Protein AF-A0A318U8Q3-F1 (afdb_monomer)

Radius of gyration: 49.54 Å; Cα contacts (8 Å, |Δi|>4): 330; chains: 1; bounding box: 105×72×136 Å

Nearest PDB structures (foldseek):
  7nyx-assembly1_A  TM=4.181E-01  e=7.421E-05  Photorhabdus thracensis

Foldseek 3Di:
DPDPVVVVVVVVPPDPPPVVLCPDPCNPPDPVNVVVVVVVVPPPVVVVVVVVVVVVVVVVVVVVVVVVVVVVVVVVVVVVQDDDDDDVVVVVVCVVVVNDDDDPDDPVVLVVQQVPDPDNVVSNVVVSVVVVVVVVCPVVVVVVVVVVVVVVVVVVVCCVVPVVVVVCVVVPPPPDDPVVVVVVVVVVVVVLVVLLVVQLVVLVVQDPPPSVVRRSPSPPLVVCCVRDDCVLNVPDPDDPVVSVVSVVVVVVVVVVVLLVVLLVLLLVVLVLLVVLLVVLVVVVVLLVQLQVLQPDCLLQAPQRKGKHKDKDQPPFWASQLSVQLNVQSCVVVVVPPDPDDPPPPDGLSNVLSPDPDSQVSNQVSCVVSPHDPVSPDGPCLSSHSPRHIDIDIFMAHPVRDTDPDDPLRVVLSVLSSVLSNVVVVQVVCPPDSPPDAAEDEEEALVVNPVSSVSSVVVCVVSVHDYDYDHPDDDDDDLVPDWDWDWDADPVDNVDTDDTHTPHDPPD

Organism: NCBI:txid1241337

Solvent-accessible surface area (backbone atoms only — not comparable to full-atom values): 30113 Å² total; per-residue (Å²): 141,90,58,73,66,60,53,53,52,60,60,74,61,67,74,55,70,66,62,56,45,73,70,35,88,66,62,83,52,49,73,65,58,51,49,51,55,49,51,62,73,65,42,68,61,61,60,52,49,47,53,50,50,51,52,52,47,52,54,50,50,52,51,51,52,51,50,52,51,50,48,54,51,50,53,54,47,63,75,65,56,84,75,88,71,86,57,65,70,58,54,52,48,31,64,74,68,73,58,87,79,77,84,87,75,57,65,68,63,57,53,56,67,47,75,78,50,98,51,52,67,65,51,48,55,53,54,52,51,53,57,55,52,66,66,63,45,56,62,56,53,54,51,51,49,52,50,51,51,51,49,51,50,51,48,53,48,53,52,66,77,41,50,68,63,64,65,51,59,79,64,74,78,65,76,90,46,73,69,58,52,55,49,52,50,53,51,48,54,54,52,50,53,53,49,38,55,56,50,40,52,52,44,66,73,73,41,93,64,72,46,81,78,56,54,78,60,74,52,65,66,66,52,46,59,75,72,42,62,63,89,77,50,77,83,66,91,64,61,81,71,55,53,56,56,49,49,52,50,50,53,51,51,51,51,50,50,49,53,53,52,49,51,55,51,51,53,53,50,35,54,55,39,48,52,36,50,49,50,35,50,50,52,52,50,50,51,51,51,38,32,58,59,41,66,37,84,84,52,54,36,74,89,58,21,38,50,44,62,44,82,44,67,83,97,42,48,77,65,63,26,45,57,50,39,37,53,48,51,51,52,59,50,66,70,55,78,56,105,55,73,100,74,77,90,75,51,72,67,67,69,41,60,80,42,90,47,71,67,57,33,53,56,49,46,39,44,76,28,73,38,66,79,86,67,72,74,54,68,70,49,74,67,34,47,71,48,50,52,43,82,47,79,47,39,21,41,76,84,68,45,81,45,86,64,53,75,45,51,44,52,49,49,53,50,53,51,51,53,40,54,54,60,54,59,68,66,72,45,85,88,48,84,77,86,67,89,39,76,46,80,37,79,52,49,60,74,32,55,72,38,42,60,43,52,51,53,51,25,63,76,68,66,36,48,77,48,69,47,55,99,56,86,68,82,87,46,77,92,82,42,75,42,66,49,79,48,69,30,94,88,42,84,91,41,65,46,84,67,44,73,78,32,60,89,76,128

Secondary structure (DSSP, 8-state):
---HHHHHHHHTT---HHHHHHTSTTTT--HHHHHHHHHHHH-THHHHHHHHHHHHHHHHHHHHHHHHHHHHHHHHHHHT-------HHHHHHHHHTT--------HHHHHHHHHT-S-HHHHHHHHHHHHHHHHTTHHHHHHHHHHHHHHHHHHHHHHHHTHHHHHGGGG------HHHHHHHHHHHHHHHHHHHHHHHHHHHHH-SS-HHHHTTT--HHHHHHHHS-HHHHTT--S-HHHHHHHHHHHHHHHHHHHHHHHHHHHHHHHHHHHHHHHHHHHHHHHHHHHHHHHTSGGG-BTTTBEEEEEEE-TTS--SHHHHHHHHHHHHHHHTTSSS--S----SHHHHHHT--SHHHHHHHHHHHTT--TTS---HHHHT-GGGG-EEEEEEE-TTS-EE---HHHHHHHHHHHHHHHHHHHHHH-TT-------EEEEE-GGGGTHHHHHHHHHHHHTT-EEEEE-SS-SS--TTT--EEE--B-SS-TTSBPPPEEEE----

Structure (mmCIF, N/CA/C/O backbone):
data_AF-A0A318U8Q3-F1
#
_entry.id   AF-A0A318U8Q3-F1
#
loop_
_atom_site.group_PDB
_atom_site.id
_atom_site.type_symbol
_atom_site.label_atom_id
_atom_site.label_alt_id
_atom_site.label_comp_id
_atom_site.label_asym_id
_atom_site.label_entity_id
_atom_site.label_seq_id
_atom_site.pdbx_PDB_ins_code
_atom_site.Cartn_x
_atom_site.Cartn_y
_atom_site.Cartn_z
_atom_site.occupancy
_atom_site.B_iso_or_equiv
_atom_site.auth_seq_id
_atom_site.auth_comp_id
_atom_site.auth_asym_id
_atom_site.auth_atom_id
_atom_site.pdbx_PDB_model_num
ATOM 1 N N . MET A 1 1 ? -24.285 -22.218 -40.545 1.00 46.16 1 MET A N 1
ATOM 2 C CA . MET A 1 1 ? -24.718 -22.207 -41.959 1.00 46.16 1 MET A CA 1
ATOM 3 C C . MET A 1 1 ? -23.454 -22.100 -42.794 1.00 46.16 1 MET A C 1
ATOM 5 O O . MET A 1 1 ? -22.958 -20.996 -42.950 1.00 46.16 1 MET A O 1
ATOM 9 N N . GLU A 1 2 ? -22.860 -23.227 -43.188 1.00 44.50 2 GLU A N 1
ATOM 10 C CA . GLU A 1 2 ? -21.435 -23.265 -43.576 1.00 44.50 2 GLU A CA 1
ATOM 11 C C . GLU A 1 2 ? -21.144 -23.560 -45.054 1.00 44.50 2 GLU A C 1
ATOM 13 O O . GLU A 1 2 ? -19.978 -23.525 -45.425 1.00 44.50 2 GLU A O 1
ATOM 18 N N . ASN A 1 3 ? -22.138 -23.757 -45.929 1.00 45.06 3 ASN A N 1
ATOM 19 C CA . ASN A 1 3 ? -21.866 -23.798 -47.373 1.00 45.06 3 ASN A CA 1
ATOM 20 C C . ASN A 1 3 ? -23.115 -23.482 -48.230 1.00 45.06 3 ASN A C 1
ATOM 22 O O . ASN A 1 3 ? -23.930 -24.369 -48.488 1.00 45.06 3 ASN A O 1
ATOM 26 N N . PRO A 1 4 ? -23.323 -22.217 -48.642 1.00 52.00 4 PRO A N 1
ATOM 27 C CA . PRO A 1 4 ? -24.485 -21.804 -49.440 1.00 52.00 4 PRO A CA 1
ATOM 28 C C . PRO A 1 4 ? -24.545 -22.456 -50.831 1.00 52.00 4 PRO A C 1
ATOM 30 O O . PRO A 1 4 ? -25.633 -22.700 -51.353 1.00 52.00 4 PRO A O 1
ATOM 33 N N . ASP A 1 5 ? -23.389 -22.786 -51.408 1.00 60.44 5 ASP A N 1
ATOM 34 C CA . ASP A 1 5 ? -23.294 -23.330 -52.765 1.00 60.44 5 ASP A CA 1
ATOM 35 C C . ASP A 1 5 ? -23.708 -24.809 -52.841 1.00 60.44 5 ASP A C 1
ATOM 37 O O . ASP A 1 5 ? -24.262 -25.243 -53.850 1.00 60.44 5 ASP A O 1
ATOM 41 N N . GLU A 1 6 ? -23.554 -25.576 -51.754 1.00 56.91 6 GLU A N 1
ATOM 42 C CA . GLU A 1 6 ? -24.085 -26.947 -51.658 1.00 56.91 6 GLU A CA 1
ATOM 43 C C . GLU A 1 6 ? -25.616 -26.972 -51.600 1.00 56.91 6 GLU A C 1
ATOM 45 O O . GLU A 1 6 ? -26.243 -27.852 -52.188 1.00 56.91 6 GLU A O 1
ATOM 50 N N . TYR A 1 7 ? -26.236 -25.977 -50.958 1.00 55.22 7 TYR A N 1
ATOM 51 C CA . TYR A 1 7 ? -27.694 -25.846 -50.938 1.00 55.22 7 TYR A CA 1
ATOM 52 C C . TYR A 1 7 ? -28.250 -25.443 -52.305 1.00 55.22 7 TYR A C 1
ATOM 54 O O . TYR A 1 7 ? -29.268 -25.982 -52.735 1.00 55.22 7 TYR A O 1
ATOM 62 N N . LEU A 1 8 ? -27.570 -24.543 -53.019 1.00 57.12 8 LEU A N 1
ATOM 63 C CA . LEU A 1 8 ? -27.944 -24.170 -54.385 1.00 57.12 8 LEU A CA 1
ATOM 64 C C . LEU A 1 8 ? -27.743 -25.328 -55.373 1.00 57.12 8 LEU A C 1
ATOM 66 O O . LEU A 1 8 ? -28.562 -25.506 -56.274 1.00 57.12 8 LEU A O 1
ATOM 70 N N . ALA A 1 9 ? -26.714 -26.158 -55.188 1.00 58.31 9 ALA A N 1
ATOM 71 C CA . ALA A 1 9 ? -26.514 -27.370 -55.982 1.00 58.31 9 ALA A CA 1
ATOM 72 C C . ALA A 1 9 ? -27.572 -28.455 -55.686 1.00 58.31 9 ALA A C 1
ATOM 74 O O . ALA A 1 9 ? -28.056 -29.107 -56.613 1.00 58.31 9 ALA A O 1
ATOM 75 N N . ALA A 1 10 ? -27.988 -28.615 -54.425 1.00 56.72 10 ALA A N 1
ATOM 76 C CA . ALA A 1 10 ? -29.071 -29.523 -54.036 1.00 56.72 10 ALA A CA 1
ATOM 77 C C . ALA A 1 10 ? -30.450 -29.049 -54.533 1.00 56.72 10 ALA A C 1
ATOM 79 O O . ALA A 1 10 ? -31.284 -29.857 -54.929 1.00 56.72 10 ALA A O 1
ATOM 80 N N . TRP A 1 11 ? -30.689 -27.735 -54.568 1.00 54.50 11 TRP A N 1
ATOM 81 C CA . TRP A 1 11 ? -31.938 -27.179 -55.091 1.00 54.50 11 TRP A CA 1
ATOM 82 C C . TRP A 1 11 ? -32.013 -27.311 -56.618 1.00 54.50 11 TRP A C 1
ATOM 84 O O . TRP A 1 11 ? -33.024 -27.741 -57.164 1.00 54.50 11 TRP A O 1
ATOM 94 N N . ASN A 1 12 ? -30.913 -27.039 -57.322 1.00 58.72 12 ASN A N 1
ATOM 95 C CA . ASN A 1 12 ? -30.866 -27.132 -58.784 1.00 58.72 12 ASN A CA 1
ATOM 96 C C . ASN A 1 12 ? -30.792 -28.577 -59.320 1.00 58.72 12 ASN A C 1
ATOM 98 O O . ASN A 1 12 ? -30.828 -28.771 -60.533 1.00 58.72 12 ASN A O 1
ATOM 102 N N . THR A 1 13 ? -30.698 -29.589 -58.447 1.00 57.28 13 THR A N 1
ATOM 103 C CA . THR A 1 13 ? -30.770 -31.017 -58.812 1.00 57.28 13 THR A CA 1
ATOM 104 C C . THR A 1 13 ? -32.179 -31.610 -58.691 1.00 57.28 13 THR A C 1
ATOM 106 O O . THR A 1 13 ? -32.349 -32.784 -59.021 1.00 57.28 13 THR A O 1
ATOM 109 N N . GLN A 1 14 ? -33.202 -30.816 -58.323 1.00 54.81 14 GLN A N 1
ATOM 110 C CA . GLN A 1 14 ? -34.618 -31.183 -58.495 1.00 54.81 14 GLN A CA 1
ATOM 111 C C . GLN A 1 14 ? -34.967 -31.259 -59.987 1.00 54.81 14 GLN A C 1
ATOM 113 O O . GLN A 1 14 ? -35.525 -30.344 -60.588 1.00 54.81 14 GLN A O 1
ATOM 118 N N . THR A 1 15 ? -34.594 -32.381 -60.586 1.00 54.28 15 THR A N 1
ATOM 119 C CA . THR A 1 15 ? -35.198 -32.883 -61.813 1.00 54.28 15 THR A CA 1
ATOM 120 C C . THR A 1 15 ? -36.537 -33.516 -61.424 1.00 54.28 15 THR A C 1
ATOM 122 O O . THR A 1 15 ? -36.604 -34.294 -60.476 1.00 54.28 15 THR A O 1
ATOM 125 N N . ASP A 1 16 ? -37.585 -33.073 -62.119 1.00 58.28 16 ASP A N 1
ATOM 126 C CA . ASP A 1 16 ? -38.977 -33.538 -62.110 1.00 58.28 16 ASP A CA 1
ATOM 127 C C . ASP A 1 16 ? -39.795 -33.346 -60.818 1.00 58.28 16 ASP A C 1
ATOM 129 O O . ASP A 1 16 ? -40.128 -34.267 -60.075 1.00 58.28 16 ASP A O 1
ATOM 133 N N . LEU A 1 17 ? -40.227 -32.093 -60.609 1.00 56.78 17 LEU A N 1
ATOM 134 C CA . LEU A 1 17 ? -41.317 -31.740 -59.686 1.00 56.78 17 LEU A CA 1
ATOM 135 C C . LEU A 1 17 ? -42.641 -32.451 -60.052 1.00 56.78 17 LEU A C 1
ATOM 137 O O . LEU A 1 17 ? -43.481 -32.665 -59.181 1.00 56.78 17 LEU A O 1
ATOM 141 N N . GLU A 1 18 ? -42.819 -32.814 -61.328 1.00 57.75 18 GLU A N 1
ATOM 142 C CA . GLU A 1 18 ? -43.956 -33.602 -61.826 1.00 57.75 18 GLU A CA 1
ATOM 143 C C . GLU A 1 18 ? -43.954 -35.023 -61.233 1.00 57.75 18 GLU A C 1
ATOM 145 O O . GLU A 1 18 ? -44.952 -35.422 -60.634 1.00 57.75 18 GLU A O 1
ATOM 150 N N . ASP A 1 19 ? -42.811 -35.717 -61.233 1.00 58.03 19 ASP A N 1
ATOM 151 C CA . ASP A 1 19 ? -42.675 -37.070 -60.665 1.00 58.03 19 ASP A CA 1
ATOM 152 C C . ASP A 1 19 ? -42.855 -37.098 -59.131 1.00 58.03 19 ASP A C 1
ATOM 154 O O . ASP A 1 19 ? -43.378 -38.061 -58.557 1.00 58.03 19 ASP A O 1
ATOM 158 N N . GLN A 1 20 ? -42.445 -36.030 -58.434 1.00 55.84 20 GLN A N 1
ATOM 159 C CA . GLN A 1 20 ? -42.629 -35.905 -56.980 1.00 55.84 20 GLN A CA 1
ATOM 160 C C . GLN A 1 20 ? -44.074 -35.590 -56.582 1.00 55.84 20 GLN A C 1
ATOM 162 O O . GLN A 1 20 ? -44.519 -36.011 -55.513 1.00 55.84 20 GLN A O 1
ATOM 167 N N . LEU A 1 21 ? -44.812 -34.856 -57.419 1.00 58.44 21 LEU A N 1
ATOM 168 C CA . LEU A 1 21 ? -46.228 -34.594 -57.184 1.00 58.44 21 LEU A CA 1
ATOM 169 C C . LEU A 1 21 ? -47.061 -35.845 -57.462 1.00 58.44 21 LEU A C 1
ATOM 171 O O . LEU A 1 21 ? -47.889 -36.175 -56.622 1.00 58.44 21 LEU A O 1
ATOM 175 N N . GLU A 1 22 ? -46.787 -36.584 -58.542 1.00 58.50 22 GLU A N 1
ATOM 176 C CA . GLU A 1 22 ? -47.509 -37.824 -58.879 1.00 58.50 22 GLU A CA 1
ATOM 177 C C . GLU A 1 22 ? -47.337 -38.944 -57.837 1.00 58.50 22 GLU A C 1
ATOM 179 O O . GLU A 1 22 ? -48.216 -39.789 -57.681 1.00 58.50 22 GLU A O 1
ATOM 184 N N . THR A 1 23 ? -46.239 -38.938 -57.073 1.00 57.50 23 THR A N 1
ATOM 185 C CA . THR A 1 23 ? -45.973 -39.924 -56.008 1.00 57.50 23 THR A CA 1
ATOM 186 C C . THR A 1 23 ? -46.371 -39.456 -54.604 1.00 57.50 23 THR A C 1
ATOM 188 O O . THR A 1 23 ? -46.299 -40.240 -53.651 1.00 57.50 23 THR A O 1
ATOM 191 N N . HIS A 1 24 ? -46.817 -38.205 -54.433 1.00 59.31 24 HIS A N 1
ATOM 192 C CA . HIS A 1 24 ? -47.238 -37.704 -53.127 1.00 59.31 24 HIS A CA 1
ATOM 193 C C . HIS A 1 24 ? -48.610 -38.274 -52.757 1.00 59.31 24 HIS A C 1
ATOM 195 O O . HIS A 1 24 ? -49.560 -38.215 -53.532 1.00 59.31 24 HIS A O 1
ATOM 201 N N . THR A 1 25 ? -48.771 -38.714 -51.508 1.00 58.25 25 THR A N 1
ATOM 202 C CA . THR A 1 25 ? -50.020 -39.288 -50.960 1.00 58.25 25 THR A CA 1
ATOM 203 C C . THR A 1 25 ? -51.263 -38.394 -51.074 1.00 58.25 25 THR A C 1
ATOM 205 O O . THR A 1 25 ? -52.365 -38.849 -50.797 1.00 58.25 25 THR A O 1
ATOM 208 N N . MET A 1 26 ? -51.097 -37.126 -51.466 1.00 57.16 26 MET A N 1
ATOM 209 C CA . MET A 1 26 ? -52.175 -36.152 -51.648 1.00 57.16 26 MET A CA 1
ATOM 210 C C . MET A 1 26 ? -52.623 -36.012 -53.109 1.00 57.16 26 MET A C 1
ATOM 212 O O . MET A 1 26 ? -53.636 -35.368 -53.359 1.00 57.16 26 MET A O 1
ATOM 216 N N . TYR A 1 27 ? -51.896 -36.596 -54.066 1.00 63.62 27 TYR A N 1
ATOM 217 C CA . TYR A 1 27 ? -52.197 -36.494 -55.496 1.00 63.62 27 TYR A CA 1
ATOM 218 C C . TYR A 1 27 ? -53.422 -37.328 -55.896 1.00 63.62 27 TYR A C 1
ATOM 220 O O . TYR A 1 27 ? -54.206 -36.919 -56.746 1.00 63.62 27 TYR A O 1
ATOM 228 N N . GLU A 1 28 ? -53.644 -38.460 -55.222 1.00 59.78 28 GLU A N 1
ATOM 229 C CA . GLU A 1 28 ? -54.826 -39.316 -55.409 1.00 59.78 28 GLU A CA 1
ATOM 230 C C . GLU A 1 28 ? -56.038 -38.885 -54.558 1.00 59.78 28 GLU A C 1
ATOM 232 O O . GLU A 1 28 ? -57.115 -39.482 -54.649 1.00 59.78 28 GLU A O 1
ATOM 237 N N . THR A 1 29 ? -55.900 -37.854 -53.716 1.00 66.38 29 THR A N 1
ATOM 238 C CA . THR A 1 29 ? -56.985 -37.402 -52.837 1.00 66.38 29 THR A CA 1
ATOM 239 C C . THR A 1 29 ? -58.069 -36.714 -53.662 1.00 66.38 29 THR A C 1
ATOM 241 O O . THR A 1 29 ? -57.822 -35.718 -54.341 1.00 66.38 29 THR A O 1
ATOM 244 N N . SER A 1 30 ? -59.303 -37.225 -53.590 1.00 71.62 30 SER A N 1
ATOM 245 C CA . SER A 1 30 ? -60.440 -36.591 -54.257 1.00 71.62 30 SER A CA 1
ATOM 246 C C . SER A 1 30 ? -60.627 -35.156 -53.751 1.00 71.62 30 SER A C 1
ATOM 248 O O . SER A 1 30 ? -60.393 -34.849 -52.579 1.00 71.62 30 SER A O 1
ATOM 250 N N . LEU A 1 31 ? -61.098 -34.266 -54.628 1.00 69.31 31 LEU A N 1
ATOM 251 C CA . LEU A 1 31 ? -61.379 -32.871 -54.271 1.00 69.31 31 LEU A CA 1
ATOM 252 C C . LEU A 1 31 ? -62.336 -32.764 -53.065 1.00 69.31 31 LEU A C 1
ATOM 254 O O . LEU A 1 31 ? -62.260 -31.821 -52.285 1.00 69.31 31 LEU A O 1
ATOM 258 N N . GLU A 1 32 ? -63.213 -33.753 -52.895 1.00 72.69 32 GLU A N 1
ATOM 259 C CA . GLU A 1 32 ? -64.149 -33.855 -51.776 1.00 72.69 32 GLU A CA 1
ATOM 260 C C . GLU A 1 32 ? -63.426 -34.125 -50.446 1.00 72.69 32 GLU A C 1
ATOM 262 O O . GLU A 1 32 ? -63.627 -33.380 -49.489 1.00 72.69 32 GLU A O 1
ATOM 267 N N . ASN A 1 33 ? -62.489 -35.079 -50.417 1.00 72.00 33 ASN A N 1
ATOM 268 C CA . ASN A 1 33 ? -61.680 -35.374 -49.230 1.00 72.00 33 ASN A CA 1
ATOM 269 C C . ASN A 1 33 ? -60.743 -34.210 -48.875 1.00 72.00 33 ASN A C 1
ATOM 271 O O . ASN A 1 33 ? -60.550 -33.897 -47.702 1.00 72.00 33 ASN A O 1
ATOM 275 N N . PHE A 1 34 ? -60.176 -33.528 -49.876 1.00 72.44 34 PHE A N 1
ATOM 276 C CA . PHE A 1 34 ? -59.354 -32.341 -49.632 1.00 72.44 34 PHE A CA 1
ATOM 277 C C . PHE A 1 34 ? -60.171 -31.210 -48.990 1.00 72.44 34 PHE A C 1
ATOM 279 O O . PHE A 1 34 ? -59.719 -30.581 -48.031 1.00 72.44 34 PHE A O 1
ATOM 286 N N . ASN A 1 35 ? -61.394 -30.982 -49.476 1.00 70.75 35 ASN A N 1
ATOM 287 C CA . ASN A 1 35 ? -62.301 -29.999 -48.891 1.00 70.75 35 ASN A CA 1
ATOM 288 C C . ASN A 1 35 ? -62.739 -30.396 -47.475 1.00 70.75 35 ASN A C 1
ATOM 290 O O . ASN A 1 35 ? -62.845 -29.523 -46.618 1.00 70.75 35 ASN A O 1
ATOM 294 N N . GLU A 1 36 ? -62.929 -31.687 -47.195 1.00 72.75 36 GLU A N 1
ATOM 295 C CA . GLU A 1 36 ? -63.231 -32.179 -45.848 1.00 72.75 36 GLU A CA 1
ATOM 296 C C . GLU A 1 36 ? -62.063 -31.916 -44.881 1.00 72.75 36 GLU A C 1
ATOM 298 O O . GLU A 1 36 ? -62.263 -31.302 -43.829 1.00 72.75 36 GLU A O 1
ATOM 303 N N . TYR A 1 37 ? -60.824 -32.242 -45.266 1.00 69.19 37 TYR A N 1
ATOM 304 C CA . TYR A 1 37 ? -59.637 -31.934 -44.457 1.00 69.19 37 TYR A CA 1
ATOM 305 C C . TYR A 1 37 ? -59.418 -30.431 -44.266 1.00 69.19 37 TYR A C 1
ATOM 307 O O . TYR A 1 37 ? -59.096 -29.985 -43.164 1.00 69.19 37 TYR A O 1
ATOM 315 N N . SER A 1 38 ? -59.638 -29.631 -45.312 1.00 66.25 38 SER A N 1
ATOM 316 C CA . SER A 1 38 ? -59.577 -28.172 -45.220 1.00 66.25 38 SER A CA 1
ATOM 317 C C . SER A 1 38 ? -60.662 -27.619 -44.289 1.00 66.25 38 SER A C 1
ATOM 319 O O . SER A 1 38 ? -60.385 -26.712 -43.503 1.00 66.25 38 SER A O 1
ATOM 321 N N . SER A 1 39 ? -61.868 -28.202 -44.306 1.00 65.81 39 SER A N 1
ATOM 322 C CA . SER A 1 39 ? -62.974 -27.815 -43.422 1.00 65.81 39 SER A CA 1
ATOM 323 C C . SER A 1 39 ? -62.696 -28.136 -41.949 1.00 65.81 39 SER A C 1
ATOM 325 O O . SER A 1 39 ? -63.004 -27.323 -41.081 1.00 65.81 39 SER A O 1
ATOM 327 N N . LEU A 1 40 ? -62.027 -29.260 -41.666 1.00 64.56 40 LEU A N 1
ATOM 328 C CA . LEU A 1 40 ? -61.572 -29.617 -40.318 1.00 64.56 40 LEU A CA 1
ATOM 329 C C . LEU A 1 40 ? -60.495 -28.648 -39.810 1.00 64.56 40 LEU A C 1
ATOM 331 O O . LEU A 1 40 ? -60.510 -28.270 -38.644 1.00 64.56 40 LEU A O 1
ATOM 335 N N . TYR A 1 41 ? -59.596 -28.195 -40.688 1.00 58.34 41 TYR A N 1
ATOM 336 C CA . TYR A 1 41 ? -58.547 -27.229 -40.339 1.00 58.34 41 TYR A CA 1
ATOM 337 C C . TYR A 1 41 ? -59.050 -25.781 -40.210 1.00 58.34 41 TYR A C 1
ATOM 339 O O . TYR A 1 41 ? -58.412 -24.965 -39.551 1.00 58.34 41 TYR A O 1
ATOM 347 N N . THR A 1 42 ? -60.180 -25.444 -40.841 1.00 58.28 42 THR A N 1
ATOM 348 C CA . THR A 1 42 ? -60.812 -24.112 -40.755 1.00 58.28 42 THR A CA 1
ATOM 349 C C . THR A 1 42 ? -61.856 -24.005 -39.642 1.00 58.28 42 THR A C 1
ATOM 351 O O . THR A 1 42 ? -62.369 -22.913 -39.385 1.00 58.28 42 THR A O 1
ATOM 354 N N . GLN A 1 43 ? -62.151 -25.095 -38.927 1.00 60.88 43 GLN A N 1
ATOM 355 C CA . GLN A 1 43 ? -62.930 -25.030 -37.696 1.00 60.88 43 GLN A CA 1
ATOM 356 C C . GLN A 1 43 ? -62.073 -24.443 -36.565 1.00 60.88 43 GLN A C 1
ATOM 358 O O . GLN A 1 43 ? -61.296 -25.142 -35.921 1.00 60.88 43 GLN A O 1
ATOM 363 N N . ASN A 1 44 ? -62.286 -23.156 -36.268 1.00 57.81 44 ASN A N 1
ATOM 364 C CA . ASN A 1 44 ? -61.702 -22.453 -35.113 1.00 57.81 44 ASN A CA 1
ATOM 365 C C . ASN A 1 44 ? -61.913 -23.179 -33.760 1.00 57.81 44 ASN A C 1
ATOM 367 O O . ASN A 1 44 ? -61.222 -22.870 -32.794 1.00 57.81 44 ASN A O 1
ATOM 371 N N . SER A 1 45 ? -62.835 -24.152 -33.675 1.00 61.38 45 SER A N 1
ATOM 372 C CA . SER A 1 45 ? -63.153 -24.863 -32.427 1.00 61.38 45 SER A CA 1
ATOM 373 C C . SER A 1 45 ? -62.002 -25.724 -31.907 1.00 61.38 45 SER A C 1
ATOM 375 O O . SER A 1 45 ? -61.836 -25.792 -30.697 1.00 61.38 45 SER A O 1
ATOM 377 N N . ILE A 1 46 ? -61.164 -26.319 -32.765 1.00 66.06 46 ILE A N 1
ATOM 378 C CA . ILE A 1 46 ? -60.085 -27.205 -32.290 1.00 66.06 46 ILE A CA 1
ATOM 379 C C . ILE A 1 46 ? -58.994 -26.402 -31.570 1.00 66.06 46 ILE A C 1
ATOM 381 O O . ILE A 1 46 ? -58.525 -26.810 -30.507 1.00 66.06 46 ILE A O 1
ATOM 385 N N . GLU A 1 47 ? -58.613 -25.242 -32.112 1.00 67.62 47 GLU A N 1
ATOM 386 C CA . GLU A 1 47 ? -57.630 -24.362 -31.470 1.00 67.62 47 GLU A CA 1
ATOM 387 C C . GLU A 1 47 ? -58.203 -23.763 -30.177 1.00 67.62 47 GLU A C 1
ATOM 389 O O . GLU A 1 47 ? -57.540 -23.789 -29.140 1.00 67.62 47 GLU A O 1
ATOM 394 N N . ASP A 1 48 ? -59.461 -23.312 -30.190 1.00 74.12 48 ASP A N 1
ATOM 395 C CA . ASP A 1 48 ? -60.123 -22.764 -29.000 1.00 74.12 48 ASP A CA 1
ATOM 396 C C . ASP A 1 48 ? -60.301 -23.822 -27.888 1.00 74.12 48 ASP A C 1
ATOM 398 O O . ASP A 1 48 ? -60.094 -23.538 -26.700 1.00 74.12 48 ASP A O 1
ATOM 402 N N . GLU A 1 49 ? -60.630 -25.066 -28.247 1.00 76.06 49 GLU A N 1
ATOM 403 C CA . GLU A 1 49 ? -60.729 -26.206 -27.327 1.00 76.06 49 GLU A CA 1
ATOM 404 C C . GLU A 1 49 ? -59.361 -26.620 -26.777 1.00 76.06 49 GLU A C 1
ATOM 406 O O . GLU A 1 49 ? -59.241 -26.927 -25.583 1.00 76.06 49 GLU A O 1
ATOM 411 N N . PHE A 1 50 ? -58.313 -26.578 -27.605 1.00 77.38 50 PHE A N 1
ATOM 412 C CA . PHE A 1 50 ? -56.942 -26.829 -27.171 1.00 77.38 50 PHE A CA 1
ATOM 413 C C . PHE A 1 50 ? -56.465 -25.758 -26.188 1.00 77.38 50 PHE A C 1
ATOM 415 O O . PHE A 1 50 ? -55.965 -26.098 -25.112 1.00 77.38 50 PHE A O 1
ATOM 422 N N . GLN A 1 51 ? -56.671 -24.471 -26.487 1.00 78.06 51 GLN A N 1
ATOM 423 C CA . GLN A 1 51 ? -56.303 -23.378 -25.582 1.00 78.06 51 GLN A CA 1
ATOM 424 C C . GLN A 1 51 ? -57.097 -23.434 -24.271 1.00 78.06 51 GLN A C 1
ATOM 426 O O . GLN A 1 51 ? -56.531 -23.244 -23.186 1.00 78.06 51 GLN A O 1
ATOM 431 N N . SER A 1 52 ? -58.386 -23.775 -24.335 1.00 80.06 52 SER A N 1
ATOM 432 C CA . SER A 1 52 ? -59.226 -23.971 -23.148 1.00 80.06 52 SER A CA 1
ATOM 433 C C . SER A 1 52 ? -58.721 -25.134 -22.289 1.00 80.06 52 SER A C 1
ATOM 435 O O . SER A 1 52 ? -58.508 -24.973 -21.085 1.00 80.06 52 SER A O 1
ATOM 437 N N . SER A 1 53 ? -58.432 -26.281 -22.906 1.00 77.81 53 SER A N 1
ATOM 438 C CA . SER A 1 53 ? -57.905 -27.468 -22.221 1.00 77.81 53 SER A CA 1
ATOM 439 C C . SER A 1 53 ? -56.518 -27.223 -21.629 1.00 77.81 53 SER A C 1
ATOM 441 O O . SER A 1 53 ? -56.258 -27.601 -20.488 1.00 77.81 53 SER A O 1
ATOM 443 N N . LYS A 1 54 ? -55.646 -26.511 -22.350 1.00 81.56 54 LYS A N 1
ATOM 444 C CA . LYS A 1 54 ? -54.326 -26.086 -21.870 1.00 81.56 54 LYS A CA 1
ATOM 445 C C . LYS A 1 54 ? -54.439 -25.162 -20.660 1.00 81.56 54 LYS A C 1
ATOM 447 O O . LYS A 1 54 ? -53.687 -25.308 -19.700 1.00 81.56 54 LYS A O 1
ATOM 452 N N . THR A 1 55 ? -55.409 -24.249 -20.661 1.00 81.88 55 THR A N 1
ATOM 453 C CA . THR A 1 55 ? -55.663 -23.351 -19.526 1.00 81.88 55 THR A CA 1
ATOM 454 C C . THR A 1 55 ? -56.145 -24.122 -18.295 1.00 81.88 55 THR A C 1
ATOM 456 O O . THR A 1 55 ? -55.692 -23.852 -17.181 1.00 81.88 55 THR A O 1
ATOM 459 N N . VAL A 1 56 ? -57.031 -25.106 -18.479 1.00 83.50 56 VAL A N 1
ATOM 460 C CA . VAL A 1 56 ? -57.501 -25.988 -17.396 1.00 83.50 56 VAL A CA 1
ATOM 461 C C . VAL A 1 56 ? -56.365 -26.865 -16.866 1.00 83.50 56 VAL A C 1
ATOM 463 O O . VAL A 1 56 ? -56.183 -26.941 -15.651 1.00 83.50 56 VAL A O 1
ATOM 466 N N . TYR A 1 57 ? -55.560 -27.459 -17.751 1.00 85.19 57 TYR A N 1
ATOM 467 C CA . TYR A 1 57 ? -54.384 -28.244 -17.377 1.00 85.19 57 TYR A CA 1
ATOM 468 C C . TYR A 1 57 ? -53.396 -27.410 -16.561 1.00 85.19 57 TYR A C 1
ATOM 470 O O . TYR A 1 57 ? -53.015 -27.824 -15.474 1.00 85.19 57 TYR A O 1
ATOM 478 N N . ASN A 1 58 ? -53.055 -26.202 -17.017 1.00 81.00 58 ASN A N 1
ATOM 479 C CA . ASN A 1 58 ? -52.136 -25.321 -16.295 1.00 81.00 58 ASN A CA 1
ATOM 480 C C . ASN A 1 58 ? -52.653 -24.981 -14.888 1.00 81.00 58 ASN A C 1
ATOM 482 O O . ASN A 1 58 ? -51.876 -24.959 -13.938 1.00 81.00 58 ASN A O 1
ATOM 486 N N . LYS A 1 59 ? -53.964 -24.749 -14.723 1.00 84.38 59 LYS A N 1
ATOM 487 C CA . LYS A 1 59 ? -54.563 -24.520 -13.396 1.00 84.38 59 LYS A CA 1
ATOM 488 C C . LYS A 1 59 ? -54.461 -25.754 -12.498 1.00 84.38 59 LYS A C 1
ATOM 490 O O . LYS A 1 59 ? -54.120 -25.619 -11.325 1.00 84.38 59 LYS A O 1
ATOM 495 N N . LEU A 1 60 ? -54.743 -26.939 -13.038 1.00 82.88 60 LEU A N 1
ATOM 496 C CA . LEU A 1 60 ? -54.612 -28.202 -12.309 1.00 82.88 60 LEU A CA 1
ATOM 497 C C . LEU A 1 60 ? -53.159 -28.500 -11.941 1.00 82.88 60 LEU A C 1
ATOM 499 O O . LEU A 1 60 ? -52.906 -28.972 -10.839 1.00 82.88 60 LEU A O 1
ATOM 503 N N . ASP A 1 61 ? -52.214 -28.192 -12.824 1.00 81.50 61 ASP A N 1
ATOM 504 C CA . ASP A 1 61 ? -50.788 -28.409 -12.594 1.00 81.50 61 ASP A CA 1
ATOM 505 C C . ASP A 1 61 ? -50.244 -27.464 -11.514 1.00 81.50 61 ASP A C 1
ATOM 507 O O . ASP A 1 61 ? -49.542 -27.897 -10.603 1.00 81.50 61 ASP A O 1
ATOM 511 N N . ILE A 1 62 ? -50.674 -26.194 -11.510 1.00 81.88 62 ILE A N 1
ATOM 512 C CA . ILE A 1 62 ? -50.403 -25.257 -10.406 1.00 81.88 62 ILE A CA 1
ATOM 513 C C . ILE A 1 62 ? -50.957 -25.807 -9.084 1.00 81.88 62 ILE A C 1
ATOM 515 O O . ILE A 1 62 ? -50.248 -25.813 -8.076 1.00 81.88 62 ILE A O 1
ATOM 519 N N . TYR A 1 63 ? -52.199 -26.302 -9.078 1.00 79.88 63 TYR A N 1
ATOM 520 C CA . TYR A 1 63 ? -52.813 -26.857 -7.870 1.00 79.88 63 TYR A CA 1
ATOM 521 C C . TYR A 1 63 ? -52.084 -28.120 -7.391 1.00 79.88 63 TYR A C 1
ATOM 523 O O . TYR A 1 63 ? -51.764 -28.243 -6.210 1.00 79.88 63 TYR A O 1
ATOM 531 N N . ARG A 1 64 ? -51.724 -29.022 -8.308 1.00 81.56 64 ARG A N 1
ATOM 532 C CA . ARG A 1 64 ? -50.934 -30.221 -8.016 1.00 81.56 64 ARG A CA 1
ATOM 533 C C . ARG A 1 64 ? -49.574 -29.867 -7.419 1.00 81.56 64 ARG A C 1
ATOM 535 O O . ARG A 1 64 ? -49.199 -30.443 -6.404 1.00 81.56 64 ARG A O 1
ATOM 542 N N . ASN A 1 65 ? -48.869 -28.898 -7.997 1.00 76.81 65 ASN A N 1
ATOM 543 C CA . ASN A 1 65 ? -47.587 -28.431 -7.473 1.00 76.81 65 ASN A CA 1
ATOM 544 C C . ASN A 1 65 ? -47.741 -27.809 -6.081 1.00 76.81 65 ASN A C 1
ATOM 546 O O . ASN A 1 65 ? -46.911 -28.061 -5.210 1.00 76.81 65 ASN A O 1
ATOM 550 N N . SER A 1 66 ? -48.825 -27.065 -5.834 1.00 76.38 66 SER A N 1
ATOM 551 C CA . SER A 1 66 ? -49.113 -26.524 -4.501 1.00 76.38 66 SER A CA 1
ATOM 552 C C . SER A 1 66 ? -49.372 -27.626 -3.466 1.00 76.38 66 SER A C 1
ATOM 554 O O . SER A 1 66 ? -48.846 -27.549 -2.358 1.00 76.38 66 SER A O 1
ATOM 556 N N . LEU A 1 67 ? -50.091 -28.692 -3.841 1.00 78.75 67 LEU A N 1
ATOM 557 C CA . LEU A 1 67 ? -50.345 -29.840 -2.968 1.00 78.75 67 LEU A CA 1
ATOM 558 C C . LEU A 1 67 ? -49.080 -30.659 -2.702 1.00 78.75 67 LEU A C 1
ATOM 560 O O . LEU A 1 67 ? -48.833 -31.013 -1.554 1.00 78.75 67 LEU A O 1
ATOM 564 N N . ASN A 1 68 ? -48.259 -30.913 -3.724 1.00 80.12 68 ASN A N 1
ATOM 565 C CA . ASN A 1 68 ? -46.967 -31.583 -3.554 1.00 80.12 68 ASN A CA 1
ATOM 566 C C . ASN A 1 68 ? -46.055 -30.775 -2.622 1.00 80.12 68 ASN A C 1
ATOM 568 O O . ASN A 1 68 ? -45.465 -31.327 -1.702 1.00 80.12 68 ASN A O 1
ATOM 572 N N . THR A 1 69 ? -46.002 -29.451 -2.805 1.00 76.75 69 THR A N 1
ATOM 573 C CA . THR A 1 69 ? -45.220 -28.557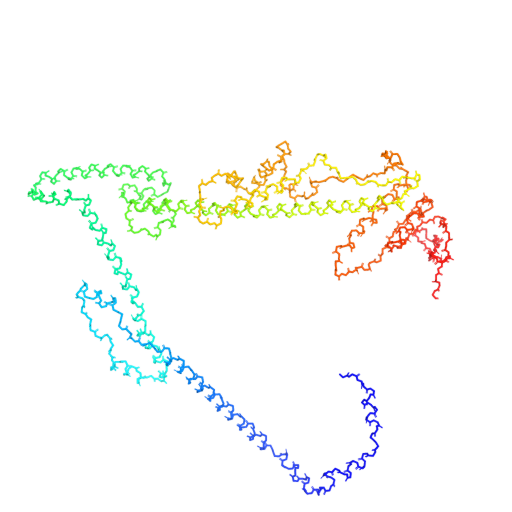 -1.939 1.00 76.75 69 THR A CA 1
ATOM 574 C C . THR A 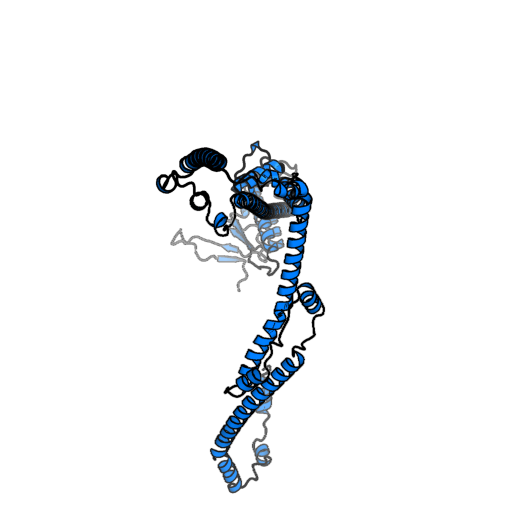1 69 ? -45.732 -28.588 -0.497 1.00 76.75 69 THR A C 1
ATOM 576 O O . THR A 1 69 ? -44.943 -28.608 0.446 1.00 76.75 69 THR A O 1
ATOM 579 N N . LEU A 1 70 ? -47.056 -28.604 -0.302 1.00 76.50 70 LEU A N 1
ATOM 580 C CA . LEU A 1 70 ? -47.665 -28.737 1.021 1.00 76.50 70 LEU A CA 1
ATOM 581 C C . LEU A 1 70 ? -47.307 -30.084 1.663 1.00 76.50 70 LEU A C 1
ATOM 583 O O . LEU A 1 70 ? -46.929 -30.108 2.831 1.00 76.50 70 LEU A O 1
ATOM 587 N N . GLN A 1 71 ? -47.376 -31.179 0.903 1.00 79.38 71 GLN A N 1
ATOM 588 C CA . GLN A 1 71 ? -47.004 -32.512 1.373 1.00 79.38 71 GLN A CA 1
ATOM 589 C C . GLN A 1 71 ? -45.530 -32.567 1.794 1.00 79.38 71 GLN A C 1
ATOM 591 O O . GLN A 1 71 ? -45.241 -32.977 2.913 1.00 79.38 71 GLN A O 1
ATOM 596 N N . GLU A 1 72 ? -44.607 -32.101 0.951 1.00 77.88 72 GLU A N 1
ATOM 597 C CA . GLU A 1 72 ? -43.172 -32.073 1.268 1.00 77.88 72 GLU A CA 1
ATOM 598 C C . GLU A 1 72 ? -42.873 -31.217 2.510 1.00 77.88 72 GLU A C 1
ATOM 600 O O . GLU A 1 72 ? -42.053 -31.588 3.352 1.00 77.88 72 GLU A O 1
ATOM 605 N N . ASN A 1 73 ? -43.556 -30.076 2.663 1.00 73.69 73 ASN A N 1
ATOM 606 C CA . ASN A 1 73 ? -43.425 -29.234 3.852 1.00 73.69 73 ASN A CA 1
ATOM 607 C C . ASN A 1 73 ? -43.932 -29.946 5.116 1.00 73.69 73 ASN A C 1
ATOM 609 O O . ASN A 1 73 ? -43.249 -29.899 6.140 1.00 73.69 73 ASN A O 1
ATOM 613 N N . LEU A 1 74 ? -45.079 -30.629 5.039 1.00 74.25 74 LEU A N 1
ATOM 614 C CA . LEU A 1 74 ? -45.641 -31.410 6.145 1.00 74.25 74 LEU A CA 1
ATOM 615 C C . LEU A 1 74 ? -44.749 -32.600 6.517 1.00 74.25 74 LEU A C 1
ATOM 617 O O . LEU A 1 74 ? -44.539 -32.849 7.700 1.00 74.25 74 LEU A O 1
ATOM 621 N N . GLU A 1 75 ? -44.181 -33.306 5.538 1.00 77.50 75 GLU A N 1
ATOM 622 C CA . GLU A 1 75 ? -43.244 -34.412 5.772 1.00 77.50 75 GLU A CA 1
ATOM 623 C C . GLU A 1 75 ? -41.954 -33.918 6.442 1.00 77.50 75 GLU A C 1
ATOM 625 O O . GLU A 1 75 ? -41.508 -34.496 7.437 1.00 77.50 75 GLU A O 1
ATOM 630 N N . ARG A 1 76 ? -41.390 -32.796 5.972 1.00 72.75 76 ARG A N 1
ATOM 631 C CA . ARG A 1 76 ? -40.217 -32.169 6.598 1.00 72.75 76 ARG A CA 1
ATOM 632 C C . ARG A 1 76 ? -40.504 -31.756 8.042 1.00 72.75 76 ARG A C 1
ATOM 634 O O . ARG A 1 76 ? -39.676 -31.990 8.920 1.00 72.75 76 ARG A O 1
ATOM 641 N N . GLU A 1 77 ? -41.663 -31.165 8.312 1.00 66.81 77 GLU A N 1
ATOM 642 C CA . GLU A 1 77 ? -42.042 -30.777 9.674 1.00 66.81 77 GLU A CA 1
ATOM 643 C C . GLU A 1 77 ? -42.348 -31.972 10.577 1.00 66.81 77 GLU A C 1
ATOM 645 O O . GLU A 1 77 ? -41.955 -31.948 11.741 1.00 66.81 77 GLU A O 1
ATOM 650 N N . ALA A 1 78 ? -42.951 -33.039 10.049 1.00 69.88 78 ALA A N 1
ATOM 651 C CA . ALA A 1 78 ? -43.157 -34.282 10.787 1.00 69.88 78 ALA A CA 1
ATOM 652 C C . ALA A 1 78 ? -41.822 -34.916 11.212 1.00 69.88 78 ALA A C 1
ATOM 654 O O . ALA A 1 78 ? -41.699 -35.395 12.335 1.00 69.88 78 ALA A O 1
ATOM 655 N N . THR A 1 79 ? -40.789 -34.860 10.362 1.00 68.19 79 THR A N 1
ATOM 656 C CA . THR A 1 79 ? -39.439 -35.323 10.743 1.00 68.19 79 THR A CA 1
ATOM 657 C C . THR A 1 79 ? -38.726 -34.408 11.743 1.00 68.19 79 THR A C 1
ATOM 659 O O . THR A 1 79 ? -37.824 -34.857 12.444 1.00 68.19 79 THR A O 1
ATOM 662 N N . ALA A 1 80 ? -39.126 -33.137 11.832 1.00 62.94 80 ALA A N 1
ATOM 663 C CA . ALA A 1 80 ? -38.567 -32.139 12.746 1.00 62.94 80 ALA A CA 1
ATOM 664 C C . ALA A 1 80 ? -39.461 -31.889 13.976 1.00 62.94 80 ALA A C 1
ATOM 666 O O . ALA A 1 80 ? -39.306 -30.867 14.663 1.00 62.94 80 ALA A O 1
ATOM 667 N N . PHE A 1 81 ? -40.419 -32.786 14.228 1.00 65.94 81 PHE A N 1
ATOM 668 C CA . PHE A 1 81 ? -41.358 -32.650 15.328 1.00 65.94 81 PHE A CA 1
ATOM 669 C C . PHE A 1 81 ? -40.616 -32.736 16.662 1.00 65.94 81 PHE A C 1
ATOM 671 O O . PHE A 1 81 ? -39.778 -33.608 16.881 1.00 65.94 81 PHE A O 1
ATOM 678 N N . PHE A 1 82 ? -40.887 -31.777 17.540 1.00 61.09 82 PHE A N 1
ATOM 679 C CA . PHE A 1 82 ? -40.246 -31.668 18.836 1.00 61.09 82 PHE A CA 1
ATOM 680 C C . PHE A 1 82 ? -40.804 -32.754 19.756 1.00 61.09 82 PHE A C 1
ATOM 682 O O . PHE A 1 82 ? -41.941 -32.665 20.215 1.00 61.09 82 PHE A O 1
ATOM 689 N N . GLU A 1 83 ? -40.005 -33.785 20.019 1.00 59.31 83 GLU A N 1
ATOM 690 C CA . GLU A 1 83 ? -40.287 -34.733 21.091 1.00 59.31 83 GLU A CA 1
ATOM 691 C C . GLU A 1 83 ? -39.878 -34.110 22.428 1.00 59.31 83 GLU A C 1
ATOM 693 O O . GLU A 1 83 ? -38.715 -33.768 22.651 1.00 59.31 83 GLU A O 1
ATOM 698 N N . THR A 1 84 ? -40.843 -33.956 23.332 1.00 58.81 84 THR A N 1
ATOM 699 C CA . THR A 1 84 ? -40.595 -33.516 24.704 1.00 58.81 84 THR A CA 1
ATOM 700 C C . THR A 1 84 ? -39.842 -34.606 25.462 1.00 58.81 84 THR A C 1
ATOM 702 O O . THR A 1 84 ? -40.425 -35.569 25.956 1.00 58.81 84 THR A O 1
ATOM 705 N N . GLN A 1 85 ? -38.524 -34.459 25.579 1.00 58.81 85 GLN A N 1
ATOM 706 C CA . GLN A 1 85 ? -37.730 -35.258 26.509 1.00 58.81 85 GLN A CA 1
ATOM 707 C C . GLN A 1 85 ? -37.652 -34.530 27.851 1.00 58.81 85 GLN A C 1
ATOM 709 O O . GLN A 1 85 ? -37.312 -33.348 27.905 1.00 58.81 85 GLN A O 1
ATOM 714 N N . ALA A 1 86 ? -37.986 -35.225 28.939 1.00 59.97 86 ALA A N 1
ATOM 715 C CA . ALA A 1 86 ? -37.794 -34.696 30.284 1.00 59.97 86 ALA A CA 1
ATOM 716 C C . ALA A 1 86 ? -36.289 -34.486 30.532 1.00 59.97 86 ALA A C 1
ATOM 718 O O . ALA A 1 86 ? -35.514 -35.443 30.498 1.00 59.97 86 ALA A O 1
ATOM 719 N N . ASP A 1 87 ? -35.865 -33.239 30.753 1.00 66.81 87 ASP A N 1
ATOM 720 C CA . ASP A 1 87 ? -34.479 -32.932 31.106 1.00 66.81 87 ASP A CA 1
ATOM 721 C C . ASP A 1 87 ? -34.279 -33.174 32.604 1.00 66.81 87 ASP A C 1
ATOM 723 O O . ASP A 1 87 ? -34.768 -32.411 33.440 1.00 66.81 87 ASP A O 1
ATOM 727 N N . GLN A 1 88 ? -33.547 -34.238 32.937 1.00 69.62 88 GLN A N 1
ATOM 728 C CA . GLN A 1 88 ? -33.285 -34.646 34.318 1.00 69.62 88 GLN A CA 1
ATOM 729 C C . GLN A 1 88 ? -32.719 -33.502 35.177 1.00 69.62 88 GLN A C 1
ATOM 731 O O . GLN A 1 88 ? -33.051 -33.401 36.352 1.00 69.62 88 GLN A O 1
ATOM 736 N N . ARG A 1 89 ? -31.938 -32.585 34.587 1.00 74.06 89 ARG A N 1
ATOM 737 C CA . ARG A 1 89 ? -31.328 -31.454 35.308 1.00 74.06 89 ARG A CA 1
ATOM 738 C C . ARG A 1 89 ? -32.363 -30.455 35.822 1.00 74.06 89 ARG A C 1
ATOM 740 O O . ARG A 1 89 ? -32.149 -29.824 36.849 1.00 74.06 89 ARG A O 1
ATOM 747 N N . ILE A 1 90 ? -33.472 -30.288 35.102 1.00 73.75 90 ILE A N 1
ATOM 748 C CA . ILE A 1 90 ? -34.557 -29.388 35.507 1.00 73.75 90 ILE A CA 1
ATOM 749 C C . ILE A 1 90 ? -35.385 -30.022 36.625 1.00 73.75 90 ILE A C 1
ATOM 751 O O . ILE A 1 90 ? -35.799 -29.318 37.541 1.00 73.75 90 ILE A O 1
ATOM 755 N N . GLU A 1 91 ? -35.582 -31.339 36.593 1.00 73.38 91 GLU A N 1
ATOM 756 C CA . GLU A 1 91 ? -36.230 -32.063 37.693 1.00 73.38 91 GLU A CA 1
ATOM 757 C C . GLU A 1 91 ? -35.382 -32.025 38.974 1.00 73.38 91 GLU A C 1
ATOM 759 O O . GLU A 1 91 ? -35.916 -31.781 40.057 1.00 73.38 91 GLU A O 1
ATOM 764 N N . ASP A 1 92 ? -34.057 -32.137 38.851 1.00 77.31 92 ASP A N 1
ATOM 765 C CA . ASP A 1 92 ? -33.138 -31.969 39.981 1.00 77.31 92 ASP A CA 1
ATOM 766 C C . ASP A 1 92 ? -33.245 -30.549 40.583 1.00 77.31 92 ASP A C 1
ATOM 768 O O . ASP A 1 92 ? -33.332 -30.397 41.802 1.00 77.31 92 ASP A O 1
ATOM 772 N N . ILE A 1 93 ? -33.331 -29.506 39.742 1.00 79.81 93 ILE A N 1
ATOM 773 C CA . ILE A 1 93 ? -33.548 -28.113 40.180 1.00 79.81 93 ILE A CA 1
ATOM 774 C C . ILE A 1 93 ? -34.909 -27.951 40.868 1.00 79.81 93 ILE A C 1
ATOM 776 O O . ILE A 1 93 ? -34.990 -27.323 41.923 1.00 79.81 93 ILE A O 1
ATOM 780 N N . LYS A 1 94 ? -35.987 -28.516 40.313 1.00 76.12 94 LYS A N 1
ATOM 781 C CA . LYS A 1 94 ? -37.314 -28.463 40.950 1.00 76.12 94 LYS A CA 1
ATOM 782 C C . LYS A 1 94 ? -37.286 -29.075 42.345 1.00 76.12 94 LYS A C 1
ATOM 784 O O . LYS A 1 94 ? -37.884 -28.506 43.254 1.00 76.12 94 LYS A O 1
ATOM 789 N N . SER A 1 95 ? -36.560 -30.182 42.518 1.00 77.81 95 SER A N 1
ATOM 790 C CA . SER A 1 95 ? -36.363 -30.805 43.826 1.00 77.81 95 SER A CA 1
ATOM 791 C C . SER A 1 95 ? -35.473 -29.975 44.757 1.00 77.81 95 SER A C 1
ATOM 793 O O . SER A 1 95 ? -35.716 -29.984 45.959 1.00 77.81 95 SER A O 1
ATOM 795 N N . GLU A 1 96 ? -34.450 -29.280 44.248 1.00 79.25 96 GLU A N 1
ATOM 796 C CA . GLU A 1 96 ? -33.556 -28.434 45.061 1.00 79.25 96 GLU A CA 1
ATOM 797 C C . GLU A 1 96 ? -34.290 -27.215 45.652 1.00 79.25 96 GLU A C 1
ATOM 799 O O . GLU A 1 96 ? -33.965 -26.779 46.757 1.00 79.25 96 GLU A O 1
ATOM 804 N N . TYR A 1 97 ? -35.301 -26.692 44.948 1.00 78.50 97 TYR A N 1
ATOM 805 C CA . TYR A 1 97 ? -36.055 -25.495 45.350 1.00 78.50 97 TYR A CA 1
ATOM 806 C C . TYR A 1 97 ? -37.524 -25.748 45.737 1.00 78.50 97 TYR A C 1
ATOM 808 O O . TYR A 1 97 ? -38.256 -24.779 45.939 1.00 78.50 97 TYR A O 1
ATOM 816 N N . ASP A 1 98 ? -37.964 -27.005 45.851 1.00 76.19 98 ASP A N 1
ATOM 817 C CA . ASP A 1 98 ? -39.345 -27.384 46.212 1.00 76.19 98 ASP A CA 1
ATOM 818 C C . ASP A 1 98 ? -40.425 -26.750 45.296 1.00 76.19 98 ASP A C 1
ATOM 820 O O . ASP A 1 98 ? -41.479 -26.274 45.730 1.00 76.19 98 ASP A O 1
ATOM 824 N N . LEU A 1 99 ? -40.166 -26.719 43.985 1.00 74.31 99 LEU A N 1
ATOM 825 C CA . LEU A 1 99 ? -41.068 -26.110 43.001 1.00 74.31 99 LEU A CA 1
ATOM 826 C C . LEU A 1 99 ? -42.125 -27.113 42.515 1.00 74.31 99 LEU A C 1
ATOM 828 O O . LEU A 1 99 ? -41.798 -28.179 41.996 1.00 74.31 99 LEU A O 1
ATOM 832 N N . THR A 1 100 ? -43.404 -26.741 42.606 1.00 60.62 100 THR A N 1
ATOM 833 C CA . THR A 1 100 ? -44.516 -27.505 42.013 1.00 60.62 100 THR A CA 1
ATOM 834 C C . THR A 1 100 ? -44.851 -26.957 40.625 1.00 60.62 100 THR A C 1
ATOM 836 O O . THR A 1 100 ? -44.985 -25.749 40.449 1.00 60.62 100 THR A O 1
ATOM 839 N N . SER A 1 101 ? -44.973 -27.831 39.619 1.00 60.84 101 SER A N 1
ATOM 840 C CA . SER A 1 101 ? -45.395 -27.451 38.263 1.00 60.84 101 SER A CA 1
ATOM 841 C C . SER A 1 101 ? -46.681 -28.176 37.875 1.00 60.84 101 SER A C 1
ATOM 843 O O . SER A 1 101 ? -46.697 -29.407 37.850 1.00 60.84 101 SER A O 1
ATOM 845 N N . GLU A 1 102 ? -47.731 -27.431 37.529 1.00 55.84 102 GLU A N 1
ATOM 846 C CA . GLU A 1 102 ? -48.872 -27.978 36.788 1.00 55.84 102 GLU A CA 1
ATOM 847 C C . GLU A 1 102 ? -48.487 -28.190 35.311 1.00 55.84 102 GLU A C 1
ATOM 849 O O . GLU A 1 102 ? -47.625 -27.475 34.791 1.00 55.84 102 GLU A O 1
ATOM 854 N N . PRO A 1 103 ? -49.074 -29.179 34.611 1.00 58.19 103 PRO A N 1
ATOM 855 C CA . PRO A 1 103 ? -48.849 -29.341 33.182 1.00 58.19 103 PRO A CA 1
ATOM 856 C C . PRO A 1 103 ? -49.460 -28.156 32.421 1.00 58.19 103 PRO A C 1
ATOM 858 O O . PRO A 1 103 ? -50.672 -28.049 32.274 1.00 58.19 103 PRO A O 1
ATOM 861 N N . ASP A 1 104 ? -48.589 -27.288 31.910 1.00 58.53 104 ASP A N 1
ATOM 862 C CA . ASP A 1 104 ? -48.915 -26.018 31.240 1.00 58.53 104 ASP A CA 1
ATOM 863 C C . ASP A 1 104 ? -49.574 -26.195 29.848 1.00 58.53 104 ASP A C 1
ATOM 865 O O . ASP A 1 104 ? -50.004 -25.233 29.211 1.00 58.53 104 ASP A O 1
ATOM 869 N N . PHE A 1 105 ? -49.682 -27.437 29.356 1.00 64.50 105 PHE A N 1
ATOM 870 C CA . PHE A 1 105 ? -50.286 -27.747 28.061 1.00 64.50 105 PHE A CA 1
ATOM 871 C C . PHE A 1 105 ? -51.750 -28.188 28.197 1.00 64.50 105 PHE A C 1
ATOM 873 O O . PHE A 1 105 ? -52.048 -29.344 28.515 1.00 64.50 105 PHE A O 1
ATOM 880 N N . ASN A 1 106 ? -52.680 -27.284 27.876 1.00 71.25 106 ASN A N 1
ATOM 881 C CA . ASN A 1 106 ? -54.098 -27.616 27.753 1.00 71.25 106 ASN A CA 1
ATOM 882 C C . ASN A 1 106 ? -54.443 -28.047 26.317 1.00 71.25 106 ASN A C 1
ATOM 884 O O . ASN A 1 106 ? -54.615 -27.225 25.412 1.00 71.25 106 ASN A O 1
ATOM 888 N N . LYS A 1 107 ? -54.594 -29.362 26.128 1.00 71.44 107 LYS A N 1
ATOM 889 C CA . LYS A 1 107 ? -54.939 -29.975 24.839 1.00 71.44 107 LYS A CA 1
ATOM 890 C C . LYS A 1 107 ? -56.280 -29.489 24.274 1.00 71.44 107 LYS A C 1
ATOM 892 O O . LYS A 1 107 ? -56.392 -29.335 23.061 1.00 71.44 107 LYS A O 1
ATOM 897 N N . GLU A 1 108 ? -57.290 -29.265 25.113 1.00 73.19 108 GLU A N 1
ATOM 898 C CA . GLU A 1 108 ? -58.622 -28.837 24.659 1.00 73.19 108 GLU A CA 1
ATOM 899 C C . GLU A 1 108 ? -58.590 -27.403 24.123 1.00 73.19 108 GLU A C 1
ATOM 901 O O . GLU A 1 108 ? -59.146 -27.126 23.059 1.00 73.19 108 GLU A O 1
ATOM 906 N N . THR A 1 109 ? -57.860 -26.508 24.794 1.00 72.88 109 THR A N 1
ATOM 907 C CA . THR A 1 109 ? -57.655 -25.130 24.324 1.00 72.88 109 THR A CA 1
ATOM 908 C C . THR A 1 109 ? -56.852 -25.093 23.022 1.00 72.88 109 THR A C 1
ATOM 910 O O . THR A 1 109 ? -57.170 -24.327 22.115 1.00 72.88 109 THR A O 1
ATOM 913 N N . PHE A 1 110 ? -55.832 -25.947 22.892 1.00 74.25 110 PHE A N 1
ATOM 914 C CA . PHE A 1 110 ? -55.028 -26.033 21.671 1.00 74.25 110 PHE A CA 1
ATOM 915 C C . PHE A 1 110 ? -55.857 -26.501 20.466 1.00 74.25 110 PHE A C 1
ATOM 917 O O . PHE A 1 110 ? -55.775 -25.904 19.396 1.00 74.25 110 PHE A O 1
ATOM 924 N N . LEU A 1 111 ? -56.674 -27.546 20.639 1.00 75.19 111 LEU A N 1
ATOM 925 C CA . LEU A 1 111 ? -57.498 -28.098 19.559 1.00 75.19 111 LEU A CA 1
ATOM 926 C C . LEU A 1 111 ? -58.644 -27.159 19.160 1.00 75.19 111 LEU A C 1
ATOM 928 O O . LEU A 1 111 ? -58.842 -26.934 17.971 1.00 75.19 111 LEU A O 1
ATOM 932 N N . SER A 1 112 ? -59.334 -26.547 20.126 1.00 76.19 112 SER A N 1
ATOM 933 C CA . SER A 1 112 ? -60.393 -25.563 19.836 1.00 76.19 112 SER A CA 1
ATOM 934 C C . SER A 1 112 ? -59.870 -24.340 19.073 1.00 76.19 112 SER A C 1
ATOM 936 O O . SER A 1 112 ? -60.521 -23.868 18.148 1.00 76.19 112 SER A O 1
ATOM 938 N N . SER A 1 113 ? -58.645 -23.890 19.369 1.00 70.25 113 SER A N 1
ATOM 939 C CA . SER A 1 113 ? -57.998 -22.775 18.655 1.00 70.25 113 SER A CA 1
ATOM 940 C C . SER A 1 113 ? -57.688 -23.073 17.178 1.00 70.25 113 SER A C 1
ATOM 942 O O . SER A 1 113 ? -57.456 -22.145 16.404 1.00 70.25 113 SER A O 1
ATOM 944 N N . LEU A 1 114 ? -57.649 -24.350 16.778 1.00 73.12 114 LEU A N 1
ATOM 945 C CA . LEU A 1 114 ? -57.417 -24.769 15.390 1.00 73.12 114 LEU A CA 1
ATOM 946 C C . LEU A 1 114 ? -58.713 -24.857 14.578 1.00 73.12 114 LEU A C 1
ATOM 948 O O . LEU A 1 114 ? -58.682 -24.643 13.366 1.00 73.12 114 LEU A O 1
ATOM 952 N N . GLU A 1 115 ? -59.842 -25.144 15.230 1.00 67.81 115 GLU A N 1
ATOM 953 C CA . GLU A 1 115 ? -61.147 -25.321 14.578 1.00 67.81 115 GLU A CA 1
ATOM 954 C C . GLU A 1 115 ? -61.763 -23.997 14.080 1.00 67.81 115 GLU A C 1
ATOM 956 O O . GLU A 1 115 ? -62.611 -24.014 13.192 1.00 67.81 115 GLU A O 1
ATOM 961 N N . GLU A 1 116 ? -61.306 -22.844 14.582 1.00 63.88 116 GLU A N 1
ATOM 962 C CA . GLU A 1 116 ? -61.861 -21.515 14.264 1.00 63.88 116 GLU A CA 1
ATOM 963 C C . GLU A 1 116 ? -61.166 -20.775 13.093 1.00 63.88 116 GLU A C 1
ATOM 965 O O . GLU A 1 116 ? -61.409 -19.584 12.892 1.00 63.88 116 GLU A O 1
ATOM 970 N N . THR A 1 117 ? -60.288 -21.425 12.312 1.00 66.25 117 THR A N 1
ATOM 971 C CA . THR A 1 117 ? -59.431 -20.728 11.322 1.00 66.25 117 THR A CA 1
ATOM 972 C C . THR A 1 117 ? -59.570 -21.212 9.873 1.00 66.25 117 THR A C 1
ATOM 974 O O . THR A 1 117 ? -59.616 -22.409 9.606 1.00 66.25 117 THR A O 1
ATOM 977 N N . ASP A 1 118 ? -59.564 -20.264 8.923 1.00 65.50 118 ASP A N 1
ATOM 978 C CA . ASP A 1 118 ? -59.678 -20.522 7.472 1.00 65.50 118 ASP A CA 1
ATOM 979 C C . ASP A 1 118 ? -58.444 -21.230 6.863 1.00 65.50 118 ASP A C 1
ATOM 981 O O . ASP A 1 118 ? -58.542 -21.858 5.810 1.00 65.50 118 ASP A O 1
ATOM 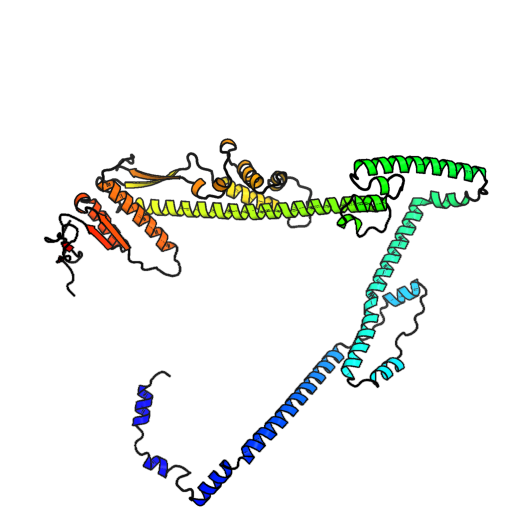985 N N . ASP A 1 119 ? -57.275 -21.132 7.512 1.00 72.19 119 ASP A N 1
ATOM 986 C CA . ASP A 1 119 ? -56.011 -21.757 7.092 1.00 72.19 119 ASP A CA 1
ATOM 987 C C . ASP A 1 119 ? -55.389 -22.533 8.263 1.00 72.19 119 ASP A C 1
ATOM 989 O O . ASP A 1 119 ? -54.591 -22.013 9.055 1.00 72.19 119 ASP A O 1
ATOM 993 N N . TYR A 1 120 ? -55.781 -23.805 8.349 1.00 74.06 120 TYR A N 1
ATOM 994 C CA . TYR A 1 120 ? -55.380 -24.744 9.394 1.00 74.06 120 TYR A CA 1
ATOM 995 C C . TYR A 1 120 ? -53.857 -24.853 9.551 1.00 74.06 120 TYR A C 1
ATOM 997 O O . TYR A 1 120 ? -53.345 -24.884 10.671 1.00 74.06 120 TYR A O 1
ATOM 1005 N N . TYR A 1 121 ? -53.112 -24.890 8.441 1.00 70.94 121 TYR A N 1
ATOM 1006 C CA . TYR A 1 121 ? -51.666 -25.115 8.478 1.00 70.94 121 TYR A CA 1
ATOM 1007 C C . TYR A 1 121 ? -50.938 -23.929 9.109 1.00 70.94 121 TYR A C 1
ATOM 1009 O O . TYR A 1 121 ? -50.102 -24.092 10.001 1.00 70.94 121 TYR A O 1
ATOM 1017 N N . LYS A 1 122 ? -51.309 -22.713 8.703 1.00 73.88 122 LYS A N 1
ATOM 1018 C CA . LYS A 1 122 ? -50.715 -21.489 9.242 1.00 73.88 122 LYS A CA 1
ATOM 1019 C C . LYS A 1 122 ? -51.036 -21.297 10.727 1.00 73.88 122 LYS A C 1
ATOM 1021 O O . LYS A 1 122 ? -50.174 -20.848 11.488 1.00 73.88 122 LYS A O 1
ATOM 1026 N N . ALA A 1 123 ? -52.254 -21.640 11.146 1.00 75.75 123 ALA A N 1
ATOM 1027 C CA . ALA A 1 123 ? -52.661 -21.595 12.549 1.00 75.75 123 ALA A CA 1
ATOM 1028 C C . ALA A 1 123 ? -51.887 -22.618 13.398 1.00 75.75 123 ALA A C 1
ATOM 1030 O O . ALA A 1 123 ? -51.313 -22.257 14.429 1.00 75.75 123 ALA A O 1
ATOM 1031 N N . PHE A 1 124 ? -51.783 -23.859 12.914 1.00 79.00 124 PHE A N 1
ATOM 1032 C CA . PHE A 1 124 ? -51.009 -24.924 13.549 1.00 79.00 124 PHE A CA 1
ATOM 1033 C C . PHE A 1 124 ? -49.544 -24.540 13.739 1.00 79.00 124 PHE A C 1
ATOM 1035 O O . PHE A 1 124 ? -49.022 -24.620 14.850 1.00 79.00 124 PHE A O 1
ATOM 1042 N N . GLN A 1 125 ? -48.892 -24.049 12.685 1.00 75.38 125 GLN A N 1
ATOM 1043 C CA . GLN A 1 125 ? -47.475 -23.702 12.728 1.00 75.38 125 GLN A CA 1
ATOM 1044 C C . GLN A 1 125 ? -47.191 -22.572 13.731 1.00 75.38 125 GLN A C 1
ATOM 1046 O O . GLN A 1 125 ? -46.179 -22.590 14.434 1.00 75.38 125 GLN A O 1
ATOM 1051 N N . LYS A 1 126 ? -48.097 -21.592 13.844 1.00 78.81 126 LYS A N 1
ATOM 1052 C CA . LYS A 1 126 ? -47.986 -20.503 14.824 1.00 78.81 126 LYS A CA 1
ATOM 1053 C C . LYS A 1 126 ? -48.061 -21.026 16.261 1.00 78.81 126 LYS A C 1
ATOM 1055 O O . LYS A 1 126 ? -47.185 -20.696 17.059 1.00 78.81 126 LYS A O 1
ATOM 1060 N N . LEU A 1 127 ? -49.073 -21.834 16.578 1.00 76.62 127 LEU A N 1
ATOM 1061 C CA . LEU A 1 127 ? -49.270 -22.388 17.923 1.00 76.62 127 LEU A CA 1
ATOM 1062 C C . LEU A 1 127 ? -48.151 -23.369 18.301 1.00 76.62 127 LEU A C 1
ATOM 1064 O O . LEU A 1 127 ? -47.607 -23.300 19.400 1.00 76.62 127 LEU A O 1
ATOM 1068 N N . TYR A 1 128 ? -47.736 -24.225 17.366 1.00 76.81 128 TYR A N 1
ATOM 1069 C CA . TYR A 1 128 ? -46.627 -25.157 17.561 1.00 76.81 128 TYR A CA 1
ATOM 1070 C C . TYR A 1 128 ? -45.310 -24.434 17.876 1.00 76.81 128 TYR A C 1
ATOM 1072 O O . TYR A 1 128 ? -44.598 -24.809 18.806 1.00 76.81 128 TYR A O 1
ATOM 1080 N N . ASN A 1 129 ? -44.997 -23.356 17.150 1.00 75.75 129 ASN A N 1
ATOM 1081 C CA . ASN A 1 129 ? -43.791 -22.572 17.414 1.00 75.75 129 ASN A CA 1
ATOM 1082 C C . ASN A 1 129 ? -43.842 -21.841 18.766 1.00 75.75 129 ASN A C 1
ATOM 1084 O O . ASN A 1 129 ? -42.807 -21.715 19.419 1.00 75.75 129 ASN A O 1
ATOM 1088 N N . GLN A 1 130 ? -45.022 -21.388 19.204 1.00 76.19 130 GLN A N 1
ATOM 1089 C CA . GLN A 1 130 ? -4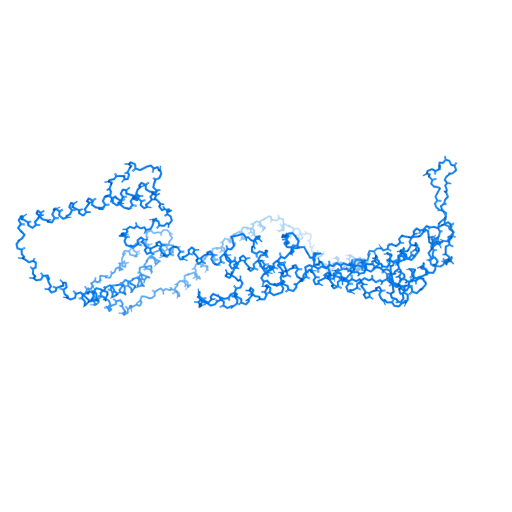5.201 -20.802 20.535 1.00 76.19 130 GLN A CA 1
ATOM 1090 C C . GLN A 1 130 ? -44.915 -21.829 21.635 1.00 76.19 130 GLN A C 1
ATOM 1092 O O . GLN A 1 130 ? -44.107 -21.554 22.520 1.00 76.19 130 GLN A O 1
ATOM 1097 N N . GLU A 1 131 ? -45.479 -23.032 21.545 1.00 72.94 131 GLU A N 1
ATOM 1098 C CA . GLU A 1 131 ? -45.211 -24.092 22.525 1.00 72.94 131 GLU A CA 1
ATOM 1099 C C . GLU A 1 131 ? -43.744 -24.542 22.496 1.00 72.94 131 GLU A C 1
ATOM 1101 O O . GLU A 1 131 ? -43.099 -24.624 23.539 1.00 72.94 131 GLU A O 1
ATOM 1106 N N . LYS A 1 132 ? -43.149 -24.709 21.309 1.00 74.62 132 LYS A N 1
ATOM 1107 C CA . LYS A 1 132 ? -41.716 -25.011 21.162 1.00 74.62 132 LYS A CA 1
ATOM 1108 C C . LYS A 1 132 ? -40.819 -23.950 21.811 1.00 74.62 132 LYS A C 1
ATOM 1110 O O . LYS A 1 132 ? -39.774 -24.290 22.362 1.00 74.62 132 LYS A O 1
ATOM 1115 N N . SER A 1 133 ? -41.209 -22.674 21.759 1.00 71.56 133 SER A N 1
ATOM 1116 C CA . SER A 1 133 ? -40.429 -21.585 22.359 1.00 71.56 133 SER A CA 1
ATOM 1117 C C . SER A 1 133 ? -40.377 -21.650 23.889 1.00 71.56 133 SER A C 1
ATOM 1119 O O . SER A 1 133 ? -39.318 -21.380 24.450 1.00 71.56 133 SER A O 1
ATOM 1121 N N . LYS A 1 134 ? -41.444 -22.119 24.556 1.00 69.88 134 LYS A N 1
ATOM 1122 C CA . LYS A 1 134 ? -41.459 -22.325 26.017 1.00 69.88 134 LYS A CA 1
ATOM 1123 C C . LYS A 1 134 ? -40.403 -23.342 26.463 1.00 69.88 134 LYS A C 1
ATOM 1125 O O . LYS A 1 134 ? -39.751 -23.167 27.484 1.00 69.88 134 LYS A O 1
ATOM 1130 N N . TYR A 1 135 ? -40.163 -24.379 25.660 1.00 66.81 135 TYR A N 1
ATOM 1131 C CA . TYR A 1 135 ? -39.147 -25.396 25.958 1.00 66.81 135 TYR A CA 1
ATOM 1132 C C . TYR A 1 135 ? -37.702 -24.934 25.700 1.00 66.81 135 TYR A C 1
ATOM 1134 O O . TYR A 1 135 ? -36.765 -25.529 26.231 1.00 66.81 135 TYR A O 1
ATOM 1142 N N . LEU A 1 136 ? -37.485 -23.862 24.931 1.00 65.62 136 LEU A N 1
ATOM 1143 C CA . LEU A 1 136 ? -36.151 -23.277 24.724 1.00 65.62 136 LEU A CA 1
ATOM 1144 C C . LEU A 1 136 ? -35.656 -22.465 25.938 1.00 65.62 136 LEU A C 1
ATOM 1146 O O . LEU A 1 136 ? -34.462 -22.178 26.026 1.00 65.62 136 LEU A O 1
ATOM 1150 N N . GLU A 1 137 ? -36.522 -22.162 26.911 1.00 67.69 137 GLU A N 1
ATOM 1151 C CA . GLU A 1 137 ? -36.158 -21.454 28.150 1.00 67.69 137 GLU A CA 1
ATOM 1152 C C . GLU A 1 137 ? -35.371 -22.314 29.155 1.00 67.69 137 GLU A C 1
ATOM 1154 O O . GLU A 1 137 ? -34.838 -21.787 30.132 1.00 67.69 137 GLU A O 1
ATOM 1159 N N . ILE A 1 138 ? -35.203 -23.617 28.895 1.00 70.19 138 ILE A N 1
ATOM 1160 C CA . ILE A 1 138 ? -34.406 -24.533 29.733 1.00 70.19 138 ILE A CA 1
ATOM 1161 C C . ILE A 1 138 ? -32.988 -23.989 29.970 1.00 70.19 138 ILE A C 1
ATOM 1163 O O . ILE A 1 138 ? -32.484 -24.039 31.091 1.00 70.19 138 ILE A O 1
ATOM 1167 N N . GLN A 1 139 ? -32.347 -23.422 28.943 1.00 68.69 139 GLN A N 1
ATOM 1168 C CA . GLN A 1 139 ? -30.998 -22.857 29.080 1.00 68.69 139 GLN A CA 1
ATOM 1169 C C . GLN A 1 139 ? -30.969 -21.632 30.002 1.00 68.69 139 GLN A C 1
ATOM 1171 O O . GLN A 1 139 ? -30.025 -21.472 30.773 1.00 68.69 139 GLN A O 1
ATOM 1176 N N . ASN A 1 140 ? -32.025 -20.813 29.985 1.00 76.38 140 ASN A N 1
ATOM 1177 C CA . ASN A 1 140 ? -32.144 -19.660 30.877 1.00 76.38 140 ASN A CA 1
ATOM 1178 C C . ASN A 1 140 ? -32.312 -20.114 32.332 1.00 76.38 140 ASN A C 1
ATOM 1180 O O . ASN A 1 140 ? -31.685 -19.545 33.222 1.00 76.38 140 ASN A O 1
ATOM 1184 N N . ILE A 1 141 ? -33.099 -21.169 32.576 1.00 75.75 141 ILE A N 1
ATOM 1185 C CA . ILE A 1 141 ? -33.273 -21.747 33.918 1.00 75.75 141 ILE A CA 1
ATOM 1186 C C . ILE A 1 141 ? -31.943 -22.306 34.441 1.00 75.75 141 ILE A C 1
ATOM 1188 O O . ILE A 1 141 ? -31.566 -22.027 35.579 1.00 75.75 141 ILE A O 1
ATOM 1192 N N . LEU A 1 142 ? -31.192 -23.035 33.608 1.00 77.38 142 LEU A N 1
ATOM 1193 C CA . LEU A 1 142 ? -29.866 -23.547 33.975 1.00 77.38 142 LEU A CA 1
ATOM 1194 C C . LEU A 1 142 ? -28.878 -22.411 34.286 1.00 77.38 142 LEU A C 1
ATOM 1196 O O . LEU A 1 142 ? -28.127 -22.490 35.257 1.00 77.38 142 LEU A O 1
ATOM 1200 N N . GLN A 1 143 ? -28.904 -21.332 33.501 1.00 80.44 143 GLN A N 1
ATOM 1201 C CA . GLN A 1 143 ? -28.050 -20.167 33.723 1.00 80.44 143 GLN A CA 1
ATOM 1202 C C . GLN A 1 143 ? -28.410 -19.421 35.017 1.00 80.44 143 GLN A C 1
ATOM 1204 O O . GLN A 1 143 ? -27.515 -19.040 35.773 1.00 80.44 143 GLN A O 1
ATOM 1209 N N . LEU A 1 144 ? -29.703 -19.239 35.299 1.00 81.44 144 LEU A N 1
ATOM 1210 C CA . LEU A 1 144 ? -30.183 -18.644 36.549 1.00 81.44 144 LEU A CA 1
ATOM 1211 C C . LEU A 1 144 ? -29.790 -19.495 37.760 1.00 81.44 144 LEU A C 1
ATOM 1213 O O . LEU A 1 144 ? -29.368 -18.955 38.780 1.00 81.44 144 LEU A O 1
ATOM 1217 N N . HIS A 1 145 ? -29.873 -20.820 37.645 1.00 84.62 145 HIS A N 1
ATOM 1218 C CA . HIS A 1 145 ? -29.456 -21.728 38.708 1.00 84.62 145 HIS A CA 1
ATOM 1219 C C . HIS A 1 145 ? -27.956 -21.604 39.033 1.00 84.62 145 HIS A C 1
ATOM 1221 O O . HIS A 1 145 ? -27.590 -21.489 40.204 1.00 84.62 145 HIS A O 1
ATOM 1227 N N . GLU A 1 146 ? -27.088 -21.540 38.018 1.00 82.69 146 GLU A N 1
ATOM 1228 C CA . GLU A 1 146 ? -25.651 -21.274 38.204 1.00 82.69 146 GLU A CA 1
ATOM 1229 C C . GLU A 1 146 ? -25.395 -19.911 38.865 1.00 82.69 146 GLU A C 1
ATOM 1231 O O . GLU A 1 146 ? -24.599 -19.806 39.800 1.00 82.69 146 GLU A O 1
ATOM 1236 N N . GLN A 1 147 ? -26.121 -18.866 38.456 1.00 84.00 147 GLN A N 1
ATOM 1237 C CA . GLN A 1 147 ? -26.024 -17.547 39.091 1.00 84.00 147 GLN A CA 1
ATOM 1238 C C . GLN A 1 147 ? -26.439 -17.581 40.566 1.00 84.00 147 GLN A C 1
ATOM 1240 O O . GLN A 1 147 ? -25.777 -16.968 41.404 1.00 84.00 147 GLN A O 1
ATOM 1245 N N . ILE A 1 148 ? -27.504 -18.312 40.907 1.00 84.19 148 ILE A N 1
ATOM 1246 C CA . ILE A 1 148 ? -27.935 -18.491 42.297 1.00 84.19 148 ILE A CA 1
ATOM 1247 C C . ILE A 1 148 ? -26.856 -19.233 43.095 1.00 84.19 148 ILE A C 1
ATOM 1249 O O . ILE A 1 148 ? -26.530 -18.809 44.205 1.00 84.19 148 ILE A O 1
ATOM 1253 N N . LYS A 1 149 ? -26.253 -20.291 42.539 1.00 85.75 149 LYS A N 1
ATOM 1254 C CA . LYS A 1 149 ? -25.147 -21.017 43.184 1.00 85.75 149 LYS A CA 1
ATOM 1255 C C . LYS A 1 149 ? -23.932 -20.123 43.429 1.00 85.75 149 LYS A C 1
ATOM 1257 O O . LYS A 1 149 ? -23.396 -20.120 44.540 1.00 85.75 149 LYS A O 1
ATOM 1262 N N . ASP A 1 150 ? -23.536 -19.319 42.447 1.00 85.25 150 ASP A N 1
ATOM 1263 C CA . ASP A 1 150 ? -22.445 -18.351 42.589 1.00 85.25 150 ASP A CA 1
ATOM 1264 C C . ASP A 1 150 ? -22.765 -17.278 43.643 1.00 85.25 150 ASP A C 1
ATOM 1266 O O . ASP A 1 150 ? -21.933 -16.979 44.500 1.00 85.25 150 ASP A O 1
ATOM 1270 N N . LEU A 1 151 ? -23.993 -16.751 43.666 1.00 83.25 151 LEU A N 1
ATOM 1271 C CA . LEU A 1 151 ? -24.434 -15.793 44.684 1.00 83.25 151 LEU A CA 1
ATOM 1272 C C . LEU A 1 151 ? -24.441 -16.397 46.089 1.00 83.25 151 LEU A C 1
ATOM 1274 O O . LEU A 1 151 ? -23.980 -15.747 47.026 1.00 83.25 151 LEU A O 1
ATOM 1278 N N . ILE A 1 152 ? -24.915 -17.634 46.255 1.00 83.12 152 ILE A N 1
ATOM 1279 C CA . ILE A 1 152 ? -24.874 -18.341 47.542 1.00 83.12 152 ILE A CA 1
ATOM 1280 C C . ILE A 1 152 ? -23.421 -18.575 47.972 1.00 83.12 152 ILE A C 1
ATOM 1282 O O . ILE A 1 152 ? -23.092 -18.365 49.138 1.00 83.12 152 ILE A O 1
ATOM 1286 N N . SER A 1 153 ? -22.535 -18.947 47.047 1.00 81.88 153 SER A N 1
ATOM 1287 C CA . SER A 1 153 ? -21.102 -19.116 47.312 1.00 81.88 153 SER A CA 1
ATOM 1288 C C . SER A 1 153 ? -20.446 -17.803 47.748 1.00 81.88 153 SER A C 1
ATOM 1290 O O . SER A 1 153 ? -19.803 -17.748 48.797 1.00 81.88 153 SER A O 1
ATOM 1292 N N . LYS A 1 154 ? -20.679 -16.710 47.011 1.00 82.12 154 LYS A N 1
ATOM 1293 C CA . LYS A 1 154 ? -20.199 -15.361 47.347 1.00 82.12 154 LYS A CA 1
ATOM 1294 C C . LYS A 1 154 ? -20.740 -14.888 48.685 1.00 82.12 154 LYS A C 1
ATOM 1296 O O . LYS A 1 154 ? -19.969 -14.390 49.499 1.00 82.12 154 LYS A O 1
ATOM 1301 N N . LYS A 1 155 ? -22.035 -15.096 48.936 1.00 81.56 155 LYS A N 1
ATOM 1302 C CA . LYS A 1 155 ? -22.664 -14.849 50.232 1.00 81.56 155 LYS A CA 1
ATOM 1303 C C . LYS A 1 155 ? -21.886 -15.602 51.309 1.00 81.56 155 LYS A C 1
ATOM 1305 O O . LYS A 1 155 ? -21.306 -14.972 52.182 1.00 81.56 155 LYS A O 1
ATOM 1310 N N . ASN A 1 156 ? -21.790 -16.924 51.218 1.00 78.81 156 ASN A N 1
ATOM 1311 C CA . ASN A 1 156 ? -21.115 -17.751 52.219 1.00 78.81 156 ASN A CA 1
ATOM 1312 C C . ASN A 1 156 ? -19.646 -17.353 52.425 1.00 78.81 156 ASN A C 1
ATOM 1314 O O . ASN A 1 156 ? -19.181 -17.337 53.561 1.00 78.81 156 ASN A O 1
ATOM 1318 N N . LYS A 1 157 ? -18.942 -16.956 51.360 1.00 80.19 157 LYS A N 1
ATOM 1319 C CA . LYS A 1 157 ? -17.583 -16.418 51.431 1.00 80.19 157 LYS A CA 1
ATOM 1320 C C . LYS A 1 157 ? -17.532 -15.119 52.238 1.00 80.19 157 LYS A C 1
ATOM 1322 O O . LYS A 1 157 ? -16.769 -15.045 53.196 1.00 80.19 157 LYS A O 1
ATOM 1327 N N . VAL A 1 158 ? -18.407 -14.155 51.943 1.00 73.56 158 VAL A N 1
ATOM 1328 C CA . VAL A 1 158 ? -18.544 -12.911 52.722 1.00 73.56 158 VAL A CA 1
ATOM 1329 C C . VAL A 1 158 ? -18.872 -13.211 54.188 1.00 73.56 158 VAL A C 1
ATOM 1331 O O . VAL A 1 158 ? -18.257 -12.617 55.070 1.00 73.56 158 VAL A O 1
ATOM 1334 N N . TYR A 1 159 ? -19.776 -14.156 54.465 1.00 68.50 159 TYR A N 1
ATOM 1335 C CA . TYR A 1 159 ? -20.094 -14.588 55.833 1.00 68.50 159 TYR A CA 1
ATOM 1336 C C . TYR A 1 159 ? -18.877 -15.211 56.540 1.00 68.50 159 TYR A C 1
ATOM 1338 O O . TYR A 1 159 ? -18.658 -14.939 57.717 1.00 68.50 159 TYR A O 1
ATOM 1346 N N . SER A 1 160 ? -18.071 -16.013 55.835 1.00 71.12 160 SER A N 1
ATOM 1347 C CA . SER A 1 160 ? -16.871 -16.649 56.396 1.00 71.12 160 SER A CA 1
ATOM 1348 C C . SER A 1 160 ? -15.709 -15.678 56.623 1.00 71.12 160 SER A C 1
ATOM 1350 O O . SER A 1 160 ? -14.965 -15.832 57.585 1.00 71.12 160 SER A O 1
ATOM 1352 N N . GLU A 1 161 ? -15.566 -14.663 55.771 1.00 74.12 161 GLU A N 1
ATOM 1353 C CA . GLU A 1 161 ? -14.509 -13.648 55.867 1.00 74.12 161 GLU A CA 1
ATOM 1354 C C . GLU A 1 161 ? -14.848 -12.559 56.899 1.00 74.12 161 GLU A C 1
ATOM 1356 O O . GLU A 1 161 ? -13.949 -11.909 57.423 1.00 74.12 161 GLU A O 1
ATOM 1361 N N . ASN A 1 162 ? -16.133 -12.388 57.235 1.00 66.44 162 ASN A N 1
ATOM 1362 C CA . ASN A 1 162 ? -16.629 -11.379 58.177 1.00 66.44 162 ASN A CA 1
ATOM 1363 C C . ASN A 1 162 ? -17.267 -11.996 59.435 1.00 66.44 162 ASN A C 1
ATOM 1365 O O . ASN A 1 162 ? -18.232 -11.455 59.982 1.00 66.44 162 ASN A O 1
ATOM 1369 N N . THR A 1 163 ? -16.736 -13.118 59.930 1.00 59.41 163 THR A N 1
ATOM 1370 C CA . THR A 1 163 ? -17.251 -13.799 61.136 1.00 59.41 163 THR A CA 1
ATOM 1371 C C . THR A 1 163 ? -17.285 -12.909 62.385 1.00 59.41 163 THR A C 1
ATOM 1373 O O . THR A 1 163 ? -18.137 -13.103 63.251 1.00 59.41 163 THR A O 1
ATOM 1376 N N . GLU A 1 164 ? -16.416 -11.897 62.479 1.00 59.00 164 GLU A N 1
ATOM 1377 C CA . GLU A 1 164 ? -16.416 -10.933 63.591 1.00 59.00 164 GLU A CA 1
ATOM 1378 C C . GLU A 1 164 ? -17.620 -9.974 63.565 1.00 59.00 164 GLU A C 1
ATOM 1380 O O . GLU A 1 164 ? -18.126 -9.595 64.619 1.00 59.00 164 GLU A O 1
ATOM 1385 N N . ILE A 1 165 ? -18.139 -9.619 62.384 1.00 55.91 165 ILE A N 1
ATOM 1386 C CA . ILE A 1 165 ? -19.271 -8.683 62.236 1.00 55.91 165 ILE A CA 1
ATOM 1387 C C . ILE A 1 165 ? -20.592 -9.352 62.655 1.00 55.91 165 ILE A C 1
ATOM 1389 O O . ILE A 1 165 ? -21.461 -8.721 63.259 1.00 55.91 165 ILE A O 1
ATOM 1393 N N . ILE A 1 166 ? -20.726 -10.653 62.384 1.00 53.16 166 ILE A N 1
ATOM 1394 C CA . ILE A 1 166 ? -21.940 -11.432 62.673 1.00 53.16 166 ILE A CA 1
ATOM 1395 C C . ILE A 1 166 ? -21.993 -11.867 64.145 1.00 53.16 166 ILE A C 1
ATOM 1397 O O . ILE A 1 166 ? -23.058 -11.871 64.753 1.00 53.16 166 ILE A O 1
ATOM 1401 N N . ASN A 1 167 ? -20.849 -12.168 64.767 1.00 53.62 167 ASN A N 1
ATOM 1402 C CA . ASN A 1 167 ? -20.816 -12.449 66.207 1.00 53.62 167 ASN A CA 1
ATOM 1403 C C . ASN A 1 167 ? -21.017 -11.181 67.057 1.00 53.62 167 ASN A C 1
ATOM 1405 O O . ASN A 1 167 ? -21.557 -11.261 68.159 1.00 53.62 167 ASN A O 1
ATOM 1409 N N . ASN A 1 168 ? -20.661 -10.003 66.535 1.00 48.31 168 ASN A N 1
ATOM 1410 C CA . ASN A 1 168 ? -20.900 -8.726 67.213 1.00 48.31 168 ASN A CA 1
ATOM 1411 C C . ASN A 1 168 ? -22.342 -8.210 67.088 1.00 48.31 168 ASN A C 1
ATOM 1413 O O . ASN A 1 168 ? -22.711 -7.271 67.793 1.00 48.31 168 ASN A O 1
ATOM 1417 N N . THR A 1 169 ? -23.203 -8.829 66.272 1.00 45.47 169 THR A N 1
ATOM 1418 C CA . THR A 1 169 ? -24.623 -8.432 66.210 1.00 45.47 169 THR A CA 1
ATOM 1419 C C . THR A 1 169 ? -25.424 -8.890 67.433 1.00 45.47 169 THR A C 1
ATOM 1421 O O . THR A 1 169 ? -26.500 -8.356 67.683 1.00 45.47 169 THR A O 1
ATOM 1424 N N . SER A 1 170 ? -24.877 -9.781 68.271 1.00 45.69 170 SER A N 1
ATOM 1425 C CA . SER A 1 170 ? -25.449 -10.078 69.593 1.00 45.69 170 SER A CA 1
ATOM 1426 C C . SER A 1 170 ? -25.234 -8.967 70.633 1.00 45.69 170 SER A C 1
ATOM 1428 O O . SER A 1 170 ? -25.800 -9.063 71.718 1.00 45.69 170 SER A O 1
ATOM 1430 N N . VAL A 1 171 ? -24.455 -7.918 70.329 1.00 46.09 171 VAL A N 1
ATOM 1431 C CA . VAL A 1 171 ? -24.177 -6.810 71.267 1.00 46.09 171 VAL A CA 1
ATOM 1432 C C . VAL A 1 171 ? -25.031 -5.561 70.992 1.00 46.09 171 VAL A C 1
ATOM 1434 O O . VAL A 1 171 ? -25.120 -4.687 71.843 1.00 46.09 171 VAL A O 1
ATOM 1437 N N . LEU A 1 172 ? -25.762 -5.480 69.875 1.00 46.16 172 LEU A N 1
ATOM 1438 C CA . LEU A 1 172 ? -26.592 -4.306 69.554 1.00 46.16 172 LEU A CA 1
ATOM 1439 C C . LEU A 1 172 ? -28.076 -4.495 69.904 1.00 46.16 172 LEU A C 1
ATOM 1441 O O . LEU A 1 172 ? -28.968 -4.212 69.111 1.00 46.16 172 LEU A O 1
ATOM 1445 N N . LEU A 1 173 ? -28.327 -4.934 71.135 1.00 45.12 173 LEU A N 1
ATOM 1446 C CA . LEU A 1 173 ? -29.562 -4.611 71.857 1.00 45.12 173 LEU A CA 1
ATOM 1447 C C . LEU A 1 173 ? -29.239 -3.648 73.013 1.00 45.12 173 LEU A C 1
ATOM 1449 O O . LEU A 1 173 ? -29.815 -3.746 74.093 1.00 45.12 173 LEU A O 1
ATOM 1453 N N . GLU A 1 174 ? -28.295 -2.721 72.811 1.00 48.50 174 GLU A N 1
ATOM 1454 C CA . GLU A 1 174 ? -28.257 -1.518 73.641 1.00 48.50 174 GLU A CA 1
ATOM 1455 C C . GLU A 1 174 ? -29.520 -0.712 73.326 1.00 48.50 174 GLU A C 1
ATOM 1457 O O . GLU A 1 174 ? -29.754 -0.317 72.182 1.00 48.50 174 GLU A O 1
ATOM 1462 N N . GLU A 1 175 ? -30.374 -0.532 74.334 1.00 51.97 175 GLU A N 1
ATOM 1463 C CA . GLU A 1 175 ? -31.571 0.299 74.250 1.00 51.97 175 GLU A CA 1
ATOM 1464 C C . GLU A 1 175 ? -31.205 1.657 73.640 1.00 51.97 175 GLU A C 1
ATOM 1466 O O . GLU A 1 175 ? -30.423 2.421 74.211 1.00 51.97 175 GLU A O 1
ATOM 1471 N N . VAL A 1 176 ? -31.756 1.949 72.459 1.00 52.16 176 VAL A N 1
ATOM 1472 C CA . VAL A 1 176 ? -31.563 3.222 71.760 1.00 52.16 176 VAL A CA 1
ATOM 1473 C C . VAL A 1 176 ? -31.974 4.356 72.703 1.00 52.16 176 VAL A C 1
ATOM 1475 O O . VAL A 1 176 ? -33.160 4.557 72.965 1.00 52.16 176 VAL A O 1
ATOM 1478 N N . ASN A 1 177 ? -30.995 5.090 73.236 1.00 63.66 177 ASN A N 1
ATOM 1479 C CA . ASN A 1 177 ? -31.228 6.242 74.102 1.00 63.66 177 ASN A CA 1
ATOM 1480 C C . ASN A 1 177 ? -31.112 7.555 73.301 1.00 63.66 177 ASN A C 1
ATOM 1482 O O . ASN A 1 177 ? -30.427 7.620 72.279 1.00 63.66 177 ASN A O 1
ATOM 1486 N N . GLY A 1 178 ? -31.767 8.622 73.773 1.00 66.56 178 GLY A N 1
ATOM 1487 C CA . GLY A 1 178 ? -31.789 9.916 73.074 1.00 66.56 178 GLY A CA 1
ATOM 1488 C C . GLY A 1 178 ? -30.415 10.581 72.898 1.00 66.56 178 GLY A C 1
ATOM 1489 O O . GLY A 1 178 ? -30.217 11.311 71.935 1.00 66.56 178 GLY A O 1
ATOM 1490 N N . GLN A 1 179 ? -29.439 10.281 73.762 1.00 69.38 179 GLN A N 1
ATOM 1491 C CA . GLN A 1 179 ? -28.080 10.833 73.667 1.00 69.38 179 GLN A CA 1
ATOM 1492 C C . GLN A 1 179 ? -27.257 10.182 72.545 1.00 69.38 179 GLN A C 1
ATOM 1494 O O . GLN A 1 179 ? -26.407 10.839 71.946 1.00 69.38 179 GLN A O 1
ATOM 1499 N N . LEU A 1 180 ? -27.499 8.902 72.240 1.00 70.12 180 LEU A N 1
ATOM 1500 C CA . LEU A 1 180 ? -26.864 8.214 71.114 1.00 70.12 180 LEU A CA 1
ATOM 1501 C C . LEU A 1 180 ? -27.374 8.775 69.779 1.00 70.12 180 LEU A C 1
ATOM 1503 O O . LEU A 1 180 ? -26.580 8.973 68.862 1.00 70.12 180 LEU A O 1
ATOM 1507 N N . ILE A 1 181 ? -28.673 9.082 69.699 1.00 71.69 181 ILE A N 1
ATOM 1508 C CA . ILE A 1 181 ? -29.289 9.706 68.520 1.00 71.69 181 ILE A CA 1
ATOM 1509 C C . ILE A 1 181 ? -28.702 11.103 68.290 1.00 71.69 181 ILE A C 1
ATOM 1511 O O . ILE A 1 181 ? -28.216 11.363 67.194 1.00 71.69 181 ILE A O 1
ATOM 1515 N N . GLU A 1 182 ? -28.648 11.959 69.319 1.00 77.00 182 GLU A N 1
ATOM 1516 C CA . GLU A 1 182 ? -28.057 13.305 69.199 1.00 77.00 182 GLU A CA 1
ATOM 1517 C C . GLU A 1 182 ? -26.586 13.261 68.759 1.00 77.00 182 GLU A C 1
ATOM 1519 O O . GLU A 1 182 ? -26.140 14.084 67.958 1.00 77.00 182 GLU A O 1
ATOM 1524 N N . LYS A 1 183 ? -25.816 12.283 69.253 1.00 80.62 183 LYS A N 1
ATOM 1525 C CA . LYS A 1 183 ? -24.416 12.119 68.852 1.00 80.62 183 LYS A CA 1
ATOM 1526 C C . LYS A 1 183 ? -24.284 11.674 67.393 1.00 80.62 183 LYS A C 1
ATOM 1528 O O . LYS A 1 183 ? -23.469 12.236 66.668 1.00 80.62 183 LYS A O 1
ATOM 1533 N N . LEU A 1 184 ? -25.090 10.705 66.957 1.00 79.31 184 LEU A N 1
ATOM 1534 C CA . LEU A 1 184 ? -25.106 10.242 65.565 1.00 79.31 184 LEU A CA 1
ATOM 1535 C C . LEU A 1 184 ? -25.572 11.339 64.600 1.00 79.31 184 LEU A C 1
ATOM 1537 O O . LEU A 1 184 ? -25.038 11.451 63.500 1.00 79.31 184 LEU A O 1
ATOM 1541 N N . GLU A 1 185 ? -26.523 12.173 65.016 1.00 80.94 185 GLU A N 1
ATOM 1542 C CA . GLU A 1 185 ? -27.008 13.312 64.237 1.00 80.94 185 GLU A CA 1
ATOM 1543 C C . GLU A 1 185 ? -25.927 14.395 64.093 1.00 80.94 185 GLU A C 1
ATOM 1545 O O . GLU A 1 185 ? -25.676 14.884 62.990 1.00 80.94 185 GLU A O 1
ATOM 1550 N N . ALA A 1 186 ? -25.194 14.696 65.172 1.00 83.06 186 ALA A N 1
ATOM 1551 C CA . ALA A 1 186 ? -24.052 15.608 65.128 1.00 83.06 186 ALA A CA 1
ATOM 1552 C C . ALA A 1 186 ? -22.900 15.079 64.248 1.00 83.06 186 ALA A C 1
ATOM 1554 O O . ALA A 1 186 ? -22.288 15.846 63.494 1.00 83.06 186 ALA A O 1
ATOM 1555 N N . ASP A 1 187 ? -22.615 13.776 64.316 1.00 83.94 187 ASP A N 1
ATOM 1556 C CA . ASP A 1 187 ? -21.597 13.127 63.486 1.00 83.94 187 ASP A CA 1
ATOM 1557 C C . ASP A 1 187 ? -22.005 13.133 62.002 1.00 83.94 187 ASP A C 1
ATOM 1559 O O . ASP A 1 187 ? -21.183 13.464 61.138 1.00 83.94 187 ASP A O 1
ATOM 1563 N N . TYR A 1 188 ? -23.281 12.867 61.702 1.00 84.94 188 TYR A N 1
ATOM 1564 C CA . TYR A 1 188 ? -23.845 12.974 60.356 1.00 84.94 188 TYR A CA 1
ATOM 1565 C C . TYR A 1 188 ? -23.740 14.399 59.806 1.00 84.94 188 TYR A C 1
ATOM 1567 O O . TYR A 1 188 ? -23.227 14.596 58.706 1.00 84.94 188 TYR A O 1
ATOM 1575 N N . GLU A 1 189 ? -24.155 15.413 60.568 1.00 84.69 189 GLU A N 1
ATOM 1576 C CA . GLU A 1 189 ? -24.066 16.806 60.126 1.00 84.69 189 GLU A CA 1
ATOM 1577 C C . GLU A 1 189 ? -22.628 17.248 59.837 1.00 84.69 189 GLU A C 1
ATOM 1579 O O . GLU A 1 189 ? -22.374 18.003 58.893 1.00 84.69 189 GLU A O 1
ATOM 1584 N N . SER A 1 190 ? -21.683 16.802 60.666 1.00 87.50 190 SER A N 1
ATOM 1585 C CA . SER A 1 190 ? -20.259 17.084 60.498 1.00 87.50 190 SER A CA 1
ATOM 1586 C C . SER A 1 190 ? -19.709 16.437 59.225 1.00 87.50 190 SER A C 1
ATOM 1588 O O . SER A 1 190 ? -19.014 17.094 58.442 1.00 87.50 190 SER A O 1
ATOM 1590 N N . ALA A 1 191 ? -20.055 15.170 58.979 1.00 83.88 191 ALA A N 1
ATOM 1591 C CA . ALA A 1 191 ? -19.666 14.449 57.771 1.00 83.88 191 ALA A CA 1
ATOM 1592 C C . ALA A 1 191 ? -20.301 15.059 56.510 1.00 83.88 191 ALA A C 1
ATOM 1594 O O . ALA A 1 191 ? -19.597 15.306 55.531 1.00 83.88 191 ALA A O 1
ATOM 1595 N N . ASN A 1 192 ? -21.591 15.395 56.559 1.00 85.56 192 ASN A N 1
ATOM 1596 C CA . ASN A 1 192 ? -22.316 16.002 55.446 1.00 85.56 192 ASN A CA 1
ATOM 1597 C C . ASN A 1 192 ? -21.747 17.381 55.079 1.00 85.56 192 ASN A C 1
ATOM 1599 O O . ASN A 1 192 ? -21.516 17.680 53.909 1.00 85.56 192 ASN A O 1
ATOM 1603 N N . ARG A 1 193 ? -21.419 18.214 56.078 1.00 85.06 193 ARG A N 1
ATOM 1604 C CA . ARG A 1 193 ? -20.752 19.504 55.833 1.00 85.06 193 ARG A CA 1
ATOM 1605 C C . ARG A 1 193 ? -19.399 19.338 55.147 1.00 85.06 193 ARG A C 1
ATOM 1607 O O . ARG A 1 193 ? -19.096 20.107 54.240 1.00 85.06 193 ARG A O 1
ATOM 1614 N N . LYS A 1 194 ? -18.593 18.351 55.551 1.00 87.94 194 LYS A N 1
ATOM 1615 C CA . LYS A 1 194 ? -17.312 18.064 54.883 1.00 87.94 194 LYS A CA 1
ATOM 1616 C C . LYS A 1 194 ? -17.519 17.624 53.435 1.00 87.94 194 LYS A C 1
ATOM 1618 O O . LYS A 1 194 ? -16.854 18.159 52.554 1.00 87.94 194 LYS A O 1
ATOM 1623 N N . TYR A 1 195 ? -18.469 16.723 53.197 1.00 84.19 195 TYR A N 1
ATOM 1624 C CA . TYR A 1 195 ? -18.809 16.248 51.858 1.00 84.19 195 TYR A CA 1
ATOM 1625 C C . TYR A 1 195 ? -19.241 17.391 50.928 1.00 84.19 195 TYR A C 1
ATOM 1627 O O . TYR A 1 195 ? -18.659 17.564 49.861 1.00 84.19 195 TYR A O 1
ATOM 1635 N N . ILE A 1 196 ? -20.186 18.235 51.360 1.00 85.88 196 ILE A N 1
ATOM 1636 C CA . ILE A 1 196 ? -20.675 19.387 50.581 1.00 85.88 196 ILE A CA 1
ATOM 1637 C C . ILE A 1 196 ? -19.529 20.346 50.222 1.00 85.88 196 ILE A C 1
ATOM 1639 O O . ILE A 1 196 ? -19.478 20.864 49.106 1.00 85.88 196 ILE A O 1
ATOM 1643 N N . VAL A 1 197 ? -18.597 20.588 51.151 1.00 85.38 197 VAL A N 1
ATOM 1644 C CA . VAL A 1 197 ? -17.439 21.458 50.899 1.00 85.38 197 VAL A CA 1
ATOM 1645 C C . VAL A 1 197 ? -16.543 20.878 49.803 1.00 85.38 197 VAL A C 1
ATOM 1647 O O . VAL A 1 197 ? -16.202 21.608 48.873 1.00 85.38 197 VAL A O 1
ATOM 1650 N N . GLU A 1 198 ? -16.189 19.593 49.872 1.00 83.56 198 GLU A N 1
ATOM 1651 C CA . GLU A 1 198 ? -15.361 18.950 48.840 1.00 83.56 198 GLU A CA 1
ATOM 1652 C C . GLU A 1 198 ? -16.082 18.861 47.488 1.00 83.56 198 GLU A C 1
ATOM 1654 O O . GLU A 1 198 ? -15.503 19.184 46.448 1.00 83.56 198 GLU A O 1
ATOM 1659 N N . TYR A 1 199 ? -17.370 18.525 47.499 1.00 84.81 199 TYR A N 1
ATOM 1660 C CA . TYR A 1 199 ? -18.215 18.486 46.310 1.00 84.81 199 TYR A CA 1
ATOM 1661 C C . TYR A 1 199 ? -18.276 19.853 45.605 1.00 84.81 199 TYR A C 1
ATOM 1663 O O . TYR A 1 199 ? -18.049 19.950 44.399 1.00 84.81 199 TYR A O 1
ATOM 1671 N N . ASN A 1 200 ? -18.474 20.942 46.352 1.00 83.94 200 ASN A N 1
ATOM 1672 C CA . ASN A 1 200 ? -18.506 22.295 45.790 1.00 83.94 200 ASN A CA 1
ATOM 1673 C C . ASN A 1 200 ? -17.166 22.731 45.180 1.00 83.94 200 ASN A C 1
ATOM 1675 O O . ASN A 1 200 ? -17.149 23.502 44.217 1.00 83.94 200 ASN A O 1
ATOM 1679 N N . VAL A 1 201 ? -16.037 22.253 45.715 1.00 84.69 201 VAL A N 1
ATOM 1680 C CA . VAL A 1 201 ? -14.717 22.498 45.113 1.00 84.69 201 VAL A CA 1
ATOM 1681 C C . VAL A 1 201 ? -14.640 21.852 43.729 1.00 84.69 201 VAL A C 1
ATOM 1683 O O . VAL A 1 201 ? -14.212 22.512 42.781 1.00 84.69 201 VAL A O 1
ATOM 1686 N N . LEU A 1 202 ? -15.117 20.612 43.585 1.00 81.31 202 LEU A N 1
ATOM 1687 C CA . LEU A 1 202 ? -15.155 19.911 42.298 1.00 81.31 202 LEU A CA 1
ATOM 1688 C C . LEU A 1 202 ? -16.086 20.600 41.293 1.00 81.31 202 LEU A C 1
ATOM 1690 O O . LEU A 1 202 ? -15.674 20.849 40.159 1.00 81.31 202 LEU A O 1
ATOM 1694 N N . VAL A 1 203 ? -17.296 20.976 41.720 1.00 81.94 203 VAL A N 1
ATOM 1695 C CA . VAL A 1 203 ? -18.264 21.720 40.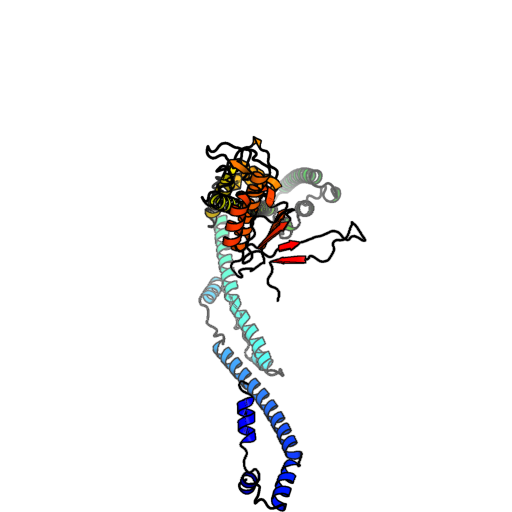893 1.00 81.94 203 VAL A CA 1
ATOM 1696 C C . VAL A 1 203 ? -17.613 22.980 40.316 1.00 81.94 203 VAL A C 1
ATOM 1698 O O . VAL A 1 203 ? -17.613 23.178 39.104 1.00 81.94 203 VAL A O 1
ATOM 1701 N N . ARG A 1 204 ? -16.982 23.806 41.161 1.00 81.38 204 ARG A N 1
ATOM 1702 C CA . ARG A 1 204 ? -16.351 25.068 40.732 1.00 81.38 204 ARG A CA 1
ATOM 1703 C C . ARG A 1 204 ? -15.108 24.870 39.860 1.00 81.38 204 ARG A C 1
ATOM 1705 O O . ARG A 1 204 ? -14.764 25.763 39.089 1.00 81.38 204 ARG A O 1
ATOM 1712 N N . GLN A 1 205 ? -14.408 23.745 39.998 1.00 82.50 205 GLN A N 1
ATOM 1713 C CA . GLN A 1 205 ? -13.197 23.461 39.230 1.00 82.50 205 GLN A CA 1
ATOM 1714 C C . GLN A 1 205 ? -13.504 22.959 37.812 1.00 82.50 205 GLN A C 1
ATOM 1716 O O . GLN A 1 205 ? -12.799 23.335 36.872 1.00 82.50 205 GLN A O 1
ATOM 1721 N N . TYR A 1 206 ? -14.524 22.111 37.655 1.00 77.69 206 TYR A N 1
ATOM 1722 C CA . TYR A 1 206 ? -14.785 21.401 36.398 1.00 77.69 206 TYR A CA 1
ATOM 1723 C C . TYR A 1 206 ? -15.973 21.955 35.601 1.00 77.69 206 TYR A C 1
ATOM 1725 O O . TYR A 1 206 ? -15.941 21.890 34.371 1.00 77.69 206 TYR A O 1
ATOM 1733 N N . LEU A 1 207 ? -16.973 22.567 36.247 1.00 79.56 207 LEU A N 1
ATOM 1734 C CA . LEU A 1 207 ? -18.086 23.216 35.550 1.00 79.56 207 LEU A CA 1
ATOM 1735 C C . LEU A 1 207 ? -17.787 24.701 35.315 1.00 79.56 207 LEU A C 1
ATOM 1737 O O . LEU A 1 207 ? -17.564 25.473 36.245 1.00 79.56 207 LEU A O 1
ATOM 1741 N N . LYS A 1 208 ? -17.802 25.120 34.044 1.00 70.00 208 LYS A N 1
ATOM 1742 C CA . LYS A 1 208 ? -17.662 26.536 33.641 1.00 70.00 208 LYS A CA 1
ATOM 1743 C C . LYS A 1 208 ? -19.010 27.245 33.465 1.00 70.00 208 LYS A C 1
ATOM 1745 O O . LYS A 1 208 ? -19.062 28.470 33.464 1.00 70.00 208 LYS A O 1
ATOM 1750 N N . THR A 1 209 ? -20.083 26.475 33.311 1.00 68.38 209 THR A N 1
ATOM 1751 C CA . THR A 1 209 ? -21.480 26.899 33.121 1.00 68.38 209 THR A CA 1
ATOM 1752 C C . THR A 1 209 ? -22.378 26.061 34.034 1.00 68.38 209 THR A C 1
ATOM 1754 O O . THR A 1 209 ? -21.984 24.967 34.419 1.00 68.38 209 THR A O 1
ATOM 1757 N N . ASN A 1 210 ? -23.566 26.557 34.401 1.00 70.62 210 ASN A N 1
ATOM 1758 C CA . ASN A 1 210 ? -24.536 25.865 35.276 1.00 70.62 210 ASN A CA 1
ATOM 1759 C C . ASN A 1 210 ? -24.071 25.587 36.724 1.00 70.62 210 ASN A C 1
ATOM 1761 O O . ASN A 1 210 ? -24.721 24.824 37.430 1.00 70.62 210 ASN A O 1
ATOM 1765 N N . VAL A 1 211 ? -23.002 26.240 37.197 1.00 74.75 211 VAL A N 1
ATOM 1766 C CA . VAL A 1 211 ? -22.442 26.079 38.559 1.00 74.75 211 VAL A CA 1
ATOM 1767 C C . VAL A 1 211 ? -23.512 26.234 39.648 1.00 74.75 211 VAL A C 1
ATOM 1769 O O . VAL A 1 211 ? -23.599 25.401 40.544 1.00 74.75 211 VAL A O 1
ATOM 1772 N N . GLU A 1 212 ? -24.380 27.242 39.522 1.00 74.25 212 GLU A N 1
ATOM 1773 C CA . GLU A 1 212 ? -25.452 27.541 40.487 1.00 74.25 212 GLU A CA 1
ATOM 1774 C C . GLU A 1 212 ? -26.477 26.403 40.641 1.00 74.25 212 GLU A C 1
ATOM 1776 O O . GLU A 1 212 ? -27.117 26.296 41.682 1.00 74.25 212 GLU A O 1
ATOM 1781 N N . ARG A 1 213 ? -26.633 25.536 39.628 1.00 76.69 213 ARG A N 1
ATOM 1782 C CA . ARG A 1 213 ? -27.559 24.392 39.673 1.00 76.69 213 ARG A CA 1
ATOM 1783 C C . ARG A 1 213 ? -27.028 23.256 40.546 1.00 76.69 213 ARG A C 1
ATOM 1785 O O . ARG A 1 213 ? -27.817 22.524 41.134 1.00 76.69 213 ARG A O 1
ATOM 1792 N N . PHE A 1 214 ? -25.709 23.097 40.598 1.00 79.31 214 PHE A N 1
ATOM 1793 C CA . PHE A 1 214 ? -25.063 21.987 41.291 1.00 79.31 214 PHE A CA 1
ATOM 1794 C C . PHE A 1 214 ? -24.501 22.404 42.645 1.00 79.31 214 PHE A C 1
ATOM 1796 O O . PHE A 1 214 ? -24.345 21.556 43.511 1.00 79.31 214 PHE A O 1
ATOM 1803 N N . GLU A 1 215 ? -24.239 23.683 42.887 1.00 77.19 215 GLU A N 1
ATOM 1804 C CA . GLU A 1 215 ? -23.691 24.154 44.157 1.00 77.19 215 GLU A CA 1
ATOM 1805 C C . GLU A 1 215 ? -24.594 23.798 45.357 1.00 77.19 215 GLU A C 1
ATOM 1807 O O . GLU A 1 215 ? -25.796 24.048 45.358 1.00 77.19 215 GLU A O 1
ATOM 1812 N N . ASN A 1 216 ? -24.009 23.194 46.395 1.00 79.31 216 ASN A N 1
ATOM 1813 C CA . ASN A 1 216 ? -24.674 22.688 47.605 1.00 79.31 216 ASN A CA 1
ATOM 1814 C C . ASN A 1 216 ? -25.713 21.570 47.396 1.00 79.31 216 ASN A C 1
ATOM 1816 O O . ASN A 1 216 ? -26.369 21.188 48.362 1.00 79.31 216 ASN A O 1
ATOM 1820 N N . SER A 1 217 ? -25.864 21.030 46.182 1.00 81.00 217 SER A N 1
ATOM 1821 C CA . SER A 1 217 ? -26.805 19.926 45.921 1.00 81.00 217 SER A CA 1
ATOM 1822 C C . SER A 1 217 ? -26.373 18.610 46.570 1.00 81.00 217 SER A C 1
ATOM 1824 O O . SER A 1 217 ? -27.219 17.852 47.030 1.00 81.00 217 SER A O 1
ATOM 1826 N N . GLY A 1 218 ? -25.063 18.338 46.607 1.00 71.44 218 GLY A N 1
ATOM 1827 C CA . GLY A 1 218 ? -24.530 17.048 47.050 1.00 71.44 218 GLY A CA 1
ATOM 1828 C C . GLY A 1 218 ? -24.915 15.873 46.141 1.00 71.44 218 GLY A C 1
ATOM 1829 O O . GLY A 1 218 ? -24.793 14.728 46.559 1.00 71.44 218 GLY A O 1
ATOM 1830 N N . ASP A 1 219 ? -25.392 16.141 44.920 1.00 76.81 219 ASP A N 1
ATOM 1831 C CA . ASP A 1 219 ? -25.813 15.116 43.963 1.00 76.81 219 ASP A CA 1
ATOM 1832 C C . ASP A 1 219 ? -24.657 14.743 43.022 1.00 76.81 219 ASP A C 1
ATOM 1834 O O . ASP A 1 219 ? -24.485 15.297 41.932 1.00 76.81 219 ASP A O 1
ATOM 1838 N N . PHE A 1 220 ? -23.833 13.795 43.473 1.00 76.25 220 PHE A N 1
ATOM 1839 C CA . PHE A 1 220 ? -22.688 13.293 42.712 1.00 76.25 220 PHE A CA 1
ATOM 1840 C C . PHE A 1 220 ? -23.076 12.720 41.344 1.00 76.25 220 PHE A C 1
ATOM 1842 O O . PHE A 1 220 ? -22.341 12.903 40.373 1.00 76.25 220 PHE A O 1
ATOM 1849 N N . HIS A 1 221 ? -24.233 12.065 41.243 1.00 72.44 221 HIS A N 1
ATOM 1850 C CA . HIS A 1 221 ? -24.678 11.432 40.005 1.00 72.44 221 HIS A CA 1
ATOM 1851 C C . HIS A 1 221 ? -24.946 12.480 38.922 1.00 72.44 221 HIS A C 1
ATOM 1853 O O . HIS A 1 221 ? -24.382 12.399 37.829 1.00 72.44 221 HIS A O 1
ATOM 1859 N N . ALA A 1 222 ? -25.719 13.512 39.263 1.00 74.75 222 ALA A N 1
ATOM 1860 C CA . ALA A 1 222 ? -26.035 14.594 38.339 1.00 74.75 222 ALA A CA 1
ATOM 1861 C C . ALA A 1 222 ? -24.783 15.399 37.933 1.00 74.75 222 ALA A C 1
ATOM 1863 O O . ALA A 1 222 ? -24.671 15.842 36.789 1.00 74.75 222 ALA A O 1
ATOM 1864 N N . LEU A 1 223 ? -23.812 15.568 38.842 1.00 77.44 223 LEU A N 1
ATOM 1865 C CA . LEU A 1 223 ? -22.531 16.201 38.512 1.00 77.44 223 LEU A CA 1
ATOM 1866 C C . LEU A 1 223 ? -21.732 15.376 37.494 1.00 77.44 223 LEU A C 1
ATOM 1868 O O . LEU A 1 223 ? -21.139 15.933 36.569 1.00 77.44 223 LEU A O 1
ATOM 1872 N N . CYS A 1 224 ? -21.697 14.055 37.656 1.00 73.25 224 CYS A N 1
ATOM 1873 C CA . CYS A 1 224 ? -20.980 13.187 36.736 1.00 73.25 224 CYS A CA 1
ATOM 1874 C C . CYS A 1 224 ? -21.623 13.131 35.343 1.00 73.25 224 CYS A C 1
ATOM 1876 O O . CYS A 1 224 ? -20.874 13.104 34.370 1.00 73.25 224 CYS A O 1
ATOM 1878 N N . GLU A 1 225 ? -22.954 13.173 35.229 1.00 72.75 225 GLU A N 1
ATOM 1879 C CA . GLU A 1 225 ? -23.648 13.274 33.933 1.00 72.75 225 GLU A CA 1
ATOM 1880 C C . GLU A 1 225 ? -23.269 14.536 33.149 1.00 72.75 225 GLU A C 1
ATOM 1882 O O . GLU A 1 225 ? -23.111 14.486 31.932 1.00 72.75 225 GLU A O 1
ATOM 1887 N N . GLU A 1 226 ? -23.109 15.669 33.837 1.00 76.19 226 GLU A N 1
ATOM 1888 C CA . GLU A 1 226 ? -22.796 16.949 33.191 1.00 76.19 226 GLU A CA 1
ATOM 1889 C C . GLU A 1 226 ? -21.303 17.061 32.820 1.00 76.19 226 GLU A C 1
ATOM 1891 O O . GLU A 1 226 ? -20.943 17.714 31.838 1.00 76.19 226 GLU A O 1
ATOM 1896 N N . VAL A 1 227 ? -20.410 16.445 33.606 1.00 75.38 227 VAL A N 1
ATOM 1897 C CA . VAL A 1 227 ? -18.951 16.547 33.415 1.00 75.38 227 VAL A CA 1
ATOM 1898 C C . VAL A 1 227 ? -18.399 15.458 32.488 1.00 75.38 227 VAL A C 1
ATOM 1900 O O . VAL A 1 227 ? -17.433 15.708 31.761 1.00 75.38 227 VAL A O 1
ATOM 1903 N N . LEU A 1 228 ? -18.961 14.246 32.516 1.00 71.19 228 LEU A N 1
ATOM 1904 C CA . LEU A 1 228 ? -18.458 13.103 31.753 1.00 71.19 228 LEU A CA 1
ATOM 1905 C C . LEU A 1 228 ? -19.229 12.915 30.434 1.00 71.19 228 LEU A C 1
ATOM 1907 O O . LEU A 1 228 ? -20.424 13.182 30.368 1.00 71.19 228 LEU A O 1
ATOM 1911 N N . PRO A 1 229 ? -18.578 12.405 29.370 1.00 67.50 229 PRO A N 1
ATOM 1912 C CA . PRO A 1 229 ? -19.264 12.021 28.139 1.00 67.50 229 PRO A CA 1
ATOM 1913 C C . PRO A 1 229 ? -20.393 11.012 28.390 1.00 67.50 229 PRO A C 1
ATOM 1915 O O . PRO A 1 229 ? -20.222 10.050 29.145 1.00 67.50 229 PRO A O 1
ATOM 1918 N N . SER A 1 230 ? -21.517 11.186 27.691 1.00 63.84 230 SER A N 1
ATOM 1919 C CA . SER A 1 230 ? -22.718 10.341 27.792 1.00 63.84 230 SER A CA 1
ATOM 1920 C C . SER A 1 230 ? -22.458 8.842 27.582 1.00 63.84 230 SER A C 1
ATOM 1922 O O . SER A 1 230 ? -23.152 7.988 28.128 1.00 63.84 230 SER A O 1
ATOM 1924 N N . GLU A 1 231 ? -21.416 8.497 26.833 1.00 62.34 231 GLU A N 1
ATOM 1925 C CA . GLU A 1 231 ? -20.971 7.136 26.547 1.00 62.34 231 GLU A CA 1
ATOM 1926 C C . GLU A 1 231 ? -20.388 6.429 27.779 1.00 62.34 231 GLU A C 1
ATOM 1928 O O . GLU A 1 231 ? -20.390 5.204 27.838 1.00 62.34 231 GLU A O 1
ATOM 1933 N N . ILE A 1 232 ? -19.897 7.184 28.766 1.00 60.00 232 ILE A N 1
ATOM 1934 C CA . ILE A 1 232 ? -19.394 6.639 30.034 1.00 60.00 232 ILE A CA 1
ATOM 1935 C C . ILE A 1 232 ? -20.555 6.417 31.011 1.00 60.00 232 ILE A C 1
ATOM 1937 O O . ILE A 1 232 ? -20.529 5.456 31.779 1.00 60.00 232 ILE A O 1
ATOM 1941 N N . PHE A 1 233 ? -21.573 7.285 30.969 1.00 57.53 233 PHE A N 1
ATOM 1942 C CA . PHE A 1 233 ? -22.602 7.373 32.008 1.00 57.53 233 PHE A CA 1
ATOM 1943 C C . PHE A 1 233 ? -23.958 6.738 31.656 1.00 57.53 233 PHE A C 1
ATOM 1945 O O . PHE A 1 233 ? -24.715 6.393 32.558 1.00 57.53 233 PHE A O 1
ATOM 1952 N N . SER A 1 234 ? -24.245 6.494 30.372 1.00 56.19 234 SER A N 1
ATOM 1953 C CA . SER A 1 234 ? -25.540 5.969 29.883 1.00 56.19 234 SER A CA 1
ATOM 1954 C C . SER A 1 234 ? -25.961 4.592 30.428 1.00 56.19 234 SER A C 1
ATOM 1956 O O . SER A 1 234 ? -27.118 4.212 30.278 1.00 56.19 234 SER A O 1
ATOM 1958 N N . GLU A 1 235 ? -25.065 3.858 31.097 1.00 52.22 235 GLU A N 1
ATOM 1959 C CA . GLU A 1 235 ? -25.328 2.527 31.670 1.00 52.22 235 GLU A CA 1
ATOM 1960 C C . GLU A 1 235 ? -25.180 2.463 33.206 1.00 52.22 235 GLU A C 1
ATOM 1962 O O . GLU A 1 235 ? -25.010 1.377 33.772 1.00 52.22 235 GLU A O 1
ATOM 1967 N N . ILE A 1 236 ? -25.145 3.595 33.916 1.00 52.69 236 ILE A N 1
ATOM 1968 C CA . ILE A 1 236 ? -24.823 3.609 35.352 1.00 52.69 236 ILE A CA 1
ATOM 1969 C C . ILE A 1 236 ? -26.072 3.896 36.186 1.00 52.69 236 ILE A C 1
ATOM 1971 O O . ILE A 1 236 ? -26.415 5.042 36.426 1.00 52.69 236 ILE A O 1
ATOM 1975 N N . ASN A 1 237 ? -26.702 2.838 36.699 1.00 52.97 237 ASN A N 1
ATOM 1976 C CA . ASN A 1 237 ? -27.726 2.935 37.748 1.00 52.97 237 ASN A CA 1
ATOM 1977 C C . ASN A 1 237 ? -27.200 2.518 39.138 1.00 52.97 237 ASN A C 1
ATOM 1979 O O . ASN A 1 237 ? -27.991 2.241 40.037 1.00 52.97 237 ASN A O 1
ATOM 1983 N N . THR A 1 238 ? -25.882 2.429 39.343 1.00 51.44 238 THR A N 1
ATOM 1984 C CA . THR A 1 238 ? -25.313 1.806 40.550 1.00 51.44 238 THR A CA 1
ATOM 1985 C C . THR A 1 238 ? -24.046 2.500 41.070 1.00 51.44 238 THR A C 1
ATOM 1987 O O . THR A 1 238 ? -23.200 2.939 40.297 1.00 51.44 238 THR A O 1
ATOM 1990 N N . LEU A 1 239 ? -24.006 2.616 42.409 1.00 54.38 239 LEU A N 1
ATOM 1991 C CA . LEU A 1 239 ? -22.994 3.116 43.362 1.00 54.38 239 LEU A CA 1
ATOM 1992 C C . LEU A 1 239 ? -21.699 3.787 42.849 1.00 54.38 239 LEU A C 1
ATOM 1994 O O . LEU A 1 239 ? -20.959 3.251 42.031 1.00 54.38 239 LEU A O 1
ATOM 1998 N N . GLU A 1 240 ? -21.324 4.883 43.525 1.00 57.66 240 GLU A N 1
ATOM 1999 C CA . GLU A 1 240 ? -20.131 5.731 43.308 1.00 57.66 240 GLU A CA 1
ATOM 2000 C C . GLU A 1 240 ? -18.800 4.971 43.099 1.00 57.66 240 GLU A C 1
ATOM 2002 O O . GLU A 1 240 ? -17.919 5.447 42.383 1.00 57.66 240 GLU A O 1
ATOM 2007 N N . ARG A 1 241 ? -18.642 3.766 43.670 1.00 57.56 241 ARG A N 1
ATOM 2008 C CA . ARG A 1 241 ? -17.426 2.943 43.523 1.00 57.56 241 ARG A CA 1
ATOM 2009 C C . ARG A 1 241 ? -17.322 2.235 42.165 1.00 57.56 241 ARG A C 1
ATOM 2011 O O . ARG A 1 241 ? -16.216 2.051 41.664 1.00 57.56 241 ARG A O 1
ATOM 2018 N N . GLU A 1 242 ? -18.447 1.878 41.548 1.00 62.41 242 GLU A N 1
ATOM 2019 C CA . GLU A 1 242 ? -18.478 1.211 40.235 1.00 62.41 242 GLU A CA 1
ATOM 2020 C C . GLU A 1 242 ? -18.128 2.176 39.093 1.00 62.41 242 GLU A C 1
ATOM 2022 O O . GLU A 1 242 ? -17.605 1.761 38.057 1.00 62.41 242 GLU A O 1
ATOM 2027 N N . VAL A 1 243 ? -18.351 3.480 39.297 1.00 65.69 243 VAL A N 1
ATOM 2028 C CA . VAL A 1 243 ? -18.009 4.537 38.333 1.00 65.69 243 VAL A CA 1
ATOM 2029 C C . VAL A 1 243 ? -16.501 4.569 38.068 1.00 65.69 243 VAL A C 1
ATOM 2031 O O . VAL A 1 243 ? -16.081 4.628 36.913 1.00 65.69 243 VAL A O 1
ATOM 2034 N N . ILE A 1 244 ? -15.673 4.465 39.114 1.00 71.56 244 ILE A N 1
ATOM 2035 C CA . ILE A 1 244 ? -14.205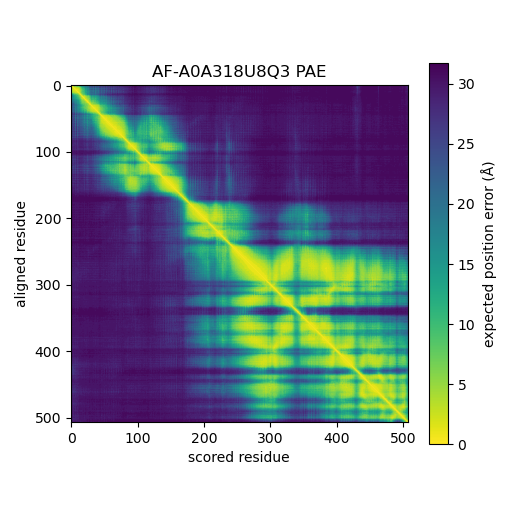 4.492 38.990 1.00 71.56 244 ILE A CA 1
ATOM 2036 C C . ILE A 1 244 ? -13.698 3.260 38.228 1.00 71.56 244 ILE A C 1
ATOM 2038 O O . ILE A 1 244 ? -12.864 3.392 37.332 1.00 71.56 244 ILE A O 1
ATOM 2042 N N . GLU A 1 245 ? -14.228 2.073 38.536 1.00 73.44 245 GLU A N 1
ATOM 2043 C CA . GLU A 1 245 ? -13.861 0.828 37.846 1.00 73.44 245 GLU A CA 1
ATOM 2044 C C . GLU A 1 245 ? -14.268 0.858 36.365 1.00 73.44 245 GLU A C 1
ATOM 2046 O O . GLU A 1 245 ? -13.495 0.443 35.495 1.00 73.44 245 GLU A O 1
ATOM 2051 N N . LYS A 1 246 ? -15.450 1.408 36.050 1.00 69.31 246 LYS A N 1
ATOM 2052 C CA . LYS A 1 246 ? -15.891 1.607 34.663 1.00 69.31 246 LYS A CA 1
ATOM 2053 C C . LYS A 1 246 ? -15.003 2.611 33.927 1.00 69.31 246 LYS A C 1
ATOM 2055 O O . LYS A 1 246 ? -14.608 2.326 32.798 1.00 69.31 246 LYS A O 1
ATOM 2060 N N . ILE A 1 247 ? -14.640 3.740 34.542 1.00 73.12 247 ILE A N 1
ATOM 2061 C CA . ILE A 1 247 ? -13.727 4.727 33.937 1.00 73.12 247 ILE A CA 1
ATOM 2062 C C . ILE A 1 247 ? -12.358 4.099 33.649 1.00 73.12 247 ILE A C 1
ATOM 2064 O O . ILE A 1 247 ? -11.848 4.252 32.539 1.00 73.12 247 ILE A O 1
ATOM 2068 N N . ASP A 1 248 ? -11.779 3.354 34.596 1.00 77.50 248 ASP A N 1
ATOM 2069 C CA . ASP A 1 248 ? -10.505 2.651 34.390 1.00 77.50 248 ASP A CA 1
ATOM 2070 C C . ASP A 1 248 ? -10.594 1.658 33.222 1.00 77.50 248 ASP A C 1
ATOM 2072 O O . ASP A 1 248 ? -9.741 1.658 32.328 1.00 77.50 248 ASP A O 1
ATOM 2076 N N . LYS A 1 249 ? -11.674 0.869 33.161 1.00 81.31 249 LYS A N 1
ATOM 2077 C CA . LYS A 1 249 ? -11.933 -0.044 32.041 1.00 81.31 249 LYS A CA 1
ATOM 2078 C C . LYS A 1 249 ? -12.039 0.703 30.708 1.00 81.31 249 LYS A C 1
ATOM 2080 O O . LYS A 1 249 ? -11.395 0.304 29.740 1.00 81.31 249 LYS A O 1
ATOM 2085 N N . TYR A 1 250 ? -12.787 1.804 30.652 1.00 76.81 250 TYR A N 1
ATOM 2086 C CA . TYR A 1 250 ? -12.928 2.607 29.436 1.00 76.81 250 TYR A CA 1
ATOM 2087 C C . TYR A 1 250 ? -11.602 3.226 28.986 1.00 76.81 250 TYR A C 1
ATOM 2089 O O . TYR A 1 250 ?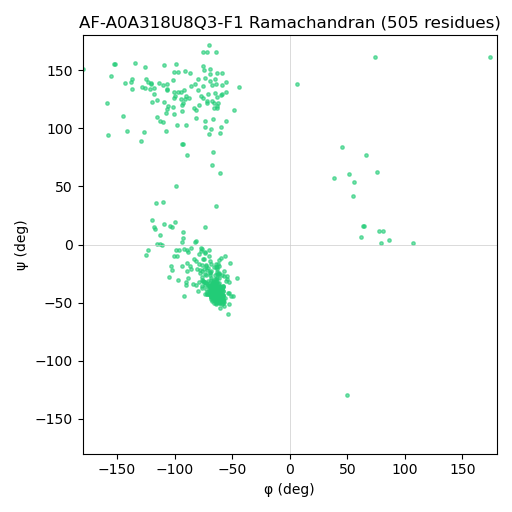 -11.284 3.186 27.797 1.00 76.81 250 TYR A O 1
ATOM 2097 N N . LEU A 1 251 ? -10.793 3.755 29.907 1.00 79.94 251 LEU A N 1
ATOM 2098 C CA . LEU A 1 251 ? -9.470 4.299 29.587 1.00 79.94 251 LEU A CA 1
ATOM 2099 C C . LEU A 1 251 ? -8.526 3.210 29.063 1.00 79.94 251 LEU A C 1
ATOM 2101 O O . LEU A 1 251 ? -7.815 3.433 28.078 1.00 79.94 251 LEU A O 1
ATOM 2105 N N . LYS A 1 252 ? -8.555 2.012 29.661 1.00 81.75 252 LYS A N 1
ATOM 2106 C CA . LYS A 1 252 ? -7.818 0.841 29.160 1.00 81.75 252 LYS A CA 1
ATOM 2107 C C . LYS A 1 252 ? -8.275 0.449 27.757 1.00 81.75 252 LYS A C 1
ATOM 2109 O O . LYS A 1 252 ? -7.430 0.268 26.880 1.00 81.75 252 LYS A O 1
ATOM 2114 N N . ASP A 1 253 ? -9.581 0.400 27.510 1.00 79.50 253 ASP A N 1
ATOM 2115 C CA . ASP A 1 253 ? -10.144 0.075 26.198 1.00 79.50 253 ASP A CA 1
ATOM 2116 C C . ASP A 1 253 ? -9.794 1.127 25.138 1.00 79.50 253 ASP A C 1
ATOM 2118 O O . ASP A 1 253 ? -9.455 0.774 24.005 1.00 79.50 253 ASP A O 1
ATOM 2122 N N . ILE A 1 254 ? -9.829 2.417 25.486 1.00 80.06 254 ILE A N 1
ATOM 2123 C CA . ILE A 1 254 ? -9.414 3.517 24.603 1.00 80.06 254 ILE A CA 1
ATOM 2124 C C . ILE A 1 254 ? -7.929 3.389 24.261 1.00 80.06 254 ILE A C 1
ATOM 2126 O O . ILE A 1 254 ? -7.569 3.451 23.083 1.00 80.06 254 ILE A O 1
ATOM 2130 N N . ASN A 1 255 ? -7.069 3.156 25.253 1.00 79.38 255 ASN A N 1
ATOM 2131 C CA . ASN A 1 255 ? -5.638 2.964 25.027 1.00 79.38 255 ASN A CA 1
ATOM 2132 C C . ASN A 1 255 ? -5.367 1.746 24.138 1.00 79.38 255 ASN A C 1
ATOM 2134 O O . ASN A 1 255 ? -4.593 1.830 23.184 1.00 79.38 255 ASN A O 1
ATOM 2138 N N . LEU A 1 256 ? -6.068 0.635 24.370 1.00 78.69 256 LEU A N 1
ATOM 2139 C CA . LEU A 1 256 ? -5.928 -0.578 23.570 1.00 78.69 256 LEU A CA 1
ATOM 2140 C C . LEU A 1 256 ? -6.418 -0.365 22.127 1.00 78.69 256 LEU A C 1
ATOM 2142 O O . LEU A 1 256 ? -5.751 -0.780 21.173 1.00 78.69 256 LEU A O 1
ATOM 2146 N N . LYS A 1 257 ? -7.541 0.341 21.933 1.00 80.94 257 LYS A N 1
ATOM 2147 C CA . LYS A 1 257 ? -8.034 0.751 20.605 1.00 80.94 257 LYS A CA 1
ATOM 2148 C C . LYS A 1 257 ? -7.045 1.678 19.895 1.00 80.94 257 LYS A C 1
ATOM 2150 O O . LYS A 1 257 ? -6.769 1.458 18.714 1.00 80.94 257 LYS A O 1
ATOM 2155 N N . ASN A 1 258 ? -6.473 2.658 20.592 1.00 79.94 258 ASN A N 1
ATOM 2156 C CA . ASN A 1 258 ? -5.464 3.565 20.041 1.00 79.94 258 ASN A CA 1
ATOM 2157 C C . ASN A 1 258 ? -4.197 2.816 19.617 1.00 79.94 258 ASN A C 1
ATOM 2159 O O . ASN A 1 258 ? -3.714 3.035 18.504 1.00 79.94 258 ASN A O 1
ATOM 2163 N N . LYS A 1 259 ? -3.722 1.865 20.428 1.00 78.31 259 LYS A N 1
ATOM 2164 C CA . LYS A 1 259 ? -2.580 1.004 20.095 1.00 78.31 259 LYS A CA 1
ATOM 2165 C C . LYS A 1 259 ? -2.856 0.149 18.855 1.00 78.31 259 LYS A C 1
ATOM 2167 O O . LYS A 1 259 ? -2.051 0.117 17.925 1.00 78.31 259 LYS A O 1
ATOM 2172 N N . ARG A 1 260 ? -4.042 -0.468 18.762 1.00 78.56 260 ARG A N 1
ATOM 2173 C CA . ARG A 1 260 ? -4.476 -1.211 17.559 1.00 78.56 260 ARG A CA 1
ATOM 2174 C C . ARG A 1 260 ? -4.539 -0.317 16.319 1.00 78.56 260 ARG A C 1
ATOM 2176 O O . ARG A 1 260 ? -4.069 -0.709 15.252 1.00 78.56 260 ARG A O 1
ATOM 2183 N N . LEU A 1 261 ? -5.102 0.886 16.441 1.00 81.44 261 LEU A N 1
ATOM 2184 C CA . LEU A 1 261 ? -5.154 1.863 15.352 1.00 81.44 261 LEU A CA 1
ATOM 2185 C C . LEU A 1 261 ? -3.740 2.272 14.914 1.00 81.44 261 LEU A C 1
ATOM 2187 O O . LEU A 1 261 ? -3.472 2.376 13.717 1.00 81.44 261 LEU A O 1
ATOM 2191 N N . ASN A 1 262 ? -2.837 2.484 15.873 1.00 82.31 262 ASN A N 1
ATOM 2192 C CA . ASN A 1 262 ? -1.445 2.820 15.613 1.00 82.31 262 ASN A CA 1
ATOM 2193 C C . ASN A 1 262 ? -0.731 1.710 14.831 1.00 82.31 262 ASN A C 1
ATOM 2195 O O . ASN A 1 262 ? -0.143 1.985 13.788 1.00 82.31 262 ASN A O 1
ATOM 2199 N N . ASN A 1 263 ? -0.879 0.455 15.256 1.00 82.00 263 ASN A N 1
ATOM 2200 C CA . ASN A 1 263 ? -0.310 -0.696 14.554 1.00 82.00 263 ASN A CA 1
ATOM 2201 C C . ASN A 1 263 ? -0.805 -0.779 13.104 1.00 82.00 263 ASN A C 1
ATOM 2203 O O . ASN A 1 263 ? -0.003 -0.929 12.185 1.00 82.00 263 ASN A O 1
ATOM 2207 N N . ARG A 1 264 ? -2.109 -0.576 12.866 1.00 82.50 264 ARG A N 1
ATOM 2208 C CA . ARG A 1 264 ? -2.667 -0.543 11.499 1.00 82.50 264 ARG A CA 1
ATOM 2209 C C . ARG A 1 264 ? -2.097 0.602 10.658 1.00 82.50 264 ARG A C 1
ATOM 2211 O O . ARG A 1 264 ? -1.885 0.428 9.460 1.00 82.50 264 ARG A O 1
ATOM 2218 N N . LYS A 1 265 ? -1.851 1.775 11.256 1.00 85.88 265 LYS A N 1
ATOM 2219 C CA . LYS A 1 265 ? -1.195 2.904 10.572 1.00 85.88 265 LYS A CA 1
ATOM 2220 C C . LYS A 1 265 ? 0.238 2.546 10.168 1.00 85.88 265 LYS A C 1
ATOM 2222 O O . LYS A 1 265 ? 0.619 2.828 9.037 1.00 85.88 265 LYS A O 1
ATOM 2227 N N . LEU A 1 266 ? 0.998 1.908 11.059 1.00 86.62 266 LEU A N 1
ATOM 2228 C CA . LEU A 1 266 ? 2.376 1.488 10.790 1.00 86.62 266 LEU A CA 1
ATOM 2229 C C . LEU A 1 266 ? 2.455 0.387 9.725 1.00 86.62 266 LEU A C 1
ATOM 2231 O O . LEU A 1 266 ? 3.304 0.476 8.847 1.00 86.62 266 LEU A O 1
ATOM 2235 N N . GLN A 1 267 ? 1.530 -0.579 9.726 1.00 84.81 267 GLN A N 1
ATOM 2236 C CA . GLN A 1 267 ? 1.421 -1.582 8.657 1.00 84.81 267 GLN A CA 1
ATOM 2237 C C . GLN A 1 267 ? 1.205 -0.938 7.290 1.00 84.81 267 GLN A C 1
ATOM 2239 O O . GLN A 1 267 ? 1.907 -1.254 6.337 1.00 84.81 267 GLN A O 1
ATOM 2244 N N . LYS A 1 268 ? 0.258 0.003 7.190 1.00 87.88 268 LYS A N 1
ATOM 2245 C CA . LYS A 1 268 ? 0.031 0.731 5.934 1.00 87.88 268 LYS A CA 1
ATOM 2246 C C . LYS A 1 268 ? 1.271 1.503 5.488 1.00 87.88 268 LYS A C 1
ATOM 2248 O O . LYS A 1 268 ? 1.555 1.557 4.300 1.00 87.88 268 LYS A O 1
ATOM 2253 N N . LEU A 1 269 ? 1.993 2.100 6.433 1.00 89.69 269 LEU A N 1
ATOM 2254 C CA . LEU A 1 269 ? 3.216 2.840 6.146 1.00 89.69 269 LEU A CA 1
ATOM 2255 C C . LEU A 1 269 ? 4.339 1.910 5.655 1.00 89.69 269 LEU A C 1
ATOM 2257 O O . LEU A 1 269 ? 5.046 2.282 4.727 1.00 89.69 269 LEU A O 1
ATOM 2261 N N . ALA A 1 270 ? 4.450 0.695 6.202 1.00 89.06 270 ALA A N 1
ATOM 2262 C CA . ALA A 1 270 ? 5.371 -0.331 5.709 1.00 89.06 270 ALA A CA 1
ATOM 2263 C C . ALA A 1 270 ? 5.049 -0.752 4.269 1.00 89.06 270 ALA A C 1
ATOM 2265 O O . ALA A 1 270 ? 5.950 -0.759 3.443 1.00 89.06 270 ALA A O 1
ATOM 2266 N N . VAL A 1 271 ? 3.771 -0.981 3.941 1.00 90.69 271 VAL A N 1
ATOM 2267 C CA . VAL A 1 271 ? 3.346 -1.298 2.563 1.00 90.69 271 VAL A CA 1
ATOM 2268 C C . VAL A 1 271 ? 3.727 -0.180 1.587 1.00 90.69 271 VAL A C 1
ATOM 2270 O O . VAL A 1 271 ? 4.314 -0.449 0.546 1.00 90.69 271 VAL A O 1
ATOM 2273 N N . ILE A 1 272 ? 3.459 1.084 1.935 1.00 92.62 272 ILE A N 1
ATOM 2274 C CA . ILE A 1 272 ? 3.823 2.231 1.083 1.00 92.62 272 ILE A CA 1
ATOM 2275 C C . ILE A 1 272 ? 5.342 2.295 0.867 1.00 92.62 272 ILE A C 1
ATOM 2277 O O . ILE A 1 272 ? 5.807 2.555 -0.238 1.00 92.62 272 ILE A O 1
ATOM 2281 N N . ILE A 1 273 ? 6.130 2.072 1.919 1.00 92.75 273 ILE A N 1
ATOM 2282 C CA . ILE A 1 273 ? 7.594 2.079 1.825 1.00 92.75 273 ILE A CA 1
ATOM 2283 C C . ILE A 1 273 ? 8.104 0.913 0.973 1.00 92.75 273 ILE A C 1
ATOM 2285 O O . ILE A 1 273 ? 9.034 1.099 0.194 1.00 92.75 273 ILE A O 1
ATOM 2289 N N . GLU A 1 274 ? 7.499 -0.266 1.090 1.00 92.62 274 GLU A N 1
ATOM 2290 C CA . GLU A 1 274 ? 7.828 -1.433 0.273 1.00 92.62 274 GLU A CA 1
ATOM 2291 C C . GLU A 1 274 ? 7.530 -1.184 -1.214 1.00 92.62 274 GLU A C 1
ATOM 2293 O O . GLU A 1 274 ? 8.351 -1.515 -2.070 1.00 92.62 274 GLU A O 1
ATOM 2298 N N . GLU A 1 275 ? 6.415 -0.519 -1.535 1.00 94.19 275 GLU A N 1
ATOM 2299 C CA . GLU A 1 275 ? 6.107 -0.074 -2.901 1.00 94.19 275 GLU A CA 1
ATOM 2300 C C . GLU A 1 275 ? 7.178 0.889 -3.438 1.00 94.19 275 GLU A C 1
ATOM 2302 O O . GLU A 1 275 ? 7.670 0.705 -4.554 1.00 94.19 275 GLU A O 1
ATOM 2307 N N . VAL A 1 276 ? 7.602 1.873 -2.634 1.00 94.56 276 VAL A N 1
ATOM 2308 C CA . VAL A 1 276 ? 8.692 2.793 -3.008 1.00 94.56 276 VAL A CA 1
ATOM 2309 C C . VAL A 1 276 ? 10.002 2.026 -3.215 1.00 94.56 276 VAL A C 1
ATOM 2311 O O . VAL A 1 276 ? 10.678 2.245 -4.219 1.00 94.56 276 VAL A O 1
ATOM 2314 N N . ALA A 1 277 ? 10.353 1.098 -2.322 1.00 93.12 277 ALA A N 1
ATOM 2315 C CA . ALA A 1 277 ? 11.559 0.276 -2.433 1.00 93.12 277 ALA A CA 1
ATOM 2316 C C . ALA A 1 277 ? 11.557 -0.579 -3.711 1.00 93.12 277 ALA A C 1
ATOM 2318 O O . ALA A 1 277 ? 12.571 -0.676 -4.410 1.00 93.12 277 ALA A O 1
ATOM 2319 N N . SER A 1 278 ? 10.405 -1.168 -4.035 1.00 93.19 278 SER A N 1
ATOM 2320 C CA . SER A 1 278 ? 10.195 -1.960 -5.245 1.00 93.19 278 SER A CA 1
ATOM 2321 C C . SER A 1 278 ? 10.370 -1.113 -6.506 1.00 93.19 278 SER A C 1
ATOM 2323 O O . SER A 1 278 ? 11.095 -1.503 -7.423 1.00 93.19 278 SER A O 1
ATOM 2325 N N . GLU A 1 279 ? 9.803 0.095 -6.520 1.00 93.88 279 GLU A N 1
ATOM 2326 C CA . GLU A 1 279 ? 9.940 1.027 -7.638 1.00 93.88 279 GLU A CA 1
ATOM 2327 C C . GLU A 1 279 ? 11.391 1.515 -7.807 1.00 93.88 279 GLU A C 1
ATOM 2329 O O . GLU A 1 279 ? 11.902 1.545 -8.926 1.00 93.88 279 GLU A O 1
ATOM 2334 N N . VAL A 1 280 ? 12.109 1.805 -6.712 1.00 92.81 280 VAL A N 1
ATOM 2335 C CA . VAL A 1 280 ? 13.553 2.123 -6.753 1.00 92.81 280 VAL A CA 1
ATOM 2336 C C . VAL A 1 280 ? 14.350 0.963 -7.354 1.00 92.81 280 VAL A C 1
ATOM 2338 O O . VAL A 1 280 ? 15.210 1.172 -8.213 1.00 92.81 280 VAL A O 1
ATOM 2341 N N . SER A 1 281 ? 14.065 -0.270 -6.927 1.00 91.44 281 SER A N 1
ATOM 2342 C CA . SER A 1 281 ? 14.720 -1.478 -7.441 1.00 91.44 281 SER A CA 1
ATOM 2343 C C . SER A 1 281 ? 14.456 -1.676 -8.939 1.00 91.44 281 SER A C 1
ATOM 2345 O O . SER A 1 281 ? 15.389 -1.915 -9.711 1.00 91.44 281 SER A O 1
ATOM 2347 N N . SER A 1 282 ? 13.204 -1.492 -9.367 1.00 91.44 282 SER A N 1
ATOM 2348 C CA . SER A 1 282 ? 12.786 -1.544 -10.771 1.00 91.44 282 SER A CA 1
ATOM 2349 C C . SER A 1 282 ? 13.545 -0.518 -11.621 1.00 91.44 282 SER A C 1
ATOM 2351 O O . SER A 1 282 ? 14.202 -0.876 -12.601 1.00 91.44 282 SER A O 1
ATOM 2353 N N . GLN A 1 283 ? 13.577 0.743 -11.182 1.00 90.81 283 GLN A N 1
ATOM 2354 C CA . GLN A 1 283 ? 14.265 1.828 -11.886 1.00 90.81 283 GLN A CA 1
ATOM 2355 C C . GLN A 1 283 ? 15.788 1.610 -11.952 1.00 90.81 283 GLN A C 1
ATOM 2357 O O . GLN A 1 283 ? 16.409 1.850 -12.991 1.00 90.81 283 GLN A O 1
ATOM 2362 N N . ARG A 1 284 ? 16.415 1.079 -10.892 1.00 90.44 284 ARG A N 1
ATOM 2363 C CA . ARG A 1 284 ? 17.835 0.677 -10.926 1.00 90.44 284 ARG A CA 1
ATOM 2364 C C . ARG A 1 284 ? 18.093 -0.482 -11.887 1.00 90.44 284 ARG A C 1
ATOM 2366 O O . ARG A 1 284 ? 19.126 -0.505 -12.565 1.00 90.44 284 ARG A O 1
ATOM 2373 N N . ASN A 1 285 ? 17.167 -1.431 -11.990 1.00 90.12 285 ASN A N 1
ATOM 2374 C CA . ASN A 1 285 ? 17.260 -2.509 -12.967 1.00 90.12 285 ASN A CA 1
ATOM 2375 C C . ASN A 1 285 ? 17.134 -1.993 -14.414 1.00 90.12 285 ASN A C 1
ATOM 2377 O O . ASN A 1 285 ? 17.873 -2.448 -15.295 1.00 90.12 285 ASN A O 1
ATOM 2381 N N . ASP A 1 286 ? 16.284 -0.995 -14.657 1.00 89.69 286 ASP A N 1
ATOM 2382 C CA . ASP A 1 286 ? 16.192 -0.302 -15.946 1.00 89.69 286 ASP A CA 1
ATOM 2383 C C . ASP A 1 286 ? 17.505 0.412 -16.297 1.00 89.69 286 ASP A C 1
ATOM 2385 O O . ASP A 1 286 ? 18.033 0.239 -17.400 1.00 89.69 286 ASP A O 1
ATOM 2389 N N . ILE A 1 287 ? 18.109 1.128 -15.340 1.00 90.00 287 ILE A N 1
ATOM 2390 C CA . ILE A 1 287 ? 19.430 1.765 -15.499 1.00 90.00 287 ILE A CA 1
ATOM 2391 C C . ILE A 1 287 ? 20.497 0.725 -15.851 1.00 90.00 287 ILE A C 1
ATOM 2393 O O . ILE A 1 287 ? 21.273 0.922 -16.789 1.00 90.00 287 ILE A O 1
ATOM 2397 N N . ARG A 1 288 ? 20.535 -0.407 -15.139 1.00 89.06 288 ARG A N 1
ATOM 2398 C CA . ARG A 1 288 ? 21.458 -1.515 -15.429 1.00 89.06 288 ARG A CA 1
ATOM 2399 C C . ARG A 1 288 ? 21.226 -2.090 -16.826 1.00 89.06 288 ARG A C 1
ATOM 2401 O O . ARG A 1 288 ? 22.188 -2.407 -17.523 1.00 89.06 288 ARG A O 1
ATOM 2408 N N . THR A 1 289 ? 19.974 -2.215 -17.248 1.00 87.56 289 THR A N 1
ATOM 2409 C CA . THR A 1 289 ? 19.622 -2.723 -18.577 1.00 87.56 289 THR A CA 1
ATOM 2410 C C . THR A 1 289 ? 20.094 -1.772 -19.675 1.00 87.56 289 THR A C 1
ATOM 2412 O O . THR A 1 289 ? 20.746 -2.221 -20.619 1.00 87.56 289 THR A O 1
ATOM 2415 N N . ILE A 1 290 ? 19.865 -0.463 -19.520 1.00 88.81 290 ILE A N 1
ATOM 2416 C CA . ILE A 1 290 ? 20.388 0.559 -20.440 1.00 88.81 290 ILE A CA 1
ATOM 2417 C C . ILE A 1 290 ? 21.918 0.527 -20.460 1.00 88.81 290 ILE A C 1
ATOM 2419 O O . ILE A 1 290 ? 22.517 0.517 -21.531 1.00 88.81 290 ILE A O 1
ATOM 2423 N N . ARG A 1 291 ? 22.570 0.459 -19.293 1.00 88.62 291 ARG A N 1
ATOM 2424 C CA . ARG A 1 291 ? 24.034 0.367 -19.192 1.00 88.62 291 ARG A CA 1
ATOM 2425 C C . ARG A 1 291 ? 24.579 -0.832 -19.971 1.00 88.62 291 ARG A C 1
ATOM 2427 O O . ARG A 1 291 ? 25.542 -0.688 -20.717 1.00 88.62 291 ARG A O 1
ATOM 2434 N N . ASN A 1 292 ? 23.956 -2.000 -19.826 1.00 86.75 292 ASN A N 1
ATOM 2435 C CA . ASN A 1 292 ? 24.362 -3.209 -20.541 1.00 86.75 292 ASN A CA 1
ATOM 2436 C C . ASN A 1 292 ? 24.171 -3.075 -22.056 1.00 86.75 292 ASN A C 1
ATOM 2438 O O . ASN A 1 292 ? 25.023 -3.529 -22.813 1.00 86.75 292 ASN A O 1
ATOM 2442 N N . PHE A 1 293 ? 23.089 -2.424 -22.494 1.00 85.75 293 PHE A N 1
ATOM 2443 C CA . PHE A 1 293 ? 22.873 -2.117 -23.907 1.00 85.75 293 PHE A CA 1
ATOM 2444 C C . PHE A 1 293 ? 23.980 -1.204 -24.458 1.00 85.75 293 PHE A C 1
ATOM 2446 O O . PHE A 1 293 ? 24.554 -1.502 -25.503 1.00 85.75 293 PHE A O 1
ATOM 2453 N N . LEU A 1 294 ? 24.326 -0.130 -23.741 1.00 86.06 294 LEU A N 1
ATOM 2454 C CA . LEU A 1 294 ? 25.329 0.853 -24.174 1.00 86.06 294 LEU A CA 1
ATOM 2455 C C . LEU A 1 294 ? 26.766 0.300 -24.203 1.00 86.06 294 LEU A C 1
ATOM 2457 O O . LEU A 1 294 ? 27.566 0.746 -25.019 1.00 86.06 294 LEU A O 1
ATOM 2461 N N . ASN A 1 295 ? 27.089 -0.679 -23.353 1.00 81.94 295 ASN A N 1
ATOM 2462 C CA . ASN A 1 295 ? 28.431 -1.269 -23.247 1.00 81.94 295 ASN A CA 1
ATOM 2463 C C . ASN A 1 295 ? 28.745 -2.349 -24.304 1.00 81.94 295 ASN A C 1
ATOM 2465 O O . ASN A 1 295 ? 29.811 -2.962 -24.243 1.00 81.94 295 ASN A O 1
ATOM 2469 N N . SER A 1 296 ? 27.839 -2.624 -25.244 1.00 81.06 296 SER A N 1
ATOM 2470 C CA . SER A 1 296 ? 28.066 -3.628 -26.291 1.00 81.06 296 SER A CA 1
ATOM 2471 C C . SER A 1 296 ? 29.069 -3.146 -27.354 1.00 81.06 296 SER A C 1
ATOM 2473 O O . SER A 1 296 ? 29.128 -1.966 -27.700 1.00 81.06 296 SER A O 1
ATOM 2475 N N . ASP A 1 297 ? 29.903 -4.061 -27.867 1.00 74.69 297 ASP A N 1
ATOM 2476 C CA . ASP A 1 297 ? 31.032 -3.723 -28.754 1.00 74.69 297 ASP A CA 1
ATOM 2477 C C . ASP A 1 297 ? 30.612 -3.068 -30.079 1.00 74.69 297 ASP A C 1
ATOM 2479 O O . ASP A 1 297 ? 31.387 -2.315 -30.673 1.00 74.69 297 ASP A O 1
ATOM 2483 N N . ASP A 1 298 ? 29.386 -3.326 -30.532 1.00 77.06 298 ASP A N 1
ATOM 2484 C CA . ASP A 1 298 ? 28.807 -2.775 -31.755 1.00 77.06 298 ASP A CA 1
ATOM 2485 C C . ASP A 1 298 ? 28.229 -1.355 -31.574 1.00 77.06 298 ASP A C 1
ATOM 2487 O O . ASP A 1 298 ? 27.705 -0.777 -32.526 1.00 77.06 298 ASP A O 1
ATOM 2491 N N . LYS A 1 299 ? 28.355 -0.774 -30.371 1.00 79.75 299 LYS A N 1
ATOM 2492 C CA . LYS A 1 299 ? 27.884 0.577 -30.007 1.00 79.75 299 LYS A CA 1
ATOM 2493 C C . LYS A 1 299 ? 29.023 1.582 -29.791 1.00 79.75 299 LYS A C 1
ATOM 2495 O O . LYS A 1 299 ? 28.826 2.632 -29.179 1.00 79.75 299 LYS A O 1
ATOM 2500 N N . LYS A 1 300 ? 30.229 1.269 -30.280 1.00 82.50 300 LYS A N 1
ATOM 2501 C CA . LYS A 1 300 ? 31.398 2.160 -30.204 1.00 82.50 300 LYS A CA 1
ATOM 2502 C C . LYS A 1 300 ? 31.249 3.345 -31.156 1.00 82.50 300 LYS A C 1
ATOM 2504 O O . LYS A 1 300 ? 31.132 3.179 -32.366 1.00 82.50 300 LYS A O 1
ATOM 2509 N N . ILE A 1 301 ? 31.339 4.543 -30.592 1.00 81.56 301 ILE A N 1
ATOM 2510 C CA . ILE A 1 301 ? 31.322 5.816 -31.312 1.00 81.56 301 ILE A CA 1
ATOM 2511 C C . ILE A 1 301 ? 32.684 6.036 -31.997 1.00 81.56 301 ILE A C 1
ATOM 2513 O O . ILE A 1 301 ? 33.726 5.546 -31.545 1.00 81.56 301 ILE A O 1
ATOM 2517 N N . THR A 1 302 ? 32.692 6.801 -33.091 1.00 78.25 302 THR A N 1
ATOM 2518 C CA . THR A 1 302 ? 33.903 7.220 -33.823 1.00 78.25 302 THR A CA 1
ATOM 2519 C C . THR A 1 302 ? 35.018 7.682 -32.881 1.00 78.25 302 THR A C 1
ATOM 2521 O O . THR A 1 302 ? 34.785 8.437 -31.937 1.00 78.25 302 THR A O 1
ATOM 2524 N N . GLY A 1 303 ? 36.245 7.227 -33.151 1.00 71.75 303 GLY A N 1
ATOM 2525 C CA . GLY A 1 303 ? 37.402 7.429 -32.274 1.00 71.75 303 GLY A CA 1
ATOM 2526 C C . GLY A 1 303 ? 37.543 6.368 -31.176 1.00 71.75 303 GLY A C 1
ATOM 2527 O O . GLY A 1 303 ? 38.451 6.481 -30.360 1.00 71.75 303 GLY A O 1
ATOM 2528 N N . GLY A 1 304 ? 36.673 5.347 -31.161 1.00 78.69 304 GLY A N 1
ATOM 2529 C CA . GLY A 1 304 ? 36.622 4.251 -30.180 1.00 78.69 304 GLY A CA 1
ATOM 2530 C C . GLY A 1 304 ? 35.915 4.613 -28.869 1.00 78.69 304 GLY A C 1
ATOM 2531 O O . GLY A 1 304 ? 36.019 3.883 -27.881 1.00 78.69 304 GLY A O 1
ATOM 2532 N N . HIS A 1 305 ? 35.233 5.758 -28.850 1.00 82.81 305 HIS A N 1
ATOM 2533 C CA . HIS A 1 305 ? 34.580 6.282 -27.660 1.00 82.81 305 HIS A CA 1
ATOM 2534 C C . HIS A 1 305 ? 33.374 5.412 -27.291 1.00 82.81 305 HIS A C 1
ATOM 2536 O O . HIS A 1 305 ? 32.735 4.802 -28.148 1.00 82.81 305 HIS A O 1
ATOM 2542 N N . THR A 1 306 ? 33.058 5.359 -26.005 1.00 84.12 306 THR A N 1
ATOM 2543 C CA . THR A 1 306 ? 31.942 4.580 -25.461 1.00 84.12 306 THR A CA 1
ATOM 2544 C C . THR A 1 306 ? 31.042 5.474 -24.630 1.00 84.12 306 THR A C 1
ATOM 2546 O O . THR A 1 306 ? 31.474 6.494 -24.093 1.00 84.12 306 THR A O 1
ATOM 2549 N N . VAL A 1 307 ? 29.771 5.108 -24.541 1.00 86.06 307 VAL A N 1
ATOM 2550 C CA . VAL A 1 307 ? 28.795 5.827 -23.728 1.00 86.06 307 VAL A CA 1
ATOM 2551 C C . VAL A 1 307 ? 28.662 5.115 -22.392 1.00 86.06 307 VAL A C 1
ATOM 2553 O O . VAL A 1 307 ? 28.481 3.903 -22.348 1.00 86.06 307 VAL A O 1
ATOM 2556 N N . SER A 1 308 ? 28.736 5.867 -21.299 1.00 85.19 308 SER A N 1
ATOM 2557 C CA . SER A 1 308 ? 28.651 5.340 -19.942 1.00 85.19 308 SER A CA 1
ATOM 2558 C C . SER A 1 308 ? 27.438 5.916 -19.227 1.00 85.19 308 SER A C 1
ATOM 2560 O O . SER A 1 308 ? 27.256 7.135 -19.176 1.00 85.19 308 SER A O 1
ATOM 2562 N N . LEU A 1 309 ? 26.645 5.027 -18.630 1.00 87.81 309 LEU A N 1
ATOM 2563 C CA . LEU A 1 309 ? 25.551 5.370 -17.728 1.00 87.81 309 LEU A CA 1
ATOM 2564 C C . LEU A 1 309 ? 25.903 4.891 -16.318 1.00 87.81 309 LEU A C 1
ATOM 2566 O O . LEU A 1 309 ? 25.888 3.690 -16.045 1.00 87.81 309 LEU A O 1
ATOM 2570 N N . GLU A 1 310 ? 26.247 5.812 -15.429 1.00 85.00 310 GLU A N 1
ATOM 2571 C CA . GLU A 1 310 ? 26.640 5.515 -14.050 1.00 85.00 310 GLU A CA 1
ATOM 2572 C C . GLU A 1 310 ? 25.483 5.784 -13.088 1.00 85.00 310 GLU A C 1
ATOM 2574 O O . GLU A 1 310 ? 24.711 6.722 -13.281 1.00 85.00 310 GLU A O 1
ATOM 2579 N N . ASP A 1 311 ? 25.358 4.910 -12.092 1.00 83.62 311 ASP A N 1
ATOM 2580 C CA . ASP A 1 311 ? 24.445 5.063 -10.959 1.00 83.62 311 ASP A CA 1
ATOM 2581 C C . ASP A 1 311 ? 25.300 5.572 -9.803 1.00 83.62 311 ASP A C 1
ATOM 2583 O O . ASP A 1 311 ? 26.237 4.884 -9.389 1.00 83.62 311 ASP A O 1
ATOM 2587 N N . ASP A 1 312 ? 25.052 6.810 -9.395 1.00 78.19 312 ASP A N 1
ATOM 2588 C CA . ASP A 1 312 ? 25.791 7.489 -8.347 1.00 78.19 312 ASP A CA 1
ATOM 2589 C C . ASP A 1 312 ? 24.943 7.588 -7.079 1.00 78.19 312 ASP A C 1
ATOM 2591 O O . ASP A 1 312 ? 23.769 7.970 -7.107 1.00 78.19 312 ASP A O 1
ATOM 2595 N N . SER A 1 313 ? 25.575 7.245 -5.963 1.00 72.19 313 SER A N 1
ATOM 2596 C CA . SER A 1 313 ? 25.003 7.285 -4.622 1.00 72.19 313 SER A CA 1
ATOM 2597 C C . SER A 1 313 ? 25.395 8.543 -3.839 1.00 72.19 313 SER A C 1
ATOM 2599 O O . SER A 1 313 ? 24.933 8.722 -2.712 1.00 72.19 313 SER A O 1
ATOM 2601 N N . GLU A 1 314 ? 26.257 9.410 -4.378 1.00 72.25 314 GLU A N 1
ATOM 2602 C CA . GLU A 1 314 ? 26.683 10.628 -3.683 1.00 72.25 314 GLU A CA 1
ATOM 2603 C C . GLU A 1 314 ? 25.529 11.622 -3.479 1.00 72.25 314 GLU A C 1
ATOM 2605 O O . GLU A 1 314 ? 24.915 12.104 -4.428 1.00 72.25 314 GLU A O 1
ATOM 2610 N N . GLY A 1 315 ? 25.260 11.971 -2.215 1.00 69.00 315 GLY A N 1
ATOM 2611 C CA . GLY A 1 315 ? 24.241 12.964 -1.847 1.00 69.00 315 GLY A CA 1
ATOM 2612 C C . GLY A 1 315 ? 22.797 12.458 -1.908 1.00 69.00 315 GLY A C 1
ATOM 2613 O O . GLY A 1 315 ? 21.871 13.260 -1.827 1.00 69.00 315 GLY A O 1
ATOM 2614 N N . VAL A 1 316 ? 22.608 11.146 -2.037 1.00 81.69 316 VAL A N 1
ATOM 2615 C CA . VAL A 1 316 ? 21.306 10.505 -2.226 1.00 81.69 316 VAL A CA 1
ATOM 2616 C C . VAL A 1 316 ? 20.894 9.729 -0.967 1.00 81.69 316 VAL A C 1
ATOM 2618 O O . VAL A 1 316 ? 21.749 9.312 -0.180 1.00 81.69 316 VAL A O 1
ATOM 2621 N N . PHE A 1 317 ? 19.594 9.521 -0.737 1.00 84.69 317 PHE A N 1
ATOM 2622 C CA . PHE A 1 317 ? 19.144 8.674 0.370 1.00 84.69 317 PHE A CA 1
ATOM 2623 C C . PHE A 1 317 ? 19.526 7.209 0.118 1.00 84.69 317 PHE A C 1
ATOM 2625 O O . PHE A 1 317 ? 19.338 6.691 -0.983 1.00 84.69 317 PHE A O 1
ATOM 2632 N N . SER A 1 318 ? 20.017 6.510 1.148 1.00 85.94 318 SER A N 1
ATOM 2633 C CA . SER A 1 318 ? 20.125 5.047 1.070 1.00 85.94 318 SER A CA 1
ATOM 2634 C C . SER A 1 318 ? 18.720 4.445 0.982 1.00 85.94 318 SER A C 1
ATOM 2636 O O . SER A 1 318 ? 17.804 4.936 1.630 1.00 85.94 318 SER A O 1
ATOM 2638 N N . SER A 1 319 ? 18.536 3.390 0.192 1.00 85.81 319 SER A N 1
ATOM 2639 C CA . SER A 1 319 ? 17.291 2.611 0.162 1.00 85.81 319 SER A CA 1
ATOM 2640 C C . SER A 1 319 ? 17.221 1.561 1.277 1.00 85.81 319 SER A C 1
ATOM 2642 O O . SER A 1 319 ? 16.155 1.008 1.529 1.00 85.81 319 SER A O 1
ATOM 2644 N N . ASP A 1 320 ? 18.334 1.282 1.962 1.00 88.69 320 ASP A N 1
ATOM 2645 C CA . ASP A 1 320 ? 18.448 0.165 2.913 1.00 88.69 320 ASP A CA 1
ATOM 2646 C C . ASP A 1 320 ? 17.526 0.331 4.125 1.00 88.69 320 ASP A C 1
ATOM 2648 O O . ASP A 1 320 ? 17.024 -0.652 4.675 1.00 88.69 320 ASP A O 1
ATOM 2652 N N . TRP A 1 321 ? 17.243 1.582 4.507 1.00 91.75 321 TRP A N 1
ATOM 2653 C CA . TRP A 1 321 ? 16.348 1.876 5.623 1.00 91.75 321 TRP A CA 1
ATOM 2654 C C . TRP A 1 321 ? 14.922 1.382 5.373 1.00 91.75 321 TRP A C 1
ATOM 2656 O O . TRP A 1 321 ? 14.235 1.046 6.332 1.00 91.75 321 TRP A O 1
ATOM 2666 N N . MET A 1 322 ? 14.478 1.319 4.112 1.00 91.94 322 MET A N 1
ATOM 2667 C CA . MET A 1 322 ? 13.129 0.872 3.756 1.00 91.94 322 MET A CA 1
ATOM 2668 C C . MET A 1 322 ? 12.935 -0.607 4.079 1.00 91.94 322 MET A C 1
ATOM 2670 O O . MET A 1 322 ? 11.932 -0.994 4.682 1.00 91.94 322 MET A O 1
ATOM 2674 N N . ASN A 1 323 ? 13.931 -1.423 3.722 1.00 89.44 323 ASN A N 1
ATOM 2675 C CA . ASN A 1 323 ? 13.938 -2.855 4.003 1.00 89.44 323 ASN A CA 1
ATOM 2676 C C . ASN A 1 323 ? 14.027 -3.088 5.510 1.00 89.44 323 ASN A C 1
ATOM 2678 O O . ASN A 1 323 ? 13.206 -3.809 6.069 1.00 89.44 323 ASN A O 1
ATOM 2682 N N . LEU A 1 324 ? 14.951 -2.391 6.182 1.00 90.00 324 LEU A N 1
ATOM 2683 C CA . LEU A 1 324 ? 15.116 -2.502 7.629 1.00 90.00 324 LEU A CA 1
ATOM 2684 C C . LEU A 1 324 ? 13.847 -2.080 8.385 1.00 90.00 324 LEU A C 1
ATOM 2686 O O . LEU A 1 324 ? 13.448 -2.734 9.346 1.00 90.00 324 LEU A O 1
ATOM 2690 N N . PHE A 1 325 ? 13.189 -1.005 7.949 1.00 89.94 325 PHE A N 1
ATOM 2691 C CA . PHE A 1 325 ? 11.924 -0.562 8.523 1.00 89.94 325 PHE A CA 1
ATOM 2692 C C . PHE A 1 325 ? 10.836 -1.630 8.367 1.00 89.94 325 PHE A C 1
ATOM 2694 O O . PHE A 1 325 ? 10.186 -1.993 9.346 1.00 89.94 325 PHE A O 1
ATOM 2701 N N . THR A 1 326 ? 10.663 -2.155 7.155 1.00 87.75 326 THR A N 1
ATOM 2702 C CA . THR A 1 326 ? 9.627 -3.148 6.835 1.00 87.75 326 THR A CA 1
ATOM 2703 C C . THR A 1 326 ? 9.850 -4.454 7.600 1.00 87.75 326 THR A C 1
ATOM 2705 O O . THR A 1 326 ? 8.915 -4.985 8.201 1.00 87.75 326 THR A O 1
ATOM 2708 N N . GLU A 1 327 ? 11.094 -4.932 7.676 1.00 87.69 327 GLU A N 1
ATOM 2709 C CA . GLU A 1 327 ? 11.476 -6.095 8.484 1.00 87.69 327 GLU A CA 1
ATOM 2710 C C . GLU A 1 327 ? 11.185 -5.879 9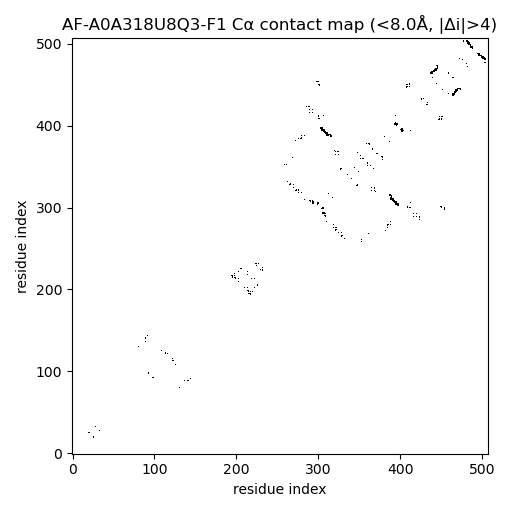.972 1.00 87.69 327 GLU A C 1
ATOM 2712 O O . GLU A 1 327 ? 10.594 -6.748 10.617 1.00 87.69 327 GLU A O 1
ATOM 2717 N N . ASN A 1 328 ? 11.541 -4.711 10.516 1.00 85.69 328 ASN A N 1
ATOM 2718 C CA . ASN A 1 328 ? 11.295 -4.386 11.920 1.00 85.69 328 ASN A CA 1
ATOM 2719 C C . ASN A 1 328 ? 9.796 -4.310 12.237 1.00 85.69 328 ASN A C 1
ATOM 2721 O O . ASN A 1 328 ? 9.366 -4.850 13.250 1.00 85.69 328 ASN A O 1
ATOM 2725 N N . ILE A 1 329 ? 8.983 -3.704 11.366 1.00 84.88 329 ILE A N 1
ATOM 2726 C CA . ILE A 1 329 ? 7.525 -3.655 11.543 1.00 84.88 329 ILE A CA 1
ATOM 2727 C C . ILE A 1 329 ? 6.913 -5.056 11.477 1.00 84.88 329 ILE A C 1
ATOM 2729 O O . ILE A 1 329 ? 6.101 -5.411 12.332 1.00 84.88 329 ILE A O 1
ATOM 2733 N N . ASN A 1 330 ? 7.316 -5.874 10.505 1.00 82.12 330 ASN A N 1
ATOM 2734 C CA . ASN A 1 330 ? 6.810 -7.238 10.372 1.00 82.12 330 ASN A CA 1
ATOM 2735 C C . ASN A 1 330 ? 7.217 -8.118 11.558 1.00 82.12 330 ASN A C 1
ATOM 2737 O O . ASN A 1 330 ? 6.414 -8.925 12.023 1.00 82.12 330 ASN A O 1
ATOM 2741 N N . LYS A 1 331 ? 8.426 -7.933 12.095 1.00 81.75 331 LYS A N 1
ATOM 2742 C CA . LYS A 1 331 ? 8.895 -8.628 13.297 1.00 81.75 331 LYS A CA 1
ATOM 2743 C C . LYS A 1 331 ? 8.133 -8.189 14.548 1.00 81.75 331 LYS A C 1
ATOM 2745 O O . LYS A 1 331 ? 7.660 -9.046 15.291 1.00 81.75 331 LYS A O 1
ATOM 2750 N N . ASP A 1 332 ? 7.984 -6.883 14.758 1.00 75.62 332 ASP A N 1
ATOM 2751 C CA . ASP A 1 332 ? 7.269 -6.318 15.908 1.00 75.62 332 ASP A CA 1
ATOM 2752 C C . ASP A 1 332 ? 5.794 -6.759 15.930 1.00 75.62 332 ASP A C 1
ATOM 2754 O O . ASP A 1 332 ? 5.226 -6.995 16.994 1.00 75.62 332 ASP A O 1
ATOM 2758 N N . LEU A 1 333 ? 5.166 -6.891 14.757 1.00 70.81 333 LEU A N 1
ATOM 2759 C CA . LEU A 1 333 ? 3.754 -7.263 14.631 1.00 70.81 333 LEU A CA 1
ATOM 2760 C C . LEU A 1 333 ? 3.524 -8.775 14.539 1.00 70.81 333 LEU A C 1
ATOM 2762 O O . LEU A 1 333 ? 2.509 -9.264 15.033 1.00 70.81 333 LEU A O 1
ATOM 2766 N N . GLY A 1 334 ? 4.453 -9.523 13.940 1.00 62.31 334 GLY A N 1
ATOM 2767 C CA . GLY A 1 334 ? 4.397 -10.984 13.849 1.00 62.31 334 GLY A CA 1
ATOM 2768 C C . GLY A 1 334 ? 4.495 -11.670 15.213 1.00 62.31 334 GLY A C 1
ATOM 2769 O O . GLY A 1 334 ? 3.927 -12.741 15.402 1.00 62.31 334 GLY A O 1
ATOM 2770 N N . LEU A 1 335 ? 5.134 -11.017 16.189 1.00 54.53 335 LEU A N 1
ATOM 2771 C CA . LEU A 1 335 ? 5.175 -11.452 17.589 1.00 54.53 335 LEU A CA 1
ATOM 2772 C C . LEU A 1 335 ? 3.876 -11.157 18.375 1.00 54.53 335 LEU A C 1
ATOM 2774 O O . LEU A 1 335 ? 3.772 -11.578 19.522 1.00 54.53 335 LEU A O 1
ATOM 2778 N N . GLY A 1 336 ? 2.894 -10.454 17.790 1.00 49.19 336 GLY A N 1
ATOM 2779 C CA . GLY A 1 336 ? 1.692 -9.953 18.480 1.00 49.19 336 GLY A CA 1
ATOM 2780 C C . GLY A 1 336 ? 0.346 -10.465 17.947 1.00 49.19 336 GLY A C 1
ATOM 2781 O O . GLY A 1 336 ? -0.670 -9.798 18.150 1.00 49.19 336 GLY A O 1
ATOM 2782 N N . LEU A 1 337 ? 0.320 -11.595 17.227 1.00 43.59 337 LEU A N 1
ATOM 2783 C CA . LEU A 1 337 ? -0.907 -12.174 16.646 1.00 43.59 337 LEU A CA 1
ATOM 2784 C C . LEU A 1 337 ? -1.654 -13.155 17.560 1.00 43.59 337 LEU A C 1
ATOM 2786 O O . LEU A 1 337 ? -2.831 -13.420 17.324 1.00 43.59 337 LEU A O 1
ATOM 2790 N N . GLU A 1 338 ? -1.026 -13.649 18.623 1.00 39.66 338 GLU A N 1
ATOM 2791 C CA . GLU A 1 338 ? -1.732 -14.372 19.681 1.00 39.66 338 GLU A CA 1
ATOM 2792 C C . GLU A 1 338 ? -1.957 -13.424 20.858 1.00 39.66 338 GLU A C 1
ATOM 2794 O O . GLU A 1 338 ? -1.163 -12.517 21.079 1.00 39.66 338 GLU A O 1
ATOM 2799 N N . ASN A 1 339 ? -3.050 -13.600 21.602 1.00 41.88 339 ASN A N 1
ATOM 2800 C CA . ASN A 1 339 ? -3.482 -12.769 22.738 1.00 41.88 339 ASN A CA 1
ATOM 2801 C C . ASN A 1 339 ? -2.519 -12.791 23.954 1.00 41.88 339 ASN A C 1
ATOM 2803 O O . ASN A 1 339 ? -2.948 -12.708 25.102 1.00 41.88 339 ASN A O 1
ATOM 2807 N N . SER A 1 340 ? -1.219 -12.916 23.718 1.00 44.16 340 SER A N 1
ATOM 2808 C CA . SER A 1 340 ? -0.143 -12.968 24.689 1.00 44.16 340 SER A CA 1
ATOM 2809 C C . SER A 1 340 ? 0.820 -11.804 24.427 1.00 44.16 340 SER A C 1
ATOM 2811 O O . SER A 1 340 ? 1.148 -11.510 23.284 1.00 44.16 340 SER A O 1
ATOM 2813 N N . LEU A 1 341 ? 1.285 -11.153 25.496 1.00 41.78 341 LEU A N 1
ATOM 2814 C CA . LEU A 1 341 ? 2.304 -10.090 25.516 1.00 41.78 341 LEU A CA 1
ATOM 2815 C C . LEU A 1 341 ? 1.884 -8.681 25.048 1.00 41.78 341 LEU A C 1
ATOM 2817 O O . LEU A 1 341 ? 2.521 -8.054 24.205 1.00 41.78 341 LEU A O 1
ATOM 2821 N N . PHE A 1 342 ? 0.932 -8.067 25.751 1.00 44.03 342 PHE A N 1
ATOM 2822 C CA . PHE A 1 342 ? 0.849 -6.598 25.805 1.00 44.03 342 PHE A CA 1
ATOM 2823 C C . PHE A 1 342 ? 1.936 -5.937 26.682 1.00 44.03 342 PHE A C 1
ATOM 2825 O O . PHE A 1 342 ? 1.821 -4.747 26.961 1.00 44.03 342 PHE A O 1
ATOM 2832 N N . GLU A 1 343 ? 3.010 -6.642 27.060 1.00 45.50 343 GLU A N 1
ATOM 2833 C CA . GLU A 1 343 ? 4.010 -6.125 28.013 1.00 45.50 343 GLU A CA 1
ATOM 2834 C C . GLU A 1 343 ? 5.475 -6.113 27.538 1.00 45.50 343 GLU A C 1
ATOM 2836 O O . GLU A 1 343 ? 6.299 -5.489 28.199 1.00 45.50 343 GLU A O 1
ATOM 2841 N N . SER A 1 344 ? 5.860 -6.705 26.398 1.00 44.41 344 SER A N 1
ATOM 2842 C CA . SER A 1 344 ? 7.268 -6.606 25.959 1.00 44.41 344 SER A CA 1
ATOM 2843 C C . SER A 1 344 ? 7.506 -5.429 25.013 1.00 44.41 344 SER A C 1
ATOM 2845 O O . SER A 1 344 ? 7.493 -5.544 23.789 1.00 44.41 344 SER A O 1
ATOM 2847 N N . GLU A 1 345 ? 7.759 -4.291 25.643 1.00 50.56 345 GLU A N 1
ATOM 2848 C CA . GLU A 1 345 ? 8.182 -2.990 25.129 1.00 50.56 345 GLU A CA 1
ATOM 2849 C C . GLU A 1 345 ? 9.541 -2.982 24.389 1.00 50.56 345 GLU A C 1
ATOM 2851 O O . GLU A 1 345 ? 10.471 -2.293 24.812 1.00 50.56 345 GLU A O 1
ATOM 2856 N N . LYS A 1 346 ? 9.729 -3.710 23.282 1.00 55.44 346 LYS A N 1
ATOM 2857 C CA . LYS A 1 346 ? 10.990 -3.603 22.514 1.00 55.44 346 LYS A CA 1
ATOM 2858 C C . LYS A 1 346 ? 10.748 -3.661 21.013 1.00 55.44 346 LYS A C 1
ATOM 2860 O O . LYS A 1 346 ? 10.640 -4.744 20.457 1.00 55.44 346 LYS A O 1
ATOM 2865 N N . GLY A 1 347 ? 10.693 -2.492 20.376 1.00 66.25 347 GLY A N 1
ATOM 2866 C CA . GLY A 1 347 ? 10.508 -2.387 18.931 1.00 66.25 347 GLY A CA 1
ATOM 2867 C C . GLY A 1 347 ? 10.333 -0.949 18.441 1.00 66.25 347 GLY A C 1
ATOM 2868 O O . GLY A 1 347 ? 9.997 -0.049 19.217 1.00 66.25 347 GLY A O 1
ATOM 2869 N N . ILE A 1 348 ? 10.535 -0.737 17.139 1.00 71.94 348 ILE A N 1
ATOM 2870 C CA . ILE A 1 348 ? 10.354 0.566 16.478 1.00 71.94 348 ILE A CA 1
ATOM 2871 C C . ILE A 1 348 ? 8.889 1.036 16.559 1.00 71.94 348 ILE A C 1
ATOM 2873 O O . ILE A 1 348 ? 8.606 2.231 16.535 1.00 71.94 348 ILE A O 1
ATOM 2877 N N . THR A 1 349 ? 7.948 0.103 16.718 1.00 73.50 349 THR A N 1
ATOM 2878 C CA . THR A 1 349 ? 6.510 0.373 16.871 1.00 73.50 349 THR A CA 1
ATOM 2879 C C . THR A 1 349 ? 6.161 1.208 18.112 1.00 73.50 349 THR A C 1
ATOM 2881 O O . THR A 1 349 ? 5.414 2.181 17.990 1.00 73.50 349 THR A O 1
ATOM 2884 N N . ASN A 1 350 ? 6.733 0.886 19.280 1.00 75.50 350 ASN A N 1
ATOM 2885 C CA . ASN A 1 350 ? 6.532 1.635 20.533 1.00 75.50 350 ASN A CA 1
ATOM 2886 C C . ASN A 1 350 ? 7.176 3.029 20.458 1.00 75.50 350 ASN A C 1
ATOM 2888 O O . ASN A 1 350 ? 6.612 4.046 20.855 1.00 75.50 350 ASN A O 1
ATOM 2892 N N . ASP A 1 351 ? 8.362 3.092 19.861 1.00 77.56 351 ASP A N 1
ATOM 2893 C CA . ASP A 1 351 ? 9.068 4.348 19.646 1.00 77.56 351 ASP A CA 1
ATOM 2894 C C . ASP A 1 351 ? 8.280 5.332 18.775 1.00 77.56 351 ASP A C 1
ATOM 2896 O O . ASP A 1 351 ? 8.281 6.537 19.039 1.00 77.56 351 ASP A O 1
ATOM 2900 N N . LEU A 1 352 ? 7.586 4.815 17.759 1.00 81.44 352 LEU A N 1
ATOM 2901 C CA . LEU A 1 352 ? 6.763 5.604 16.849 1.00 81.44 352 LEU A CA 1
ATOM 2902 C C . LEU A 1 352 ? 5.371 5.935 17.414 1.00 81.44 352 LEU A C 1
ATOM 2904 O O . LEU A 1 352 ? 4.698 6.817 16.880 1.00 81.44 352 LEU A O 1
ATOM 2908 N N . GLU A 1 353 ? 4.931 5.281 18.493 1.00 79.25 353 GLU A N 1
ATOM 2909 C CA . GLU A 1 353 ? 3.629 5.528 19.135 1.00 79.25 353 GLU A CA 1
ATOM 2910 C C . GLU A 1 353 ? 3.515 6.945 19.708 1.00 79.25 353 GLU A C 1
ATOM 2912 O O . GLU A 1 353 ? 2.449 7.556 19.644 1.00 79.25 353 GLU A O 1
ATOM 2917 N N . LYS A 1 354 ? 4.637 7.504 20.174 1.00 81.69 354 LYS A N 1
ATOM 2918 C CA . LYS A 1 354 ? 4.725 8.848 20.771 1.00 81.69 354 LYS A CA 1
ATOM 2919 C C . LYS A 1 354 ? 4.390 9.975 19.796 1.00 81.69 354 LYS A C 1
ATOM 2921 O O . LYS A 1 354 ? 4.091 11.087 20.225 1.00 81.69 354 LYS A O 1
ATOM 2926 N N . TYR A 1 355 ? 4.456 9.705 18.496 1.00 83.25 355 TYR A N 1
ATOM 2927 C CA . TYR A 1 355 ? 4.208 10.701 17.466 1.00 83.25 355 TYR A CA 1
ATOM 2928 C C . TYR A 1 355 ? 2.739 10.627 17.029 1.00 83.25 355 TYR A C 1
ATOM 2930 O O . TYR A 1 355 ? 2.262 9.554 16.656 1.00 83.25 355 TYR A O 1
ATOM 2938 N N . PRO A 1 356 ? 1.971 11.725 17.064 1.00 74.25 356 PRO A N 1
ATOM 2939 C CA . PRO A 1 356 ? 0.554 11.685 16.708 1.00 74.25 356 PRO A CA 1
ATOM 2940 C C . PRO A 1 356 ? 0.333 11.597 15.190 1.00 74.25 356 PRO A C 1
ATOM 2942 O O . PRO A 1 356 ? -0.574 10.890 14.732 1.00 74.25 356 PRO A O 1
ATOM 2945 N N . SER A 1 357 ? 1.159 12.279 14.388 1.00 84.25 357 SER A N 1
ATOM 2946 C CA . SER A 1 357 ? 0.951 12.382 12.942 1.00 84.25 357 SER A CA 1
ATOM 2947 C C . SER A 1 357 ? 1.666 11.277 12.152 1.00 84.25 357 SER A C 1
ATOM 2949 O O . SER A 1 357 ? 2.739 10.806 12.523 1.00 84.25 357 SER A O 1
ATOM 2951 N N . LEU A 1 358 ? 1.091 10.871 11.011 1.00 84.88 358 LEU A N 1
ATOM 2952 C CA . LEU A 1 358 ? 1.756 9.943 10.076 1.00 84.88 358 LEU A CA 1
ATOM 2953 C C . LEU A 1 358 ? 3.061 10.530 9.523 1.00 84.88 358 LEU A C 1
ATOM 2955 O O . LEU A 1 358 ? 4.009 9.802 9.252 1.00 84.88 358 LEU A O 1
ATOM 2959 N N . LYS A 1 359 ? 3.074 11.855 9.364 1.00 88.06 359 LYS A N 1
ATOM 2960 C CA . LYS A 1 359 ? 4.190 12.635 8.841 1.00 88.06 359 LYS A CA 1
ATOM 2961 C C . LYS A 1 359 ? 5.429 12.473 9.717 1.00 88.06 359 LYS A C 1
ATOM 2963 O O . LYS A 1 359 ? 6.463 12.022 9.243 1.00 88.06 359 LYS A O 1
ATOM 2968 N N . GLU A 1 360 ? 5.277 12.749 11.009 1.00 88.31 360 GLU A N 1
ATOM 2969 C CA . GLU A 1 360 ? 6.348 12.589 11.996 1.00 88.31 360 GLU A CA 1
ATOM 2970 C C . GLU A 1 360 ? 6.787 11.129 12.117 1.00 88.31 360 GLU A C 1
ATOM 2972 O O . GLU A 1 360 ? 7.983 10.860 12.194 1.00 88.31 360 GLU A O 1
ATOM 2977 N N . LYS A 1 361 ? 5.841 10.179 12.059 1.00 89.19 361 LYS A N 1
ATOM 2978 C CA . LYS A 1 361 ? 6.166 8.745 12.082 1.00 89.19 361 LYS A CA 1
ATOM 2979 C C . LYS A 1 361 ? 7.061 8.335 10.928 1.00 89.19 361 LYS A C 1
ATOM 2981 O O . LYS A 1 361 ? 7.996 7.580 11.153 1.00 89.19 361 LYS A O 1
ATOM 2986 N N . LEU A 1 362 ? 6.791 8.821 9.718 1.00 89.81 362 LEU A N 1
ATOM 2987 C CA . LEU A 1 362 ? 7.599 8.498 8.545 1.00 89.81 362 LEU A CA 1
ATOM 2988 C C . LEU A 1 362 ? 9.018 9.068 8.666 1.00 89.81 362 LEU A C 1
ATOM 2990 O O . LEU A 1 362 ? 9.992 8.363 8.416 1.00 89.81 362 LEU A O 1
ATOM 2994 N N . THR A 1 363 ? 9.147 10.326 9.090 1.00 90.12 363 THR A N 1
ATOM 2995 C CA . THR A 1 363 ? 10.458 10.962 9.275 1.00 90.12 363 THR A CA 1
ATOM 2996 C C . THR A 1 363 ? 11.269 10.264 10.373 1.00 90.12 363 THR A C 1
ATOM 2998 O O . THR A 1 363 ? 12.461 10.010 10.210 1.00 90.12 363 THR A O 1
ATOM 3001 N N . GLU A 1 364 ? 10.636 9.905 11.488 1.00 89.62 364 GLU A N 1
ATOM 3002 C CA . GLU A 1 364 ? 11.304 9.175 12.569 1.00 89.62 364 GLU A CA 1
ATOM 3003 C C . GLU A 1 364 ? 11.619 7.727 12.187 1.00 89.62 364 GLU A C 1
ATOM 3005 O O . GLU A 1 364 ? 12.681 7.223 12.553 1.00 89.62 364 GLU A O 1
ATOM 3010 N N . ALA A 1 365 ? 10.763 7.075 11.396 1.00 88.81 365 ALA A N 1
ATOM 3011 C CA . ALA A 1 365 ? 11.035 5.759 10.827 1.00 88.81 365 ALA A CA 1
ATOM 3012 C C . ALA A 1 365 ? 12.300 5.774 9.961 1.00 88.81 365 ALA A C 1
ATOM 3014 O O . ALA A 1 365 ? 13.147 4.892 10.117 1.00 88.81 365 ALA A O 1
ATOM 3015 N N . PHE A 1 366 ? 12.472 6.805 9.125 1.00 90.94 366 PHE A N 1
ATOM 3016 C CA . PHE A 1 366 ? 13.686 7.009 8.336 1.00 90.94 366 PHE A CA 1
ATOM 3017 C C . PHE A 1 366 ? 14.930 7.091 9.231 1.00 90.94 366 PHE A C 1
ATOM 3019 O O . PHE A 1 366 ? 15.869 6.316 9.051 1.00 90.94 366 PHE A O 1
ATOM 3026 N N . TYR A 1 367 ? 14.936 7.959 10.247 1.00 89.94 367 TYR A N 1
ATOM 3027 C CA . TYR A 1 367 ? 16.109 8.115 11.119 1.00 89.94 367 TYR A CA 1
ATOM 3028 C C . TYR A 1 367 ? 16.420 6.876 11.956 1.00 89.94 367 TYR A C 1
ATOM 3030 O O . TYR A 1 367 ? 17.586 6.549 12.171 1.00 89.94 367 TYR A O 1
ATOM 3038 N N . ARG A 1 368 ? 15.391 6.190 12.456 1.00 86.56 368 ARG A N 1
ATOM 3039 C CA . ARG A 1 368 ? 15.564 4.993 13.291 1.00 86.56 368 ARG A CA 1
ATOM 3040 C C . ARG A 1 368 ? 15.983 3.771 12.486 1.00 86.56 368 ARG A C 1
ATOM 3042 O O . ARG A 1 368 ? 16.587 2.867 13.051 1.00 86.56 368 ARG A O 1
ATOM 3049 N N . SER A 1 369 ? 15.726 3.776 11.182 1.00 87.62 369 SER A N 1
ATOM 3050 C CA . SER A 1 369 ? 16.063 2.671 10.283 1.00 87.62 369 SER A CA 1
ATOM 3051 C C . SER A 1 369 ? 17.349 2.925 9.483 1.00 87.62 369 SER A C 1
ATOM 3053 O O . SER A 1 369 ? 17.582 2.270 8.478 1.00 87.62 369 SER A O 1
ATOM 3055 N N . GLY A 1 370 ? 18.212 3.851 9.920 1.00 82.00 370 GLY A N 1
ATOM 3056 C CA . GLY A 1 370 ? 19.539 4.076 9.320 1.00 82.00 370 GLY A CA 1
ATOM 3057 C C . GLY A 1 370 ? 19.679 5.354 8.487 1.00 82.00 370 GLY A C 1
ATOM 3058 O O . GLY A 1 370 ? 20.756 5.625 7.960 1.00 82.00 370 GLY A O 1
ATOM 3059 N N . GLY A 1 371 ? 18.629 6.171 8.391 1.00 84.69 371 GLY A N 1
ATOM 3060 C CA . GLY A 1 371 ? 18.676 7.487 7.759 1.00 84.69 371 GLY A CA 1
ATOM 3061 C C . GLY A 1 371 ? 19.489 8.514 8.557 1.00 84.69 371 GLY A C 1
ATOM 3062 O O . GLY A 1 371 ? 19.410 8.597 9.785 1.00 84.69 371 GLY A O 1
ATOM 3063 N N . LEU A 1 372 ? 20.259 9.354 7.861 1.00 84.00 372 LEU A N 1
ATOM 3064 C CA . LEU A 1 372 ? 21.064 10.404 8.492 1.00 84.00 372 LEU A CA 1
ATOM 3065 C C . LEU A 1 372 ? 20.191 11.582 8.952 1.00 84.00 372 LEU A C 1
ATOM 3067 O O . LEU A 1 372 ? 19.500 12.212 8.152 1.00 84.00 372 LEU A O 1
ATOM 3071 N N . ARG A 1 373 ? 20.302 11.957 10.235 1.00 82.75 373 ARG A N 1
ATOM 3072 C CA . ARG A 1 373 ? 19.581 13.109 10.822 1.00 82.75 373 ARG A CA 1
ATOM 3073 C C . ARG A 1 373 ? 19.954 14.467 10.221 1.00 82.75 373 ARG A C 1
ATOM 3075 O O . ARG A 1 373 ? 19.186 15.417 10.344 1.00 82.75 373 ARG A O 1
ATOM 3082 N N . SER A 1 374 ? 21.118 14.573 9.582 1.00 81.69 374 SER A N 1
ATOM 3083 C CA . SER A 1 374 ? 21.577 15.798 8.920 1.00 81.69 374 SER A CA 1
ATOM 3084 C C . SER A 1 374 ? 20.772 16.147 7.667 1.00 81.69 374 SER A C 1
ATOM 3086 O O . SER A 1 374 ? 20.716 17.321 7.315 1.00 81.69 374 SER A O 1
ATOM 3088 N N . LEU A 1 375 ? 20.145 15.160 7.018 1.00 80.44 375 LEU A N 1
ATOM 3089 C CA . LEU A 1 375 ? 19.489 15.342 5.722 1.00 80.44 375 LEU A CA 1
ATOM 3090 C C . LEU A 1 375 ? 18.122 16.032 5.810 1.00 80.44 375 LEU A C 1
ATOM 3092 O O . LEU A 1 375 ? 17.714 16.648 4.837 1.00 80.44 375 LEU A O 1
ATOM 3096 N N . LYS A 1 376 ? 17.436 15.952 6.962 1.00 85.25 376 LYS A N 1
ATOM 3097 C CA . LYS A 1 376 ? 16.111 16.561 7.209 1.00 85.25 376 LYS A CA 1
ATOM 3098 C C . LYS A 1 376 ? 15.150 16.481 6.006 1.00 85.25 376 LYS A C 1
ATOM 3100 O O . LYS A 1 376 ? 14.679 17.523 5.550 1.00 85.25 376 LYS A O 1
ATOM 3105 N N . PRO A 1 377 ? 14.858 15.269 5.501 1.00 86.75 377 PRO A N 1
ATOM 3106 C CA . PRO A 1 377 ? 14.076 15.118 4.285 1.00 86.75 377 PRO A CA 1
ATOM 3107 C C . PRO A 1 377 ? 12.617 15.526 4.496 1.00 86.75 377 PRO A C 1
ATOM 3109 O O . PRO A 1 377 ? 12.031 15.310 5.565 1.00 86.75 377 PRO A O 1
ATOM 3112 N N . SER A 1 378 ? 12.022 16.077 3.445 1.00 90.31 378 SER A N 1
ATOM 3113 C CA . SER A 1 378 ? 10.574 16.201 3.315 1.00 90.31 378 SER A CA 1
ATOM 3114 C C . SER A 1 378 ? 9.930 14.835 3.050 1.00 90.31 378 SER A C 1
ATOM 3116 O O . SER A 1 378 ? 10.588 13.845 2.720 1.00 90.31 378 SER A O 1
ATOM 3118 N N . ILE A 1 379 ? 8.612 14.754 3.208 1.00 89.81 379 ILE A N 1
ATOM 3119 C CA . ILE A 1 379 ? 7.883 13.495 2.997 1.00 89.81 379 ILE A CA 1
ATOM 3120 C C . ILE A 1 379 ? 7.798 13.176 1.515 1.00 89.81 379 ILE A C 1
ATOM 3122 O O . ILE A 1 379 ? 7.934 12.021 1.122 1.00 89.81 379 ILE A O 1
ATOM 3126 N N . GLU A 1 380 ? 7.601 14.206 0.700 1.00 91.81 380 GLU A N 1
ATOM 3127 C CA . GLU A 1 380 ? 7.577 14.105 -0.750 1.00 91.81 380 GLU A CA 1
ATOM 3128 C C . GLU A 1 380 ? 8.903 13.539 -1.277 1.00 91.81 380 GLU A C 1
ATOM 3130 O O . GLU A 1 380 ? 8.902 12.718 -2.188 1.00 91.81 380 GLU A O 1
ATOM 3135 N N . GLU A 1 381 ? 10.029 13.910 -0.662 1.00 91.62 381 GLU A N 1
ATOM 3136 C CA . GLU A 1 381 ? 11.348 13.361 -0.979 1.00 91.62 381 GLU A CA 1
ATOM 3137 C C . GLU A 1 381 ? 11.493 11.891 -0.572 1.00 91.62 381 GLU A C 1
ATOM 3139 O O . GLU A 1 381 ? 11.970 11.096 -1.382 1.00 91.62 381 GLU A O 1
ATOM 3144 N N . LEU A 1 382 ? 11.052 11.511 0.635 1.00 92.00 382 LEU A N 1
ATOM 3145 C CA . LEU A 1 382 ? 11.115 10.120 1.106 1.00 92.00 382 LEU A CA 1
ATOM 3146 C C . LEU A 1 382 ? 10.240 9.173 0.279 1.00 92.00 382 LEU A C 1
ATOM 3148 O O . LEU A 1 382 ? 10.603 8.010 0.109 1.00 92.00 382 LEU A O 1
ATOM 3152 N N . LEU A 1 383 ? 9.103 9.659 -0.221 1.00 92.88 383 LEU A N 1
ATOM 3153 C CA . LEU A 1 383 ? 8.157 8.882 -1.024 1.00 92.88 383 LEU A CA 1
ATOM 3154 C C . LEU A 1 383 ? 8.448 8.932 -2.528 1.00 92.88 383 LEU A C 1
ATOM 3156 O O . LEU A 1 383 ? 7.773 8.255 -3.299 1.00 92.88 383 LEU A O 1
ATOM 3160 N N . ASN A 1 384 ? 9.430 9.720 -2.964 1.00 92.88 384 ASN A N 1
ATOM 3161 C CA . ASN A 1 384 ? 9.825 9.801 -4.363 1.00 92.88 384 ASN A CA 1
ATOM 3162 C C . ASN A 1 384 ? 10.976 8.817 -4.650 1.00 92.88 384 ASN A C 1
ATOM 3164 O O . ASN A 1 384 ? 12.091 9.038 -4.175 1.00 92.88 384 ASN A O 1
ATOM 3168 N N . PRO A 1 385 ? 10.768 7.781 -5.488 1.00 92.38 385 PRO A N 1
ATOM 3169 C CA . PRO A 1 385 ? 11.813 6.818 -5.847 1.00 92.38 385 PRO A CA 1
ATOM 3170 C C . PRO A 1 385 ? 13.076 7.466 -6.434 1.00 92.38 385 PRO A C 1
ATOM 3172 O O . PRO A 1 385 ? 14.193 7.005 -6.203 1.00 92.38 385 PRO A O 1
ATOM 3175 N N . LYS A 1 386 ? 12.926 8.594 -7.140 1.00 90.69 386 LYS A N 1
ATOM 3176 C CA . LYS A 1 386 ? 14.045 9.319 -7.764 1.00 90.69 386 LYS A CA 1
ATOM 3177 C C . LYS A 1 386 ? 14.979 9.978 -6.753 1.00 90.69 386 LYS A C 1
ATOM 3179 O O . LYS A 1 386 ? 16.075 10.378 -7.121 1.00 90.69 386 LYS A O 1
ATOM 3184 N N . SER A 1 387 ? 14.567 10.088 -5.494 1.00 91.31 387 SER A N 1
ATOM 3185 C CA . SER A 1 387 ? 15.412 10.599 -4.414 1.00 91.31 387 SER A CA 1
ATOM 3186 C C . SER A 1 387 ? 16.440 9.573 -3.916 1.00 91.31 387 SER A C 1
ATOM 3188 O O . SER A 1 387 ? 17.219 9.896 -3.023 1.00 91.31 387 SER A O 1
ATOM 3190 N N . TYR A 1 388 ? 16.426 8.342 -4.449 1.00 90.88 388 TYR A N 1
ATOM 3191 C CA . TYR A 1 388 ? 17.252 7.209 -3.999 1.00 90.88 388 TYR A CA 1
ATOM 3192 C C . TYR A 1 388 ? 18.335 6.783 -4.998 1.00 90.88 388 TYR A C 1
ATOM 3194 O O . TYR A 1 388 ? 19.104 5.856 -4.728 1.00 90.88 388 TYR A O 1
ATOM 3202 N N . TYR A 1 389 ? 18.435 7.441 -6.152 1.00 89.75 389 TYR A N 1
ATOM 3203 C CA . TYR A 1 389 ? 19.552 7.249 -7.077 1.00 89.75 389 TYR A CA 1
ATOM 3204 C C . TYR A 1 389 ? 19.801 8.502 -7.922 1.00 89.75 389 TYR A C 1
ATOM 3206 O O . TYR A 1 389 ? 18.888 9.285 -8.176 1.00 89.75 389 TYR A O 1
ATOM 3214 N N . THR A 1 390 ? 21.032 8.672 -8.407 1.00 90.00 390 THR A N 1
ATOM 3215 C CA . THR A 1 390 ? 21.370 9.692 -9.407 1.00 90.00 390 THR A CA 1
ATOM 3216 C C . THR A 1 390 ? 21.956 9.023 -10.637 1.00 90.00 390 THR A C 1
ATOM 3218 O O . THR A 1 390 ? 22.838 8.177 -10.540 1.00 90.00 390 THR A O 1
ATOM 3221 N N . VAL A 1 391 ? 21.500 9.425 -11.823 1.00 89.69 391 VAL A N 1
ATOM 3222 C CA . VAL A 1 391 ? 21.990 8.860 -13.085 1.00 89.69 391 VAL A CA 1
ATOM 3223 C C . VAL A 1 391 ? 22.911 9.853 -13.779 1.00 89.69 391 VAL A C 1
ATOM 3225 O O . VAL A 1 391 ? 22.487 10.948 -14.149 1.00 89.69 391 VAL A O 1
ATOM 3228 N N . LYS A 1 392 ? 24.169 9.461 -13.998 1.00 89.38 392 LYS A N 1
ATOM 3229 C CA . LYS A 1 392 ? 25.166 10.256 -14.727 1.00 89.38 392 LYS A CA 1
ATOM 3230 C C . LYS A 1 392 ? 25.405 9.660 -16.111 1.00 89.38 392 LYS A C 1
ATOM 3232 O O . LYS A 1 392 ? 25.902 8.545 -16.251 1.00 89.38 392 LYS A O 1
ATOM 3237 N N . PHE A 1 393 ? 25.075 10.428 -17.145 1.00 89.19 393 PHE A N 1
ATOM 3238 C CA . PHE A 1 393 ? 25.333 10.081 -18.541 1.00 89.19 393 PHE A CA 1
ATOM 3239 C C . PHE A 1 393 ? 26.590 10.799 -19.040 1.00 89.19 393 PHE A C 1
ATOM 3241 O O . PHE A 1 393 ? 26.713 12.014 -18.883 1.00 89.19 393 PHE A O 1
ATOM 3248 N N . SER A 1 394 ? 27.547 10.065 -19.612 1.00 88.50 394 SER A N 1
ATOM 3249 C CA . SER A 1 394 ? 28.795 10.652 -20.115 1.00 88.50 394 SER A CA 1
ATOM 3250 C C . SER A 1 394 ? 29.406 9.864 -21.270 1.00 88.50 394 SER A C 1
ATOM 3252 O O . SER A 1 394 ? 29.196 8.657 -21.395 1.00 88.50 394 SER A O 1
ATOM 3254 N N . ILE A 1 395 ? 30.203 10.545 -22.095 1.00 88.38 395 ILE A N 1
ATOM 3255 C CA . ILE A 1 395 ? 31.035 9.913 -23.122 1.00 88.38 395 ILE A CA 1
ATOM 3256 C C . ILE A 1 395 ? 32.413 9.638 -22.515 1.00 88.38 395 ILE A C 1
ATOM 3258 O O . ILE A 1 395 ? 33.013 10.499 -21.865 1.00 88.38 395 ILE A O 1
ATOM 3262 N N . LYS A 1 396 ? 32.926 8.428 -22.725 1.00 86.94 396 LYS A N 1
ATOM 3263 C CA . LYS A 1 396 ? 34.259 7.996 -22.309 1.00 86.94 396 LYS A CA 1
ATOM 3264 C C . LYS A 1 396 ? 35.135 7.724 -23.523 1.00 86.94 396 LYS A C 1
ATOM 3266 O O . LYS A 1 396 ? 34.713 7.120 -24.505 1.00 86.94 396 LYS A O 1
ATOM 3271 N N . THR A 1 397 ? 36.387 8.148 -23.436 1.00 83.31 397 THR A N 1
ATOM 3272 C CA . THR A 1 397 ? 37.436 7.782 -24.398 1.00 83.31 397 THR A CA 1
ATOM 3273 C C . THR A 1 397 ? 37.820 6.306 -24.264 1.00 83.31 397 THR A C 1
ATOM 3275 O O . THR A 1 397 ? 37.464 5.643 -23.292 1.00 83.31 397 THR A O 1
ATOM 3278 N N . ASN A 1 398 ? 38.635 5.799 -25.190 1.00 76.62 398 ASN A N 1
ATOM 3279 C CA . ASN A 1 398 ? 39.133 4.413 -25.189 1.00 76.62 398 ASN A CA 1
ATOM 3280 C C . ASN A 1 398 ? 39.979 4.096 -23.942 1.00 76.62 398 ASN A C 1
ATOM 3282 O O . ASN A 1 398 ? 40.180 2.935 -23.610 1.00 76.62 398 ASN A O 1
ATOM 3286 N N . GLN A 1 399 ? 40.478 5.130 -23.255 1.00 73.00 399 GLN A N 1
ATOM 3287 C CA . GLN A 1 399 ? 41.214 5.033 -21.990 1.00 73.00 399 GLN A CA 1
ATOM 3288 C C . GLN A 1 399 ? 40.301 5.175 -20.755 1.00 73.00 399 GLN A C 1
ATOM 3290 O O . GLN A 1 399 ? 40.793 5.284 -19.636 1.00 73.00 399 GLN A O 1
ATOM 3295 N N . GLY A 1 400 ? 38.978 5.242 -20.941 1.00 73.94 400 GLY A N 1
ATOM 3296 C CA . GLY A 1 400 ? 37.984 5.344 -19.869 1.00 73.94 400 GLY A CA 1
ATOM 3297 C C . GLY A 1 400 ? 37.794 6.745 -19.274 1.00 73.94 400 GLY A C 1
ATOM 3298 O O . GLY A 1 400 ? 36.975 6.910 -18.374 1.00 73.94 400 GLY A O 1
ATOM 3299 N N . LYS A 1 401 ? 38.510 7.768 -19.765 1.00 81.88 401 LYS A N 1
ATOM 3300 C CA . LYS A 1 401 ? 38.374 9.155 -19.281 1.00 81.88 401 LYS A CA 1
ATOM 3301 C C . LYS A 1 401 ? 37.151 9.845 -19.876 1.00 81.88 401 LYS A C 1
ATOM 3303 O O . LYS A 1 401 ? 36.888 9.667 -21.068 1.00 81.88 401 LYS A O 1
ATOM 3308 N N . LYS A 1 402 ? 36.470 10.663 -19.066 1.00 80.00 402 LYS A N 1
ATOM 3309 C CA . LYS A 1 402 ? 35.347 11.513 -19.490 1.00 80.00 402 LYS A CA 1
ATOM 3310 C C . LYS A 1 402 ? 35.787 12.470 -20.603 1.00 80.00 402 LYS A C 1
ATOM 3312 O O . LYS A 1 402 ? 36.873 13.042 -20.528 1.00 80.00 402 LYS A O 1
ATOM 3317 N N . ASN A 1 403 ? 34.946 12.615 -21.618 1.00 80.62 403 ASN A N 1
ATOM 3318 C CA . ASN A 1 403 ? 35.117 13.522 -22.745 1.00 80.62 403 ASN A CA 1
ATOM 3319 C C . ASN A 1 403 ? 33.772 14.198 -23.033 1.00 80.62 403 ASN A C 1
ATOM 3321 O O . ASN A 1 403 ? 32.733 13.546 -22.936 1.00 80.62 403 ASN A O 1
ATOM 3325 N N . ASP A 1 404 ? 33.793 15.476 -23.392 1.00 76.62 404 ASP A N 1
ATOM 3326 C CA . ASP A 1 404 ? 32.586 16.213 -23.781 1.00 76.62 404 ASP A CA 1
ATOM 3327 C C . ASP A 1 404 ? 32.159 15.885 -25.224 1.00 76.62 404 ASP A C 1
ATOM 3329 O O . ASP A 1 404 ? 31.000 16.071 -25.583 1.00 76.62 404 ASP A O 1
ATOM 3333 N N . GLY A 1 405 ? 33.066 15.294 -26.012 1.00 77.94 405 GLY A N 1
ATOM 3334 C CA . GLY A 1 405 ? 32.809 14.811 -27.367 1.00 77.94 405 GLY A CA 1
ATOM 3335 C C . GLY A 1 405 ? 32.678 15.928 -28.409 1.00 77.94 405 GLY A C 1
ATOM 3336 O O . GLY A 1 405 ? 32.473 17.096 -28.091 1.00 77.94 405 GLY A O 1
ATOM 3337 N N . SER A 1 406 ? 32.822 15.578 -29.688 1.00 82.75 406 SER A N 1
ATOM 3338 C CA . SER A 1 406 ? 32.423 16.467 -30.790 1.00 82.75 406 SER A CA 1
ATOM 3339 C C . SER A 1 406 ? 30.899 16.491 -30.954 1.00 82.75 406 SER A C 1
ATOM 3341 O O . SER A 1 406 ? 30.207 15.586 -30.488 1.00 82.75 406 SER A O 1
ATOM 3343 N N . THR A 1 407 ? 30.365 17.455 -31.712 1.00 81.12 407 THR A N 1
ATOM 3344 C CA . THR A 1 407 ? 28.929 17.527 -32.051 1.00 81.12 407 THR A CA 1
ATOM 3345 C C . THR A 1 407 ? 28.384 16.193 -32.576 1.00 81.12 407 THR A C 1
ATOM 3347 O O . THR A 1 407 ? 27.345 15.720 -32.118 1.00 81.12 407 THR A O 1
ATOM 3350 N N . SER A 1 408 ? 29.125 15.528 -33.470 1.00 79.56 408 SER A N 1
ATOM 3351 C CA . SER A 1 408 ? 28.727 14.237 -34.042 1.00 79.56 408 SER A CA 1
ATOM 3352 C C . SER A 1 408 ? 28.789 13.078 -33.041 1.00 79.56 408 SER A C 1
ATOM 3354 O O . SER A 1 408 ? 27.967 12.165 -33.111 1.00 79.56 408 SER A O 1
ATOM 3356 N N . GLN A 1 409 ? 29.727 13.101 -32.088 1.00 85.00 409 GLN A N 1
ATOM 3357 C CA . GLN A 1 409 ? 29.810 12.103 -31.015 1.00 85.00 409 GLN A CA 1
ATOM 3358 C C . GLN A 1 409 ? 28.683 12.286 -29.993 1.00 85.00 409 GLN A C 1
ATOM 3360 O O . GLN A 1 409 ? 28.077 11.303 -29.570 1.00 85.00 409 GLN A O 1
ATOM 3365 N N . THR A 1 410 ? 28.359 13.531 -29.643 1.00 85.75 410 THR A N 1
ATOM 3366 C CA . THR A 1 410 ? 27.247 13.867 -28.746 1.00 85.75 410 THR A CA 1
ATOM 3367 C C . THR A 1 410 ? 25.911 13.447 -29.343 1.00 85.75 410 THR A C 1
ATOM 3369 O O . THR A 1 410 ? 25.111 12.806 -28.661 1.00 85.75 410 THR A O 1
ATOM 3372 N N . TYR A 1 411 ? 25.697 13.708 -30.634 1.00 84.31 411 TYR A N 1
ATOM 3373 C CA . TYR A 1 411 ? 24.497 13.266 -31.341 1.00 84.31 411 TYR A CA 1
ATOM 3374 C C . TYR A 1 411 ? 24.349 11.737 -31.331 1.00 84.31 411 TYR A C 1
ATOM 3376 O O . TYR A 1 411 ? 23.285 11.203 -31.003 1.00 84.31 411 TYR A O 1
ATOM 3384 N N . ALA A 1 412 ? 25.435 11.017 -31.628 1.00 84.69 412 ALA A N 1
ATOM 3385 C CA . ALA A 1 412 ? 25.450 9.559 -31.584 1.00 84.69 412 ALA A CA 1
ATOM 3386 C C . ALA A 1 412 ? 25.161 9.026 -30.170 1.00 84.69 412 ALA A C 1
ATOM 3388 O O . ALA A 1 412 ? 24.361 8.104 -30.015 1.00 84.69 412 ALA A O 1
ATOM 3389 N N . ALA A 1 413 ? 25.749 9.631 -29.134 1.00 87.38 413 ALA A N 1
ATOM 3390 C CA . ALA A 1 413 ? 25.522 9.243 -27.745 1.00 87.38 413 ALA A CA 1
ATOM 3391 C C . ALA A 1 413 ? 24.056 9.436 -27.318 1.00 87.38 413 ALA A C 1
ATOM 3393 O O . ALA A 1 413 ? 23.464 8.530 -26.730 1.00 87.38 413 ALA A O 1
ATOM 3394 N N . ILE A 1 414 ? 23.448 10.579 -27.651 1.00 86.75 414 ILE A N 1
ATOM 3395 C CA . ILE A 1 414 ? 22.032 10.851 -27.358 1.00 86.75 414 ILE A CA 1
ATOM 3396 C C . ILE A 1 414 ? 21.127 9.870 -28.113 1.00 86.75 414 ILE A C 1
ATOM 3398 O O . ILE A 1 414 ? 20.211 9.301 -27.521 1.00 86.75 414 ILE A O 1
ATOM 3402 N N . SER A 1 415 ? 21.414 9.609 -29.391 1.00 85.00 415 SER A N 1
ATOM 3403 C CA . SER A 1 415 ? 20.657 8.648 -30.204 1.00 85.00 415 SER A CA 1
ATOM 3404 C C . SER A 1 415 ? 20.693 7.245 -29.593 1.00 85.00 415 SER A C 1
ATOM 3406 O O . SER A 1 415 ? 19.654 6.606 -29.437 1.00 85.00 415 SER A O 1
ATOM 3408 N N . LEU A 1 416 ? 21.870 6.792 -29.152 1.00 87.12 416 LEU A N 1
ATOM 3409 C CA . LEU A 1 416 ? 22.036 5.522 -28.443 1.00 87.12 416 LEU A CA 1
ATOM 3410 C C . LEU A 1 416 ? 21.215 5.461 -27.149 1.00 87.12 416 LEU A C 1
ATOM 3412 O O . LEU A 1 416 ? 20.579 4.441 -26.881 1.00 87.12 416 LEU A O 1
ATOM 3416 N N . LEU A 1 417 ? 21.190 6.545 -26.368 1.00 87.94 417 LEU A N 1
ATOM 3417 C CA . LEU A 1 417 ? 20.383 6.629 -25.150 1.00 87.94 417 LEU A CA 1
ATOM 3418 C C . LEU A 1 417 ? 18.879 6.537 -25.454 1.00 87.94 417 LEU A C 1
ATOM 3420 O O . LEU A 1 417 ? 18.158 5.825 -24.753 1.00 87.94 417 LEU A O 1
ATOM 3424 N N . CYS A 1 418 ? 18.407 7.206 -26.508 1.00 85.44 418 CYS A N 1
ATOM 3425 C CA . CYS A 1 418 ? 17.013 7.141 -26.949 1.00 85.44 418 CYS A CA 1
ATOM 3426 C C . CYS A 1 418 ? 16.613 5.723 -27.376 1.00 85.44 418 CYS A C 1
ATOM 3428 O O . CYS A 1 418 ? 15.584 5.221 -26.924 1.00 85.44 418 CYS A O 1
ATOM 3430 N N . ILE A 1 419 ? 17.444 5.048 -28.179 1.00 83.38 419 ILE A N 1
ATOM 3431 C CA . ILE A 1 419 ? 17.206 3.658 -28.601 1.00 83.38 419 ILE A CA 1
ATOM 3432 C C . ILE A 1 419 ? 17.171 2.733 -27.380 1.00 83.38 419 ILE A C 1
ATOM 3434 O O . ILE A 1 419 ? 16.258 1.917 -27.246 1.00 83.38 419 ILE A O 1
ATOM 3438 N N . ALA A 1 420 ? 18.125 2.891 -26.457 1.00 84.62 420 ALA A N 1
ATOM 3439 C CA . ALA A 1 420 ? 18.178 2.099 -25.234 1.00 84.62 420 ALA A CA 1
ATOM 3440 C C . ALA A 1 420 ? 16.915 2.294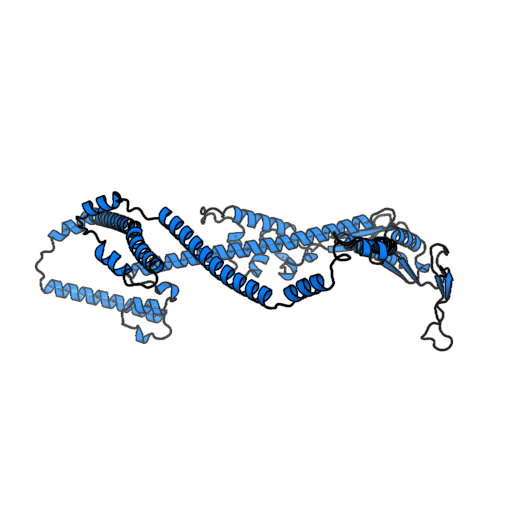 -24.381 1.00 84.62 420 ALA A C 1
ATOM 3442 O O . ALA A 1 420 ? 16.323 1.319 -23.920 1.00 84.62 420 ALA A O 1
ATOM 3443 N N . LYS A 1 421 ? 16.448 3.538 -24.226 1.00 83.81 421 LYS A N 1
ATOM 3444 C CA . LYS A 1 421 ? 15.213 3.859 -23.501 1.00 83.81 421 LYS A CA 1
ATOM 3445 C C . LYS A 1 421 ? 13.979 3.242 -24.164 1.00 83.81 421 LYS A C 1
ATOM 3447 O O . LYS A 1 421 ? 13.167 2.626 -23.481 1.00 83.81 421 LYS A O 1
ATOM 3452 N N . LEU A 1 422 ? 13.842 3.369 -25.483 1.00 79.56 422 LEU A N 1
ATOM 3453 C CA . LEU A 1 422 ? 12.732 2.769 -26.232 1.00 79.56 422 LEU A CA 1
ATOM 3454 C C . LEU A 1 422 ? 12.745 1.235 -26.139 1.00 79.56 422 LEU A C 1
ATOM 3456 O O . LEU A 1 422 ? 11.687 0.615 -26.057 1.00 79.56 422 LEU A O 1
ATOM 3460 N N . SER A 1 423 ? 13.928 0.615 -26.076 1.00 76.69 423 SER A N 1
ATOM 3461 C CA . SER A 1 423 ? 14.053 -0.836 -25.892 1.00 76.69 423 SER A CA 1
ATOM 3462 C C . SER A 1 423 ? 13.453 -1.335 -24.566 1.00 76.69 423 SER A C 1
ATOM 3464 O O . SER A 1 423 ? 12.953 -2.459 -24.518 1.00 76.69 423 SER A O 1
ATOM 3466 N N . LEU A 1 424 ? 13.435 -0.501 -23.515 1.00 76.31 424 LEU A N 1
ATOM 3467 C CA . LEU A 1 424 ? 12.790 -0.829 -22.239 1.00 76.31 424 LEU A CA 1
ATOM 3468 C C . LEU A 1 424 ? 11.262 -0.824 -22.345 1.00 76.31 424 LEU A C 1
ATOM 3470 O O . LEU A 1 424 ? 10.613 -1.736 -21.835 1.00 76.31 424 LEU A O 1
ATOM 3474 N N . LEU A 1 425 ? 10.689 0.167 -23.036 1.00 70.75 425 LEU A N 1
ATOM 3475 C CA . LEU A 1 425 ? 9.233 0.320 -23.164 1.00 70.75 425 LEU A CA 1
ATOM 3476 C C . LEU A 1 425 ? 8.588 -0.892 -23.849 1.00 70.75 425 LEU A C 1
ATOM 3478 O O . LEU A 1 425 ? 7.531 -1.354 -23.427 1.00 70.75 425 LEU A O 1
ATOM 3482 N N . ASN A 1 426 ? 9.270 -1.480 -24.835 1.00 62.62 426 ASN A N 1
ATOM 3483 C CA . ASN A 1 426 ? 8.784 -2.669 -25.542 1.00 62.62 426 ASN A CA 1
ATOM 3484 C C . ASN A 1 426 ? 8.744 -3.940 -24.673 1.00 62.62 426 ASN A C 1
ATOM 3486 O O . ASN A 1 426 ? 8.095 -4.912 -25.048 1.00 62.62 426 ASN A O 1
ATOM 3490 N N . ARG A 1 427 ? 9.438 -3.972 -23.525 1.00 58.53 427 ARG A N 1
ATOM 3491 C CA . ARG A 1 427 ? 9.431 -5.127 -22.607 1.00 58.53 427 ARG A CA 1
ATOM 3492 C C . ARG A 1 427 ? 8.271 -5.104 -21.612 1.00 58.53 427 ARG A C 1
ATOM 3494 O O . ARG A 1 427 ? 7.934 -6.152 -21.066 1.00 58.53 427 ARG A O 1
ATOM 3501 N N . GLN A 1 428 ? 7.670 -3.941 -21.363 1.00 52.88 428 GLN A N 1
ATOM 3502 C CA . GLN A 1 428 ? 6.587 -3.803 -20.385 1.00 52.88 428 GLN A CA 1
ATOM 3503 C C . GLN A 1 428 ? 5.233 -4.316 -20.921 1.00 52.88 428 GLN A C 1
ATOM 3505 O O . GLN A 1 428 ? 4.382 -4.724 -20.130 1.00 52.88 428 GLN A O 1
ATOM 3510 N N . SER A 1 429 ? 5.032 -4.400 -22.243 1.00 52.12 429 SER A N 1
ATOM 3511 C CA . SER A 1 429 ? 3.788 -4.899 -22.850 1.00 52.12 429 SER A CA 1
ATOM 3512 C C . SER A 1 429 ? 3.807 -6.421 -23.066 1.00 52.12 429 SER A C 1
ATOM 3514 O O . SER A 1 429 ? 3.962 -6.916 -24.180 1.00 52.12 429 SER A O 1
ATOM 3516 N N . LYS A 1 430 ? 3.610 -7.202 -21.995 1.00 49.34 430 LYS A N 1
ATOM 3517 C CA . LYS A 1 430 ? 3.562 -8.680 -22.068 1.00 49.34 430 LYS A CA 1
ATOM 3518 C C . LYS A 1 430 ? 2.427 -9.260 -22.936 1.00 49.34 430 LYS A C 1
ATOM 3520 O O . LYS A 1 430 ? 2.525 -10.423 -23.308 1.00 49.34 430 LYS A O 1
ATOM 3525 N N . ASN A 1 431 ? 1.392 -8.483 -23.278 1.00 48.66 431 ASN A N 1
ATOM 3526 C CA . ASN A 1 431 ? 0.184 -8.990 -23.955 1.00 48.66 431 ASN A CA 1
ATOM 3527 C C . ASN A 1 431 ? -0.059 -8.449 -25.374 1.00 48.66 431 ASN A C 1
ATOM 3529 O O . ASN A 1 431 ? -1.021 -8.845 -26.022 1.00 48.66 431 ASN A O 1
ATOM 3533 N N . SER A 1 432 ? 0.818 -7.593 -25.886 1.00 49.09 432 SER A N 1
ATOM 3534 C CA . SER A 1 432 ? 0.847 -7.242 -27.305 1.00 49.09 432 SER A CA 1
ATOM 3535 C C . SER A 1 432 ? 2.233 -6.700 -27.600 1.00 49.09 432 SER A C 1
ATOM 3537 O O . SER A 1 432 ? 2.640 -5.712 -26.984 1.00 49.09 432 SER A O 1
ATOM 3539 N N . GLN A 1 433 ? 2.969 -7.309 -28.529 1.00 52.12 433 GLN A N 1
ATOM 3540 C CA . GLN A 1 433 ? 3.997 -6.548 -29.225 1.00 52.12 433 GLN A CA 1
ATOM 3541 C C . GLN A 1 433 ? 3.247 -5.409 -29.907 1.00 52.12 433 GLN A C 1
ATOM 3543 O O . GLN A 1 433 ? 2.535 -5.627 -30.881 1.00 52.12 433 GLN A O 1
ATOM 3548 N N . VAL A 1 434 ? 3.296 -4.210 -29.331 1.00 52.97 434 VAL A N 1
ATOM 3549 C CA . VAL A 1 434 ? 2.838 -3.036 -30.059 1.00 52.97 434 VAL A CA 1
ATOM 3550 C C . VAL A 1 434 ? 3.890 -2.843 -31.144 1.00 52.97 434 VAL A C 1
ATOM 3552 O O . VAL A 1 434 ? 4.961 -2.293 -30.885 1.00 52.97 434 VAL A O 1
ATOM 3555 N N . GLU A 1 435 ? 3.620 -3.381 -32.332 1.00 60.59 435 GLU A N 1
ATOM 3556 C CA . GLU A 1 435 ? 4.357 -3.103 -33.565 1.00 60.59 435 GLU A CA 1
ATOM 3557 C C . GLU A 1 435 ? 4.099 -1.640 -33.951 1.00 60.59 435 GLU A C 1
ATOM 3559 O O . GLU A 1 435 ? 3.367 -1.312 -34.879 1.00 60.59 435 GLU A O 1
ATOM 3564 N N . ALA A 1 436 ? 4.634 -0.721 -33.150 1.00 66.06 436 ALA A N 1
ATOM 3565 C CA . ALA A 1 436 ? 4.648 0.692 -33.471 1.00 66.06 436 ALA A CA 1
ATOM 3566 C C . ALA A 1 436 ? 5.789 0.951 -34.452 1.00 66.06 436 ALA A C 1
ATOM 3568 O O . ALA A 1 436 ? 6.922 0.531 -34.213 1.00 66.06 436 ALA A O 1
ATOM 3569 N N . ILE A 1 437 ? 5.498 1.699 -35.514 1.00 77.94 437 ILE A N 1
ATOM 3570 C CA . ILE A 1 437 ? 6.513 2.172 -36.454 1.00 77.94 437 ILE A CA 1
ATOM 3571 C C . ILE A 1 437 ? 7.479 3.096 -35.701 1.00 77.94 437 ILE A C 1
ATOM 3573 O O . ILE A 1 437 ? 7.054 4.051 -35.044 1.00 77.94 437 ILE A O 1
ATOM 3577 N N . ARG A 1 438 ? 8.785 2.818 -35.783 1.00 81.44 438 ARG A N 1
ATOM 3578 C CA . ARG A 1 438 ? 9.824 3.574 -35.071 1.00 81.44 438 ARG A CA 1
ATOM 3579 C C . ARG A 1 438 ? 10.635 4.399 -36.050 1.00 81.44 438 ARG A C 1
ATOM 3581 O O . ARG A 1 438 ? 11.265 3.845 -36.944 1.00 81.44 438 ARG A O 1
ATOM 3588 N N . PHE A 1 439 ? 10.668 5.709 -35.837 1.00 85.25 439 PHE A N 1
ATOM 3589 C CA . PHE A 1 439 ? 11.475 6.624 -36.634 1.00 85.25 439 PHE A CA 1
ATOM 3590 C C . PHE A 1 439 ? 12.636 7.191 -35.820 1.00 85.25 439 PHE A C 1
ATOM 3592 O O . PHE A 1 439 ? 12.470 7.600 -34.671 1.00 85.25 439 PHE A O 1
ATOM 3599 N N . MET A 1 440 ? 13.808 7.249 -36.442 1.00 83.94 440 MET A N 1
ATOM 3600 C CA . MET A 1 440 ? 14.968 7.997 -35.980 1.00 83.94 440 MET A CA 1
ATOM 3601 C C . MET A 1 440 ? 15.179 9.175 -36.929 1.00 83.94 440 MET A C 1
ATOM 3603 O O . MET A 1 440 ? 15.622 8.992 -38.061 1.00 83.94 440 MET A O 1
ATOM 3607 N N . ALA A 1 441 ? 14.826 10.374 -36.472 1.00 84.69 441 ALA A N 1
ATOM 3608 C CA . ALA A 1 441 ? 15.024 11.599 -37.236 1.00 84.69 441 ALA A CA 1
ATOM 3609 C C . ALA A 1 441 ? 16.460 12.107 -37.051 1.00 84.69 441 ALA A C 1
ATOM 3611 O O . ALA A 1 441 ? 16.850 12.438 -35.929 1.00 84.69 441 ALA A O 1
ATOM 3612 N N . ILE A 1 442 ? 17.223 12.164 -38.142 1.00 80.06 442 ILE A N 1
ATOM 3613 C CA . ILE A 1 442 ? 18.609 12.628 -38.181 1.00 80.06 442 ILE A CA 1
ATOM 3614 C C . ILE A 1 442 ? 18.711 13.893 -39.022 1.00 80.06 442 ILE A C 1
ATOM 3616 O O . ILE A 1 442 ? 18.597 13.854 -40.245 1.00 80.06 442 ILE A O 1
ATOM 3620 N N . ASP A 1 443 ? 18.961 15.013 -38.356 1.00 76.56 443 ASP A N 1
ATOM 3621 C CA . ASP A 1 443 ? 19.288 16.260 -39.034 1.00 76.56 443 ASP A CA 1
ATOM 3622 C C . ASP A 1 443 ? 20.782 16.280 -39.396 1.00 76.56 443 ASP A C 1
ATOM 3624 O O . ASP A 1 443 ? 21.617 15.817 -38.616 1.00 76.56 443 ASP A O 1
ATOM 3628 N N . GLU A 1 444 ? 21.108 16.757 -40.596 1.00 74.38 444 GLU A N 1
ATOM 3629 C CA . GLU A 1 444 ? 22.465 16.821 -41.161 1.00 74.38 444 GLU A CA 1
ATOM 3630 C C . GLU A 1 444 ? 23.266 15.499 -41.113 1.00 74.38 444 GLU A C 1
ATOM 3632 O O . GLU A 1 444 ? 24.371 15.412 -40.565 1.00 74.38 444 GLU A O 1
ATOM 3637 N N . ALA A 1 445 ? 22.753 14.449 -41.766 1.00 72.06 445 ALA A N 1
ATOM 3638 C CA . ALA A 1 445 ? 23.394 13.124 -41.780 1.00 72.06 445 ALA A CA 1
ATOM 3639 C C . ALA A 1 445 ? 24.849 13.100 -42.306 1.00 72.06 445 ALA A C 1
ATOM 3641 O O . ALA A 1 445 ? 25.612 12.190 -41.971 1.00 72.06 445 ALA A O 1
ATOM 3642 N N . GLU A 1 446 ? 25.256 14.085 -43.110 1.00 69.19 446 GLU A N 1
ATOM 3643 C CA . GLU A 1 446 ? 26.622 14.222 -43.636 1.00 69.19 446 GLU A CA 1
ATOM 3644 C C . GLU A 1 446 ? 27.651 14.492 -42.520 1.00 69.19 446 GLU A C 1
ATOM 3646 O O . GLU A 1 446 ? 28.737 13.906 -42.514 1.00 69.19 446 GLU A O 1
ATOM 3651 N N . GLY A 1 447 ? 27.283 15.283 -41.504 1.00 69.00 447 GLY A N 1
ATOM 3652 C CA . GLY A 1 447 ? 28.162 15.648 -40.385 1.00 69.00 447 GLY A CA 1
ATOM 3653 C C . GLY A 1 447 ? 28.476 14.497 -39.418 1.00 69.00 447 GLY A C 1
ATOM 3654 O O . GLY A 1 447 ? 29.346 14.623 -38.550 1.00 69.00 447 GLY A O 1
ATOM 3655 N N . LEU A 1 448 ? 27.792 13.356 -39.556 1.00 74.69 448 LEU A N 1
ATOM 3656 C CA . LEU A 1 448 ? 27.928 12.195 -38.672 1.00 74.69 448 LEU A CA 1
ATOM 3657 C C . LEU A 1 448 ? 29.017 11.203 -39.104 1.00 74.69 448 LEU A C 1
ATOM 3659 O O . LEU A 1 448 ? 29.527 10.467 -38.253 1.00 74.69 448 LEU A O 1
ATOM 3663 N N . GLY A 1 449 ? 29.405 11.178 -40.382 1.00 79.06 449 GLY A N 1
ATOM 3664 C CA . GLY A 1 449 ? 30.448 10.278 -40.892 1.00 79.06 449 GLY A CA 1
ATOM 3665 C C . GLY A 1 449 ? 30.238 8.814 -40.470 1.00 79.06 449 GLY A C 1
ATOM 3666 O O . GLY A 1 449 ? 29.141 8.274 -40.589 1.00 79.06 449 GLY A O 1
ATOM 3667 N N . SER A 1 450 ? 31.266 8.163 -39.912 1.00 80.56 450 SER A N 1
ATOM 3668 C CA . SER A 1 450 ? 31.183 6.763 -39.454 1.00 80.56 450 SER A CA 1
ATOM 3669 C C . SER A 1 450 ? 30.207 6.514 -38.295 1.00 80.56 450 SER A C 1
ATOM 3671 O O . SER A 1 450 ? 29.818 5.368 -38.069 1.00 80.56 450 SER A O 1
ATOM 3673 N N . ASN A 1 451 ? 29.767 7.553 -37.569 1.00 82.69 451 ASN A N 1
ATOM 3674 C CA . ASN A 1 451 ? 28.698 7.399 -36.575 1.00 82.69 451 ASN A CA 1
ATOM 3675 C C . ASN A 1 451 ? 27.350 7.095 -37.239 1.00 82.69 451 ASN A C 1
ATOM 3677 O O . ASN A 1 451 ? 26.545 6.376 -36.652 1.00 82.69 451 ASN A O 1
ATOM 3681 N N . PHE A 1 452 ? 27.116 7.595 -38.457 1.00 83.50 452 PHE A N 1
ATOM 3682 C CA . PHE A 1 452 ? 25.904 7.283 -39.213 1.00 83.50 452 PHE A CA 1
ATOM 3683 C C . PHE A 1 452 ? 25.841 5.792 -39.554 1.00 83.50 452 PHE A C 1
ATOM 3685 O O . PHE A 1 452 ? 24.817 5.163 -39.318 1.00 83.50 452 PHE A O 1
ATOM 3692 N N . ASP A 1 453 ? 26.952 5.190 -39.996 1.00 83.31 453 ASP A N 1
ATOM 3693 C CA . ASP A 1 453 ? 27.014 3.747 -40.285 1.00 83.31 453 ASP A CA 1
ATOM 3694 C C . ASP A 1 453 ? 26.684 2.895 -39.048 1.00 83.31 453 ASP A C 1
ATOM 3696 O O . ASP A 1 453 ? 26.020 1.862 -39.145 1.00 83.31 453 ASP A O 1
ATOM 3700 N N . MET A 1 454 ? 27.162 3.321 -37.873 1.00 86.06 454 MET A N 1
ATOM 3701 C CA . MET A 1 454 ? 26.848 2.676 -36.598 1.00 86.06 454 MET A CA 1
ATOM 3702 C C . MET A 1 454 ? 25.350 2.794 -36.289 1.00 86.06 454 MET A C 1
ATOM 3704 O O . MET A 1 454 ? 24.705 1.779 -36.032 1.00 86.06 454 MET A O 1
ATOM 3708 N N . LEU A 1 455 ? 24.783 4.003 -36.348 1.00 84.81 455 LEU A N 1
ATOM 3709 C CA . LEU A 1 455 ? 23.356 4.229 -36.096 1.00 84.81 455 LEU A CA 1
ATOM 3710 C C . LEU A 1 455 ? 22.472 3.471 -37.090 1.00 84.81 455 LEU A C 1
ATOM 3712 O O . LEU A 1 455 ? 21.494 2.863 -36.673 1.00 84.81 455 LEU A O 1
ATOM 3716 N N . TYR A 1 456 ? 22.858 3.421 -38.364 1.00 84.50 456 TYR A N 1
ATOM 3717 C CA . TYR A 1 456 ? 22.178 2.656 -39.407 1.00 84.50 456 TYR A CA 1
ATOM 3718 C C . TYR A 1 456 ? 22.134 1.157 -39.090 1.00 84.50 456 TYR A C 1
ATOM 3720 O O . TYR A 1 456 ? 21.071 0.542 -39.140 1.00 84.50 456 TYR A O 1
ATOM 3728 N N . LYS A 1 457 ? 23.262 0.560 -38.681 1.00 85.62 457 LYS A N 1
ATOM 3729 C CA . LYS A 1 457 ? 23.303 -0.856 -38.268 1.00 85.62 457 LYS A CA 1
ATOM 3730 C C . LYS A 1 457 ? 22.425 -1.129 -37.049 1.00 85.62 457 LYS A C 1
ATOM 3732 O O . LYS A 1 457 ? 21.753 -2.155 -36.993 1.00 85.62 457 LYS A O 1
ATOM 3737 N N . ILE A 1 458 ? 22.428 -0.221 -36.075 1.00 82.50 458 ILE A N 1
ATOM 3738 C CA . ILE A 1 458 ? 21.607 -0.352 -34.867 1.00 82.50 458 ILE A CA 1
ATOM 3739 C C . ILE A 1 458 ? 20.127 -0.211 -35.211 1.00 82.50 458 ILE A C 1
ATOM 3741 O O . ILE A 1 458 ? 19.321 -0.982 -34.695 1.00 82.50 458 ILE A O 1
ATOM 3745 N N . ALA A 1 459 ? 19.778 0.738 -36.079 1.00 82.62 459 ALA A N 1
ATOM 3746 C CA . ALA A 1 459 ? 18.421 0.940 -36.555 1.00 82.62 459 ALA A CA 1
ATOM 3747 C C . ALA A 1 459 ? 17.898 -0.317 -37.256 1.00 82.62 459 ALA A C 1
ATOM 3749 O O . ALA A 1 459 ? 16.854 -0.830 -36.866 1.00 82.62 459 ALA A O 1
ATOM 3750 N N . LEU A 1 460 ? 18.684 -0.888 -38.176 1.00 83.25 460 LEU A N 1
ATOM 3751 C CA . LEU A 1 460 ? 18.356 -2.145 -38.849 1.00 83.25 460 LEU A CA 1
ATOM 3752 C C . LEU A 1 460 ? 18.155 -3.301 -37.854 1.00 83.25 460 LEU A C 1
ATOM 3754 O O . LEU A 1 460 ? 17.201 -4.060 -37.969 1.00 83.25 460 LEU A O 1
ATOM 3758 N N . ALA A 1 461 ? 19.026 -3.421 -36.848 1.00 82.31 461 ALA A N 1
ATOM 3759 C CA . ALA A 1 461 ? 18.940 -4.487 -35.848 1.00 82.31 461 ALA A CA 1
ATOM 3760 C C . ALA A 1 461 ? 17.760 -4.340 -34.867 1.00 82.31 461 ALA A C 1
ATOM 3762 O O . ALA A 1 461 ? 17.398 -5.311 -34.208 1.00 82.31 461 ALA A O 1
ATOM 3763 N N . ASN A 1 462 ? 17.191 -3.138 -34.725 1.00 77.88 462 ASN A N 1
ATOM 3764 C CA . ASN A 1 462 ? 16.116 -2.847 -33.769 1.00 77.88 462 ASN A CA 1
ATOM 3765 C C . ASN A 1 462 ? 14.804 -2.408 -34.447 1.00 77.88 462 ASN A C 1
ATOM 3767 O O . ASN A 1 462 ? 13.919 -1.892 -33.756 1.00 77.88 462 ASN A O 1
ATOM 3771 N N . ASP A 1 463 ? 14.701 -2.613 -35.763 1.00 82.06 463 ASP A N 1
ATOM 3772 C CA . ASP A 1 463 ? 13.545 -2.275 -36.599 1.00 82.06 463 ASP A CA 1
ATOM 3773 C C . ASP A 1 463 ? 13.145 -0.788 -36.511 1.00 82.06 463 ASP A C 1
ATOM 3775 O O . ASP A 1 463 ? 12.024 -0.418 -36.161 1.00 82.06 463 ASP A O 1
ATOM 3779 N N . TYR A 1 464 ? 14.122 0.093 -36.752 1.00 84.56 464 TYR A N 1
ATOM 3780 C CA . TYR A 1 464 ? 13.911 1.536 -36.889 1.00 84.56 464 TYR A CA 1
ATOM 3781 C C . TYR A 1 464 ? 14.047 1.963 -38.346 1.00 84.56 464 TYR A C 1
ATOM 3783 O O . TYR A 1 464 ? 15.007 1.606 -39.028 1.00 84.56 464 TYR A O 1
ATOM 3791 N N . GLN A 1 465 ? 13.145 2.839 -38.770 1.00 85.81 465 GLN A N 1
ATOM 3792 C CA . GLN A 1 465 ? 13.286 3.624 -39.986 1.00 85.81 465 GLN A CA 1
ATOM 3793 C C . GLN A 1 465 ? 14.087 4.890 -39.676 1.00 85.81 465 GLN A C 1
ATOM 3795 O O . GLN A 1 465 ? 13.863 5.546 -38.657 1.00 85.81 465 GLN A O 1
ATOM 3800 N N . ILE A 1 466 ? 15.029 5.249 -40.544 1.00 84.94 466 ILE A N 1
ATOM 3801 C CA . ILE A 1 466 ? 15.784 6.499 -40.424 1.00 84.94 466 ILE A CA 1
ATOM 3802 C C . ILE A 1 466 ? 15.181 7.510 -41.388 1.00 84.94 466 ILE A C 1
ATOM 3804 O O . ILE A 1 466 ? 15.071 7.244 -42.582 1.00 84.94 466 ILE A O 1
ATOM 3808 N N . LEU A 1 467 ? 14.820 8.676 -40.862 1.00 87.62 467 LEU A N 1
ATOM 3809 C CA . LEU A 1 467 ? 14.466 9.842 -41.657 1.00 87.62 467 LEU A CA 1
ATOM 3810 C C . LEU A 1 467 ? 15.612 10.837 -41.536 1.00 87.62 467 LEU A C 1
ATOM 3812 O O . LEU A 1 467 ? 15.841 11.365 -40.451 1.00 87.62 467 LEU A O 1
ATOM 3816 N N . SER A 1 468 ? 16.332 11.085 -42.625 1.00 83.62 468 SER A N 1
ATOM 3817 C CA . SER A 1 468 ? 17.453 12.021 -42.616 1.00 83.62 468 SER A CA 1
ATOM 3818 C C . SER A 1 468 ? 17.275 13.169 -43.594 1.00 83.62 468 SER A C 1
ATOM 3820 O O . SER A 1 468 ? 16.872 12.945 -44.734 1.00 83.62 468 SER A O 1
ATOM 3822 N N . LEU A 1 469 ? 17.654 14.371 -43.163 1.00 84.44 469 LEU A N 1
ATOM 3823 C CA . LEU A 1 469 ? 17.795 15.546 -44.020 1.00 84.44 469 LEU A CA 1
ATOM 3824 C C . LEU A 1 469 ? 19.284 15.834 -44.230 1.00 84.44 469 LEU A C 1
ATOM 3826 O O . LEU A 1 469 ? 20.083 15.793 -43.294 1.00 84.44 469 LEU A O 1
ATOM 3830 N N . SER A 1 470 ? 19.678 16.086 -45.473 1.00 78.06 470 SER A N 1
ATOM 3831 C CA . SER A 1 470 ? 21.072 16.352 -45.823 1.00 78.06 470 SER A CA 1
ATOM 3832 C C . SER A 1 470 ? 21.168 17.164 -47.107 1.00 78.06 470 SER A C 1
ATOM 3834 O O . SER A 1 470 ? 20.388 16.947 -48.032 1.00 78.06 470 SER A O 1
ATOM 3836 N N . ILE A 1 471 ? 22.160 18.056 -47.182 1.00 78.25 471 ILE A N 1
ATOM 3837 C CA . ILE A 1 471 ? 22.456 18.845 -48.389 1.00 78.25 471 ILE A CA 1
ATOM 3838 C C . ILE A 1 471 ? 22.953 17.928 -49.515 1.00 78.25 471 ILE A C 1
ATOM 3840 O O . ILE A 1 471 ? 22.600 18.119 -50.677 1.00 78.25 471 ILE A O 1
ATOM 3844 N N . SER A 1 472 ? 23.738 16.906 -49.164 1.00 73.19 472 SER A N 1
ATOM 3845 C CA . SER A 1 472 ? 24.176 15.855 -50.077 1.00 73.19 472 SER A CA 1
ATOM 3846 C C . SER A 1 472 ? 23.809 14.468 -49.530 1.00 73.19 472 SER A C 1
ATOM 3848 O O . SER A 1 472 ? 23.859 14.257 -48.316 1.00 73.19 472 SER A O 1
ATOM 3850 N N . PRO A 1 473 ? 23.400 13.508 -50.380 1.00 67.31 473 PRO A N 1
ATOM 3851 C CA . PRO A 1 473 ? 23.034 12.176 -49.913 1.00 67.31 473 PRO A CA 1
ATOM 3852 C C . PRO A 1 473 ? 24.266 11.429 -49.381 1.00 67.31 473 PRO A C 1
ATOM 3854 O O . PRO A 1 473 ? 25.251 11.224 -50.093 1.00 67.31 473 PRO A O 1
ATOM 3857 N N . ASN A 1 474 ? 24.200 10.984 -48.125 1.00 66.19 474 ASN A N 1
ATOM 3858 C CA . ASN A 1 474 ? 25.275 10.225 -47.489 1.00 66.19 474 ASN A CA 1
ATOM 3859 C C . ASN A 1 474 ? 25.190 8.739 -47.892 1.00 66.19 474 ASN A C 1
ATOM 3861 O O . ASN A 1 474 ? 24.219 8.072 -47.548 1.00 66.19 474 ASN A O 1
ATOM 3865 N N . LYS A 1 475 ? 26.202 8.227 -48.614 1.00 67.56 475 LYS A N 1
ATOM 3866 C CA . LYS A 1 475 ? 26.321 6.830 -49.100 1.00 67.56 475 LYS A CA 1
ATOM 3867 C C . LYS A 1 475 ? 25.027 6.274 -49.723 1.00 67.56 475 LYS A C 1
ATOM 3869 O O . LYS A 1 475 ? 24.276 5.552 -49.071 1.00 67.56 475 LYS A O 1
ATOM 3874 N N . ILE A 1 476 ? 24.819 6.576 -51.004 1.00 68.62 476 ILE A N 1
ATOM 3875 C CA . ILE A 1 476 ? 23.657 6.130 -51.789 1.00 68.62 476 ILE A CA 1
ATOM 3876 C C . ILE A 1 476 ? 23.636 4.594 -51.906 1.00 68.62 476 ILE A C 1
ATOM 3878 O O . ILE A 1 476 ? 24.551 4.008 -52.484 1.00 68.62 476 ILE A O 1
ATOM 3882 N N . ASP A 1 477 ? 22.572 3.964 -51.404 1.00 72.31 477 ASP A N 1
ATOM 3883 C CA . ASP A 1 477 ? 22.233 2.548 -51.623 1.00 72.31 477 ASP A CA 1
ATOM 3884 C C . ASP A 1 477 ? 20.791 2.463 -52.150 1.00 72.31 477 ASP A C 1
ATOM 3886 O O . ASP A 1 477 ? 19.827 2.528 -51.384 1.00 72.31 477 ASP A O 1
ATOM 3890 N N . ALA A 1 478 ? 20.649 2.361 -53.475 1.00 67.06 478 ALA A N 1
ATOM 3891 C CA . ALA A 1 478 ? 19.365 2.453 -54.174 1.00 67.06 478 ALA A CA 1
ATOM 3892 C C . ALA A 1 478 ? 18.368 1.336 -53.810 1.00 67.06 478 ALA A C 1
ATOM 3894 O O . ALA A 1 478 ? 17.173 1.503 -54.033 1.00 67.06 478 ALA A O 1
ATOM 3895 N N . GLU A 1 479 ? 18.828 0.215 -53.244 1.00 71.50 479 GLU A N 1
ATOM 3896 C CA . GLU A 1 479 ? 17.951 -0.888 -52.821 1.00 71.50 479 GLU A CA 1
ATOM 3897 C C . GLU A 1 479 ? 17.394 -0.696 -51.403 1.00 71.50 479 GLU A C 1
ATOM 3899 O O . GLU A 1 479 ? 16.424 -1.351 -51.025 1.00 71.50 479 GLU A O 1
ATOM 3904 N N . LYS A 1 480 ? 18.009 0.179 -50.595 1.00 75.00 480 LYS A N 1
ATOM 3905 C CA . LYS A 1 480 ? 17.703 0.322 -49.158 1.00 75.00 480 LYS A CA 1
ATOM 3906 C C . LYS A 1 480 ? 17.292 1.728 -48.745 1.00 75.00 480 LYS A C 1
ATOM 3908 O O . LYS A 1 480 ? 16.956 1.941 -47.581 1.00 75.00 480 LYS A O 1
ATOM 3913 N N . GLN A 1 481 ? 17.339 2.689 -49.663 1.00 79.19 481 GLN A N 1
ATOM 3914 C CA . GLN A 1 481 ? 17.080 4.097 -49.384 1.00 79.19 481 GLN A CA 1
ATOM 3915 C C . GLN A 1 481 ? 16.035 4.656 -50.345 1.00 79.19 481 GLN A C 1
ATOM 3917 O O . GLN A 1 481 ? 16.122 4.466 -51.555 1.00 79.19 481 GLN A O 1
ATOM 3922 N N . ASN A 1 482 ? 15.090 5.417 -49.793 1.00 85.31 482 ASN A N 1
ATOM 3923 C CA . ASN A 1 482 ? 14.224 6.294 -50.570 1.00 85.31 482 ASN A CA 1
ATOM 3924 C C . ASN A 1 482 ? 14.755 7.723 -50.421 1.00 85.31 482 ASN A C 1
ATOM 3926 O O . ASN A 1 482 ? 14.821 8.237 -49.303 1.00 85.31 482 ASN A O 1
ATOM 3930 N N . ILE A 1 483 ? 15.160 8.349 -51.524 1.00 83.62 483 ILE A N 1
ATOM 3931 C CA . ILE A 1 483 ? 15.768 9.685 -51.526 1.00 83.62 483 ILE A CA 1
ATOM 3932 C C . ILE A 1 483 ? 14.847 10.639 -52.276 1.00 83.62 483 ILE A C 1
ATOM 3934 O O . ILE A 1 483 ? 14.548 10.415 -53.448 1.00 83.62 483 ILE A O 1
ATOM 3938 N N . TYR A 1 484 ? 14.457 11.725 -51.612 1.00 86.12 484 TYR A N 1
ATOM 3939 C CA . TYR A 1 484 ? 13.632 12.791 -52.175 1.00 86.12 484 TYR A CA 1
ATOM 3940 C C . TYR A 1 484 ? 14.405 14.109 -52.168 1.00 86.12 484 TYR A C 1
ATOM 3942 O O . TYR A 1 484 ? 15.031 14.464 -51.169 1.00 86.12 484 TYR A O 1
ATOM 3950 N N . LEU A 1 485 ? 14.354 14.836 -53.281 1.00 84.75 485 LEU A N 1
ATOM 3951 C CA . LEU A 1 485 ? 14.905 16.176 -53.413 1.00 84.75 485 LEU A CA 1
ATOM 3952 C C . LEU A 1 485 ? 13.831 17.203 -53.052 1.00 84.75 485 LEU A C 1
ATOM 3954 O O . LEU A 1 485 ? 12.753 17.226 -53.647 1.00 84.75 485 LEU A O 1
ATOM 3958 N N . LEU A 1 486 ? 14.155 18.074 -52.103 1.00 85.56 486 LEU A N 1
ATOM 3959 C CA . LEU A 1 486 ? 13.344 19.231 -51.744 1.00 85.56 486 LEU A CA 1
ATOM 3960 C C . LEU A 1 486 ? 13.949 20.472 -52.399 1.00 85.56 486 LEU A C 1
ATOM 3962 O O . LEU A 1 486 ? 15.154 20.701 -52.293 1.00 85.56 486 LEU A O 1
ATOM 3966 N N . HIS A 1 487 ? 13.122 21.272 -53.067 1.00 83.31 487 HIS A N 1
ATOM 3967 C CA . HIS A 1 487 ? 13.545 22.541 -53.645 1.00 83.31 487 HIS A CA 1
ATOM 3968 C C . HIS A 1 487 ? 12.494 23.626 -53.399 1.00 83.31 487 HIS A C 1
ATOM 3970 O O . HIS A 1 487 ? 11.289 23.376 -53.485 1.00 83.31 487 HIS A O 1
ATOM 3976 N N . ASN A 1 488 ? 12.966 24.833 -53.087 1.00 82.50 488 ASN A N 1
ATOM 3977 C CA . ASN A 1 488 ? 12.096 25.972 -52.811 1.00 82.50 488 ASN A CA 1
ATOM 3978 C C . ASN A 1 488 ? 11.268 26.330 -54.050 1.00 82.50 488 ASN A C 1
ATOM 3980 O O . ASN A 1 488 ? 11.739 26.200 -55.187 1.00 82.50 488 ASN A O 1
ATOM 3984 N N . SER A 1 489 ? 10.048 26.814 -53.820 1.00 81.31 489 SER A N 1
ATOM 3985 C CA . SER A 1 489 ? 9.230 27.395 -54.874 1.00 81.31 489 SER A CA 1
ATOM 3986 C C . SER A 1 489 ? 9.891 28.650 -55.433 1.00 81.31 489 SER A C 1
ATOM 3988 O O . SER A 1 489 ? 10.421 29.471 -54.685 1.00 81.31 489 SER A O 1
ATOM 3990 N N . LEU A 1 490 ? 9.853 28.808 -56.759 1.00 78.12 490 LEU A N 1
ATOM 3991 C CA . LEU A 1 490 ? 10.294 30.042 -57.415 1.00 78.12 490 LEU A CA 1
ATOM 3992 C C . LEU A 1 490 ? 9.286 31.184 -57.200 1.00 78.12 490 LEU A C 1
ATOM 3994 O O . LEU A 1 490 ? 9.631 32.344 -57.407 1.00 78.12 490 LEU A O 1
ATOM 3998 N N . GLU A 1 491 ? 8.049 30.857 -56.810 1.00 82.69 491 GLU A N 1
ATOM 3999 C CA . GLU A 1 491 ? 6.947 31.811 -56.636 1.00 82.69 491 GLU A CA 1
ATOM 4000 C C . GLU A 1 491 ? 6.765 32.259 -55.175 1.00 82.69 491 GLU A C 1
ATOM 4002 O O . GLU A 1 491 ? 6.361 33.396 -54.936 1.00 82.69 491 GLU A O 1
ATOM 4007 N N . ASP A 1 492 ? 7.087 31.399 -54.201 1.00 79.88 492 ASP A N 1
ATOM 4008 C CA . ASP A 1 492 ? 7.025 31.708 -52.765 1.00 79.88 492 ASP A CA 1
ATOM 4009 C C . ASP A 1 492 ? 8.166 31.011 -52.008 1.00 79.88 492 ASP A C 1
ATOM 4011 O O . ASP A 1 492 ? 8.159 29.796 -51.821 1.00 79.88 492 ASP A O 1
ATOM 4015 N N . GLU A 1 493 ? 9.130 31.787 -51.509 1.00 76.31 493 GLU A N 1
ATOM 4016 C CA . GLU A 1 493 ? 10.285 31.275 -50.756 1.00 76.31 493 GLU A CA 1
ATOM 4017 C C . GLU A 1 493 ? 9.909 30.539 -49.455 1.00 76.31 493 GLU A C 1
ATOM 4019 O O . GLU A 1 493 ? 10.757 29.868 -48.865 1.00 76.31 493 GLU A O 1
ATOM 4024 N N . LYS A 1 494 ? 8.658 30.647 -48.982 1.00 78.44 494 LYS A N 1
ATOM 4025 C CA . LYS A 1 494 ? 8.169 29.940 -47.787 1.00 78.44 494 LYS A CA 1
ATOM 4026 C C . LYS A 1 494 ? 7.598 28.555 -48.078 1.00 78.44 494 LYS A C 1
ATOM 4028 O O . LYS A 1 494 ? 7.243 27.848 -47.134 1.00 78.44 494 LYS A O 1
ATOM 4033 N N . VAL A 1 495 ? 7.476 28.173 -49.348 1.00 76.94 495 VAL A N 1
ATOM 4034 C CA . VAL A 1 495 ? 6.843 26.921 -49.770 1.00 76.94 495 VAL A CA 1
ATOM 4035 C C . VAL A 1 495 ? 7.813 26.137 -50.647 1.00 76.94 495 VAL A C 1
ATOM 4037 O O . VAL A 1 495 ? 8.442 26.689 -51.543 1.00 76.94 495 VAL A O 1
ATOM 4040 N N . ASN A 1 496 ? 7.933 24.833 -50.405 1.00 77.31 496 ASN A N 1
ATOM 4041 C CA . ASN A 1 496 ? 8.681 23.935 -51.285 1.00 77.31 496 ASN A CA 1
ATOM 4042 C C . ASN A 1 496 ? 7.774 23.429 -52.409 1.00 77.31 496 ASN A C 1
ATOM 4044 O O . ASN A 1 496 ? 6.579 23.217 -52.192 1.00 77.31 496 ASN A O 1
ATOM 4048 N N . TYR A 1 497 ? 8.341 23.187 -53.591 1.00 81.75 497 TYR A N 1
ATOM 4049 C CA . TYR A 1 497 ? 7.664 22.364 -54.592 1.00 81.75 497 TYR A CA 1
ATOM 4050 C C . TYR A 1 497 ? 7.497 20.923 -54.083 1.00 81.75 497 TYR A C 1
ATOM 4052 O O . TYR A 1 497 ? 8.122 20.513 -53.099 1.00 81.75 497 TYR A O 1
ATOM 4060 N N . GLU A 1 498 ? 6.640 20.155 -54.758 1.00 81.12 498 GLU A N 1
ATOM 4061 C CA . GLU A 1 498 ? 6.422 18.745 -54.441 1.00 81.12 498 GLU A CA 1
ATOM 4062 C C . GLU A 1 498 ? 7.756 17.966 -54.463 1.00 81.12 498 GLU A C 1
ATOM 4064 O O . GLU A 1 498 ? 8.531 18.126 -55.412 1.00 81.12 498 GLU A O 1
ATOM 4069 N N . PRO A 1 499 ? 8.066 17.155 -53.428 1.00 83.00 499 PRO A N 1
ATOM 4070 C CA . PRO A 1 499 ? 9.348 16.459 -53.340 1.00 83.00 499 PRO A CA 1
ATOM 4071 C C . PRO A 1 499 ? 9.578 15.525 -54.533 1.00 83.00 499 PRO A C 1
ATOM 4073 O O . PRO A 1 499 ? 8.754 14.657 -54.820 1.00 83.00 499 PRO A O 1
ATOM 4076 N N . VAL A 1 500 ? 10.730 15.647 -55.194 1.00 82.88 500 VAL A N 1
ATOM 4077 C CA . VAL A 1 500 ? 11.058 14.838 -56.379 1.00 82.88 500 VAL A CA 1
ATOM 4078 C C . VAL A 1 500 ? 11.841 13.588 -55.960 1.00 82.88 500 VAL A C 1
ATOM 4080 O O . VAL A 1 500 ? 12.929 13.731 -55.399 1.00 82.88 500 VAL A O 1
ATOM 4083 N N . PRO A 1 501 ? 11.360 12.358 -56.221 1.00 81.31 501 PRO A N 1
ATOM 4084 C CA . PRO A 1 501 ? 12.109 11.147 -55.895 1.00 81.31 501 PRO A CA 1
ATOM 4085 C C . PRO A 1 501 ? 13.327 10.980 -56.820 1.00 81.31 501 PRO A C 1
ATOM 4087 O O . PRO A 1 501 ? 13.204 11.026 -58.041 1.00 81.31 501 PRO A O 1
ATOM 4090 N N . ILE A 1 502 ? 14.506 10.751 -56.235 1.00 75.25 502 ILE A N 1
ATOM 4091 C CA . ILE A 1 502 ? 15.743 10.378 -56.948 1.00 75.25 502 ILE A CA 1
ATOM 4092 C C . ILE A 1 502 ? 15.864 8.848 -57.015 1.00 75.25 502 ILE A C 1
ATOM 4094 O O . ILE A 1 502 ? 16.164 8.293 -58.069 1.00 75.25 502 ILE A O 1
ATOM 4098 N N . PHE A 1 503 ? 15.593 8.172 -55.894 1.00 69.19 503 PHE A N 1
ATOM 4099 C CA . PHE A 1 503 ? 15.463 6.718 -55.788 1.00 69.19 503 PHE A CA 1
ATOM 4100 C C . PHE A 1 503 ? 14.255 6.399 -54.910 1.00 69.19 503 PHE A C 1
ATOM 4102 O O . PHE A 1 503 ? 14.093 6.990 -53.842 1.00 69.19 503 PHE A O 1
ATOM 4109 N N . GLY A 1 504 ? 13.418 5.471 -55.358 1.00 53.88 504 GLY A N 1
ATOM 4110 C CA . GLY A 1 504 ? 12.283 4.963 -54.600 1.00 53.88 504 GLY A CA 1
ATOM 4111 C C . GLY A 1 504 ? 11.540 3.905 -55.400 1.00 53.88 504 GLY A C 1
ATOM 4112 O O . GLY A 1 504 ? 11.565 3.933 -56.634 1.00 53.88 504 GLY A O 1
ATOM 4113 N N . LEU A 1 505 ? 10.900 2.963 -54.704 1.00 46.91 505 LEU A N 1
ATOM 4114 C CA . LEU A 1 505 ? 9.934 2.052 -55.317 1.00 46.91 505 LEU A CA 1
ATOM 4115 C C . LEU A 1 505 ? 8.801 2.907 -55.896 1.00 46.91 505 LEU A C 1
ATOM 4117 O O . LEU A 1 505 ? 7.894 3.335 -55.185 1.00 46.91 505 LEU A O 1
ATOM 4121 N N . THR A 1 506 ? 8.902 3.204 -57.189 1.00 42.06 506 THR A N 1
ATOM 4122 C CA . THR A 1 506 ? 7.758 3.646 -57.976 1.00 42.06 506 THR A CA 1
ATOM 4123 C C . THR A 1 506 ? 6.769 2.492 -57.949 1.00 42.06 506 THR A C 1
ATOM 4125 O O . THR A 1 506 ? 7.134 1.351 -58.232 1.00 42.06 506 THR A O 1
ATOM 4128 N N . SER A 1 507 ? 5.569 2.781 -57.457 1.00 38.50 507 SER A N 1
ATOM 4129 C CA . SER A 1 507 ? 4.462 1.826 -57.386 1.00 38.50 507 SER A CA 1
ATOM 4130 C C . SER A 1 507 ? 4.127 1.276 -58.764 1.00 38.50 507 SER A C 1
ATOM 4132 O O . SER A 1 507 ? 4.133 2.091 -59.717 1.00 38.50 507 SER A O 1
#

Sequence (507 aa):
MENPDEYLAAWNTQTDLEDQLETHTMYETSLENFNEYSSLYTQNSIEDEFQSSKTVYNKLDIYRNSLNTLQENLEREATAFFETQADQRIEDIKSEYDLTSEPDFNKETFLSSLEETDDYYKAFQKLYNQEKSKYLEIQNILQLHEQIKDLISKKNKVYSENTEIINNTSVLLEEVNGQLIEKLEADYESANRKYIVEYNVLVRQYLKTNVERFENSGDFHALCEEVLPSEIFSEINTLEREVIEKIDKYLKDINLKNKRLNNRKLQKLAVIIEEVASEVSSQRNDIRTIRNFLNSDDKKITGGHTVSLEDDSEGVFSSDWMNLFTENINKDLGLGLENSLFESEKGITNDLEKYPSLKEKLTEAFYRSGGLRSLKPSIEELLNPKSYYTVKFSIKTNQGKKNDGSTSQTYAAISLLCIAKLSLLNRQSKNSQVEAIRFMAIDEAEGLGSNFDMLYKIALANDYQILSLSISPNKIDAEKQNIYLLHNSLEDEKVNYEPVPIFGLTS

pLDDT: mean 74.89, std 12.28, range [38.5, 94.56]

Mean predicted aligned error: 21.78 Å